Protein AF-0000000081876337 (afdb_homodimer)

Radius of gyration: 20.66 Å; Cα contacts (8 Å, |Δi|>4): 1151; chains: 2; bounding box: 54×59×52 Å

Nearest PDB structures (foldseek):
  3qk3-assembly1_C  TM=9.871E-01  e=5.613E-29  Homo sapiens
  3qk3-assembly1_A  TM=9.827E-01  e=3.664E-29  Homo sapiens
  1oki-assembly1_B  TM=9.719E-01  e=1.350E-25  Homo sapiens
  1ytq-assembly1_A  TM=4.911E-01  e=6.010E-25  Homo sapiens
  1blb-assembly1_B-2  TM=4.864E-01  e=3.848E-23  Bos taurus

Secondary structure (DSSP, 8-state):
---------------EEEEESSGGG-S-EEEESS-BS-TTTTT-S---EEEEEE--EEEEEETTTEEEEEEE-SEEE-SGGGT-SS-S-----EEEE-----S--EEEEEEETTTEEEEEEEES--BS-TGGGT--S---EEEEEESEEEEEEETTTEEEEEEE-SEEESSGGGGT-SS----EEEEE--GGG---S-----/------S--------EEEEEEEGGGEEEEEEESS-BS-TTTTT-S---EEEEEE--EEEEEETTTEEEEEEE-SEEE-SGGGT-SS-S-----EEEE-----S--EEEEEEETTTEEEEEEEES--BS-TGGGT--S---EEEEEESEEEEEEETTTEEEEEEE-SEEESSGGGGT-SS----EEEEE--GGG--SS-----

Sequence (404 aa):
TCGLLGPPPPLLDGPSVTLYEMENFQGRKCELTDESPNVTEKELQKVGSLKVEAGPWLGFERQAFSGEQFVLEKGDYPRWDSWSSSHRSDSLLSVRPLLIDSPDHRIHLFENASYAGRKMEIVEDDVPSLWAHGFQDRVASVKSLNGIWVGYEYPGYRGRQYVFEKGEYRHWNEWDASQPLIQSVRRVRDQQWHKRGCFEQSTCGLLGPPPPLLDGPSVTLYEMENFQGRKCELTDESPNVTEKELQKVGSLKVEAGPWLGFERQAFSGEQFVLEKGDYPRWDSWSSSHRSDSLLSVRPLLIDSPDHRIHLFENASYAGRKMEIVEDDVPSLWAHGFQDRVASVKSLNGIWVGYEYPGYRGRQYVFEKGEYRHWNEWDASQPLIQSVRRVRDQQWHKRGCFEQS

Solvent-accessible surface area (backbone atoms only — not comparable to full-atom values): 20317 Å² total; per-residue (Å²): 127,82,67,74,69,63,79,68,73,74,77,73,70,62,46,27,37,38,39,11,38,30,52,68,68,30,77,60,69,49,79,38,65,62,63,32,50,48,48,47,82,41,99,30,89,46,48,20,14,38,36,29,78,29,52,31,30,36,35,10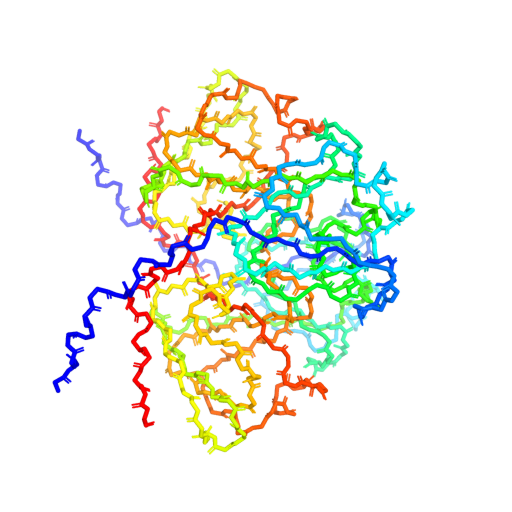,35,29,52,68,69,30,76,58,46,25,74,39,40,23,38,66,23,48,33,42,61,35,54,32,54,54,64,81,56,62,54,53,24,10,38,33,69,54,82,75,84,47,93,53,40,31,37,38,41,11,38,29,51,68,69,32,75,57,43,40,37,47,57,79,62,66,35,45,23,33,41,35,64,71,46,76,57,47,38,17,13,38,38,25,74,32,27,38,35,36,35,10,40,15,28,56,55,19,25,54,45,36,76,38,54,68,44,77,31,49,34,35,61,74,66,72,36,94,59,41,57,49,26,11,40,36,69,58,68,63,40,76,62,58,63,74,46,51,60,53,81,117,125,82,69,75,70,63,79,69,73,76,79,74,72,63,46,28,36,39,39,12,36,29,52,66,68,30,78,59,67,47,78,37,64,63,63,34,49,47,48,48,83,47,96,28,88,47,49,20,13,36,34,31,78,29,52,32,31,36,36,9,36,29,54,67,70,30,77,58,44,25,75,40,41,23,38,66,23,47,33,43,61,35,54,32,54,56,65,82,55,62,54,52,24,10,37,33,69,54,81,75,84,48,93,55,40,30,36,38,41,12,38,28,52,69,70,31,75,57,43,42,38,45,57,79,63,69,37,44,23,34,39,36,64,69,46,77,56,48,37,17,12,38,37,25,73,32,26,37,35,37,35,10,40,15,28,56,56,20,26,54,46,36,77,36,56,68,45,77,32,50,34,34,62,74,65,72,38,95,59,39,58,49,26,10,38,34,67,59,67,66,41,74,62,57,68,73,45,50,59,52,78,116

Organism: Varanus komodoensis (NCBI:txid61221)

Foldseek 3Di:
DLPPPDPPPPPPQAWKKKFAQAFQRDHDIDMDRFWFQFPCVPPHVFGFWMATQAAFKKWAQHGPRDHFIWTRDGGTGRGQPSTDQAPPGSGTTIMGGDDWDDPWWKKKFAQAFQRDHDIDIDTPDWWLFVVVVVPPGFGFWMAGQHAKKWFAQHGPRGHTIFIDDHDIGRGPVSRPDPGRGTTTMGGDDSPVPPPPPSPPPD/DLPPPPDPPPPPDAWKKKFAQAFQRDHDIDMDRFWFLFPCVPPHVFGFWMATQAAFKKWAQHGRRDHFIWTRDGDTGRGQPSTDQAPPGSGTTIMGGDDWDDPWWKKKFAQAFQRDHDIDIDTPDWWLFVVVVVPPGFGFWMAGQHAKKWFAQHGPRGHTIFIDDHGIGRGPVSRPDPGRGTTTMGGDDSPPCPPPPSPPPD

pLDDT: mean 86.76, std 18.56, range [19.42, 98.19]

Structure (mmCIF, N/CA/C/O backbone):
data_AF-0000000081876337-model_v1
#
loop_
_entity.id
_entity.type
_entity.pdbx_description
1 polymer 'Beta-crystallin B3'
#
loop_
_atom_site.group_PDB
_atom_site.id
_atom_site.type_symbol
_atom_site.label_atom_id
_atom_site.label_alt_id
_atom_site.label_comp_id
_atom_site.label_asym_id
_atom_site.label_entity_id
_atom_site.label_seq_id
_atom_site.pdbx_PDB_ins_code
_atom_site.Cartn_x
_atom_site.Cartn_y
_atom_site.Cartn_z
_atom_site.occupancy
_atom_site.B_iso_or_equiv
_atom_site.auth_seq_id
_atom_site.auth_comp_id
_atom_site.auth_asym_id
_atom_site.auth_atom_id
_atom_site.pdbx_PDB_model_num
ATOM 1 N N . THR A 1 1 ? 24.781 7.789 -23.844 1 19.45 1 THR A N 1
ATOM 2 C CA . THR A 1 1 ? 23.984 6.98 -24.75 1 19.45 1 THR A CA 1
ATOM 3 C C . THR A 1 1 ? 23.297 5.836 -24 1 19.45 1 THR A C 1
ATOM 5 O O . THR A 1 1 ? 23.984 5.031 -23.359 1 19.45 1 THR A O 1
ATOM 8 N N . CYS A 1 2 ? 22.156 6.184 -23.422 1 25.98 2 CYS A N 1
ATOM 9 C CA . CYS A 1 2 ? 21.328 5.211 -22.703 1 25.98 2 CYS A CA 1
ATOM 10 C C . CYS A 1 2 ? 21.188 3.922 -23.5 1 25.98 2 CYS A C 1
ATOM 12 O O . CYS A 1 2 ? 20.672 3.932 -24.609 1 25.98 2 CYS A O 1
ATOM 14 N N . GLY A 1 3 ? 22.25 3.195 -23.578 1 25.44 3 GLY A N 1
ATOM 15 C CA . GLY A 1 3 ? 22.156 2.002 -24.406 1 25.44 3 GLY A CA 1
ATOM 16 C C . GLY A 1 3 ? 20.781 1.366 -24.375 1 25.44 3 GLY A C 1
ATOM 17 O O . GLY A 1 3 ? 20.125 1.36 -23.328 1 25.44 3 GLY A O 1
ATOM 18 N N . LEU A 1 4 ? 20.125 1.321 -25.516 1 29.11 4 LEU A N 1
ATOM 19 C CA . LEU A 1 4 ? 18.922 0.585 -25.891 1 29.11 4 LEU A CA 1
ATOM 20 C C . LEU A 1 4 ? 18.922 -0.808 -25.266 1 29.11 4 LEU A C 1
ATOM 22 O O . LEU A 1 4 ? 19.688 -1.682 -25.688 1 29.11 4 LEU A O 1
ATOM 26 N N . LEU A 1 5 ? 19.188 -0.798 -23.953 1 32.97 5 LEU A N 1
ATOM 27 C CA . LEU A 1 5 ? 19.125 -2.199 -23.547 1 32.97 5 LEU A CA 1
ATOM 28 C C . LEU A 1 5 ? 18.047 -2.943 -24.312 1 32.97 5 LEU A C 1
ATOM 30 O O . LEU A 1 5 ? 17.016 -2.361 -24.672 1 32.97 5 LEU A O 1
ATOM 34 N N . GLY A 1 6 ? 18.422 -3.873 -25.219 1 33.59 6 GLY A N 1
ATOM 35 C CA . GLY A 1 6 ? 17.531 -4.77 -25.938 1 33.59 6 GLY A CA 1
ATOM 36 C C . GLY A 1 6 ? 16.297 -5.133 -25.156 1 33.59 6 GLY A C 1
ATOM 37 O O . GLY A 1 6 ? 16.188 -4.816 -23.969 1 33.59 6 GLY A O 1
ATOM 38 N N . PRO A 1 7 ? 15.188 -5.543 -25.891 1 37.38 7 PRO A N 1
ATOM 39 C CA . PRO A 1 7 ? 13.984 -6.016 -25.203 1 37.38 7 PRO A CA 1
ATOM 40 C C . PRO A 1 7 ? 14.305 -6.965 -24.047 1 37.38 7 PRO A C 1
ATOM 42 O O . PRO A 1 7 ? 15.281 -7.711 -24.109 1 37.38 7 PRO A O 1
ATOM 45 N N . PRO A 1 8 ? 14.344 -6.461 -22.859 1 40.44 8 PRO A N 1
ATOM 46 C CA . PRO A 1 8 ? 14.656 -7.496 -21.859 1 40.44 8 PRO A CA 1
ATOM 47 C C . PRO A 1 8 ? 14.133 -8.875 -22.266 1 40.44 8 PRO A C 1
ATOM 49 O O . PRO A 1 8 ? 13.164 -8.977 -23.031 1 40.44 8 PRO A O 1
ATOM 52 N N . PRO A 1 9 ? 14.914 -9.898 -22.281 1 40.09 9 PRO A N 1
ATOM 53 C CA . PRO A 1 9 ? 14.422 -11.234 -22.625 1 40.09 9 PRO A CA 1
ATOM 54 C C . PRO A 1 9 ? 13 -11.484 -22.141 1 40.09 9 PRO A C 1
ATOM 56 O O . PRO A 1 9 ? 12.578 -10.914 -21.125 1 40.09 9 PRO A O 1
ATOM 59 N N . PRO A 1 10 ? 11.992 -11.656 -22.984 1 41.44 10 PRO A N 1
ATOM 60 C CA . PRO A 1 10 ? 10.672 -12.148 -22.562 1 41.44 10 PRO A CA 1
ATOM 61 C C . PRO A 1 10 ? 10.727 -12.992 -21.297 1 41.44 10 PRO A C 1
ATOM 63 O O . PRO A 1 10 ? 11.508 -13.945 -21.219 1 41.44 10 PRO A O 1
ATOM 66 N N . LEU A 1 11 ? 10.922 -12.508 -20.234 1 44.53 11 LEU A N 1
ATOM 67 C CA . LEU A 1 11 ? 10.844 -13.438 -19.109 1 44.53 11 LEU A CA 1
ATOM 68 C C . LEU A 1 11 ? 9.812 -14.531 -19.375 1 44.53 11 LEU A C 1
ATOM 70 O O . LEU A 1 11 ? 8.609 -14.258 -19.406 1 44.53 11 LEU A O 1
ATOM 74 N N . LEU A 1 12 ? 9.945 -15.406 -20.234 1 48.19 12 LEU A N 1
ATOM 75 C CA . LEU A 1 12 ? 9.305 -16.672 -20.562 1 48.19 12 LEU A CA 1
ATOM 76 C C . LEU A 1 12 ? 8.68 -17.297 -19.312 1 48.19 12 LEU A C 1
ATOM 78 O O . LEU A 1 12 ? 8.008 -18.328 -19.406 1 48.19 12 LEU A O 1
ATOM 82 N N . ASP A 1 13 ? 9.18 -17.125 -18.109 1 63.38 13 ASP A N 1
ATOM 83 C CA . ASP A 1 13 ? 8.781 -18.141 -17.141 1 63.38 13 ASP A CA 1
ATOM 84 C C . ASP A 1 13 ? 7.387 -17.859 -16.594 1 63.38 13 ASP A C 1
ATOM 86 O O . ASP A 1 13 ? 7.039 -16.703 -16.344 1 63.38 13 ASP A O 1
ATOM 90 N N . GLY A 1 14 ? 6.406 -18.688 -16.875 1 83.69 14 GLY A N 1
ATOM 91 C CA . GLY A 1 14 ? 5.066 -18.797 -16.312 1 83.69 14 GLY A CA 1
ATOM 92 C C . GLY A 1 14 ? 5.008 -18.438 -14.836 1 83.69 14 GLY A C 1
ATOM 93 O O . GLY A 1 14 ? 6.043 -18.25 -14.195 1 83.69 14 GLY A O 1
ATOM 94 N N . PRO A 1 15 ? 3.92 -18.125 -14.391 1 92.69 15 PRO A N 1
ATOM 95 C CA . PRO A 1 15 ? 3.773 -17.844 -12.961 1 92.69 15 PRO A CA 1
ATOM 96 C C . PRO A 1 15 ? 4.395 -18.922 -12.078 1 92.69 15 PRO A C 1
ATOM 98 O O . PRO A 1 15 ? 4.34 -20.109 -12.414 1 92.69 15 PRO A O 1
ATOM 101 N N . SER A 1 16 ? 5.078 -18.469 -11.023 1 95.5 16 SER A N 1
ATOM 102 C CA . SER A 1 16 ? 5.723 -19.406 -10.109 1 95.5 16 SER A CA 1
ATOM 103 C C . SER A 1 16 ? 5.766 -18.859 -8.695 1 95.5 16 SER A C 1
ATOM 105 O O . SER A 1 16 ? 6.129 -17.703 -8.484 1 95.5 16 SER A O 1
ATOM 107 N N . VAL A 1 17 ? 5.34 -19.656 -7.734 1 96.25 17 VAL A N 1
ATOM 108 C CA . VAL A 1 17 ? 5.375 -19.281 -6.324 1 96.25 17 VAL A CA 1
ATOM 109 C C . VAL A 1 17 ? 5.789 -20.484 -5.48 1 96.25 17 VAL A C 1
ATOM 111 O O . VAL A 1 17 ? 5.402 -21.625 -5.773 1 96.25 17 VAL A O 1
ATOM 114 N N . THR A 1 18 ? 6.617 -20.281 -4.543 1 97.62 18 THR A N 1
ATOM 115 C CA . THR A 1 18 ? 7.02 -21.312 -3.596 1 97.62 18 THR A CA 1
ATOM 116 C C . THR A 1 18 ? 6.441 -21.047 -2.213 1 97.62 18 THR A C 1
ATOM 118 O O . THR A 1 18 ? 6.648 -19.969 -1.65 1 97.62 18 THR A O 1
ATOM 121 N N . LEU A 1 19 ? 5.703 -22 -1.675 1 97.31 19 LEU A N 1
ATOM 122 C CA . LEU A 1 19 ? 5.105 -21.906 -0.348 1 97.31 19 LEU A CA 1
ATOM 123 C C . LEU A 1 19 ? 5.891 -22.734 0.663 1 97.31 19 LEU A C 1
ATOM 125 O O . LEU A 1 19 ? 6.336 -23.844 0.352 1 97.31 19 LEU A O 1
ATOM 129 N N . TYR A 1 20 ? 6.062 -22.203 1.831 1 97 20 TYR A N 1
ATOM 130 C CA . TYR A 1 20 ? 6.766 -22.891 2.906 1 97 20 TYR A CA 1
ATOM 131 C C . TYR A 1 20 ? 5.859 -23.094 4.113 1 97 20 TYR A C 1
ATOM 133 O O . TYR A 1 20 ? 5.035 -22.219 4.43 1 97 20 TYR A O 1
ATOM 141 N N . GLU A 1 21 ? 6.051 -24.141 4.785 1 95.12 21 GLU A N 1
ATOM 142 C CA . GLU A 1 21 ? 5.223 -24.5 5.934 1 95.12 21 GLU A CA 1
ATOM 143 C C . GLU A 1 21 ? 5.508 -23.578 7.121 1 95.12 21 GLU A C 1
ATOM 145 O O . GLU A 1 21 ? 4.602 -23.266 7.891 1 95.12 21 GLU A O 1
ATOM 150 N N . MET A 1 22 ? 6.73 -23.188 7.328 1 95.94 22 MET A N 1
ATOM 151 C CA . MET A 1 22 ? 7.125 -22.391 8.477 1 95.94 22 MET A CA 1
ATOM 152 C C . MET A 1 22 ? 7.539 -20.984 8.047 1 95.94 22 MET A C 1
ATOM 154 O O . MET A 1 22 ? 7.703 -20.719 6.852 1 95.94 22 MET A O 1
ATOM 158 N N . GLU A 1 23 ? 7.633 -20.094 8.969 1 96.56 23 GLU A N 1
ATOM 159 C CA . GLU A 1 23 ? 8.102 -18.734 8.703 1 96.56 23 GLU A CA 1
ATOM 160 C C . GLU A 1 23 ? 9.555 -18.734 8.25 1 96.56 23 GLU A C 1
ATOM 162 O O . GLU A 1 23 ? 10.281 -19.703 8.461 1 96.56 23 GLU A O 1
ATOM 167 N N . ASN A 1 24 ? 9.961 -17.734 7.566 1 97.62 24 ASN A N 1
ATOM 168 C CA . ASN A 1 24 ? 11.336 -17.484 7.145 1 97.62 24 ASN A CA 1
ATOM 169 C C . ASN A 1 24 ? 11.844 -18.594 6.219 1 97.62 24 ASN A C 1
ATOM 171 O O . ASN A 1 24 ? 12.992 -19.031 6.324 1 97.62 24 ASN A O 1
ATOM 175 N N . PHE A 1 25 ? 10.922 -19.078 5.496 1 97.56 25 PHE A N 1
ATOM 176 C CA . PHE A 1 25 ? 11.211 -20 4.395 1 97.56 25 PHE A CA 1
ATOM 177 C C . PHE A 1 25 ? 11.82 -21.297 4.906 1 97.56 25 PHE A C 1
ATOM 179 O O . PHE A 1 25 ? 12.789 -21.797 4.336 1 97.56 25 PHE A O 1
ATOM 186 N N . GLN A 1 26 ? 11.375 -21.703 5.992 1 96.94 26 GLN A N 1
ATOM 187 C CA . GLN A 1 26 ? 11.82 -22.953 6.602 1 96.94 26 GLN A CA 1
ATOM 188 C C . GLN A 1 26 ? 10.758 -24.031 6.473 1 96.94 26 GLN A C 1
ATOM 190 O O . GLN A 1 26 ? 9.617 -23.75 6.121 1 96.94 26 GLN A O 1
ATOM 195 N N . GLY A 1 27 ? 11.188 -25.328 6.617 1 94.5 27 GLY A N 1
ATOM 196 C CA . GLY A 1 27 ? 10.273 -26.469 6.586 1 94.5 27 GLY A CA 1
ATOM 197 C C . GLY A 1 27 ? 9.992 -26.969 5.184 1 94.5 27 GLY A C 1
ATOM 198 O O . GLY A 1 27 ? 10.742 -26.672 4.25 1 94.5 27 GLY A O 1
ATOM 199 N N . ARG A 1 28 ? 8.906 -27.797 5.078 1 94.19 28 ARG A N 1
ATOM 200 C CA . ARG A 1 28 ? 8.523 -28.328 3.779 1 94.19 28 ARG A CA 1
ATOM 201 C C . ARG A 1 28 ? 8.117 -27.219 2.822 1 94.19 28 ARG A C 1
ATOM 203 O O . ARG A 1 28 ? 7.605 -26.172 3.25 1 94.19 28 ARG A O 1
ATOM 210 N N . LYS A 1 29 ? 8.383 -27.422 1.64 1 94.88 29 LYS A N 1
ATOM 211 C CA . LYS A 1 29 ? 8.016 -26.406 0.658 1 94.88 29 LYS A CA 1
ATOM 212 C C . LYS A 1 29 ? 7.219 -27.016 -0.494 1 94.88 29 LYS A C 1
ATOM 214 O O . LYS A 1 29 ? 7.25 -28.219 -0.703 1 94.88 29 LYS A O 1
ATOM 219 N N . CYS A 1 30 ? 6.496 -26.25 -1.2 1 94.69 30 CYS A N 1
ATOM 220 C CA . CYS A 1 30 ? 5.695 -26.609 -2.365 1 94.69 30 CYS A CA 1
ATOM 221 C C . CYS A 1 30 ? 5.801 -25.547 -3.451 1 94.69 30 CYS A C 1
ATOM 223 O O . CYS A 1 30 ? 5.539 -24.359 -3.199 1 94.69 30 CYS A O 1
ATOM 225 N N . GLU A 1 31 ? 6.199 -25.906 -4.598 1 94.69 31 GLU A N 1
ATOM 226 C CA . GLU A 1 31 ? 6.309 -25 -5.73 1 94.69 31 GLU A CA 1
ATOM 227 C C . GLU A 1 31 ? 5.078 -25.078 -6.629 1 94.69 31 GLU A C 1
ATOM 229 O O . GLU A 1 31 ? 4.676 -26.172 -7.043 1 94.69 31 GLU A O 1
ATOM 234 N N . LEU A 1 32 ? 4.512 -23.969 -6.863 1 94.94 32 LEU A N 1
ATOM 235 C CA . LEU A 1 32 ? 3.299 -23.922 -7.676 1 94.94 32 LEU A CA 1
ATOM 236 C C . LEU A 1 32 ? 3.508 -23.078 -8.93 1 94.94 32 LEU A C 1
ATOM 238 O O . LEU A 1 32 ? 4.16 -22.031 -8.875 1 94.94 32 LEU A O 1
ATOM 242 N N . THR A 1 33 ? 3.014 -23.547 -10.047 1 94.94 33 THR A N 1
ATOM 243 C CA . THR A 1 33 ? 3.025 -22.812 -11.297 1 94.94 33 THR A CA 1
ATOM 244 C C . THR A 1 33 ? 1.606 -22.609 -11.828 1 94.94 33 THR A C 1
ATOM 246 O O . THR A 1 33 ? 1.396 -21.906 -12.812 1 94.94 33 THR A O 1
ATOM 249 N N . ASP A 1 34 ? 0.697 -23.281 -11.102 1 94.62 34 ASP A N 1
ATOM 250 C CA . ASP A 1 34 ? -0.725 -23.172 -11.414 1 94.62 34 ASP A CA 1
ATOM 251 C C . ASP A 1 34 ? -1.545 -22.922 -10.148 1 94.62 34 ASP A C 1
ATOM 253 O O . ASP A 1 34 ? -1.025 -23.016 -9.031 1 94.62 34 ASP A O 1
ATOM 257 N N . GLU A 1 35 ? -2.805 -22.641 -10.367 1 95.81 35 GLU A N 1
ATOM 258 C CA . GLU A 1 35 ? -3.66 -22.328 -9.234 1 95.81 35 GLU A CA 1
ATOM 259 C C . GLU A 1 35 ? -3.797 -23.516 -8.289 1 95.81 35 GLU A C 1
ATOM 261 O O . GLU A 1 35 ? -3.693 -24.656 -8.719 1 95.81 35 GLU A O 1
ATOM 266 N N . SER A 1 36 ? -4.031 -23.297 -7.098 1 96.38 36 SER A N 1
ATOM 267 C CA . SER A 1 36 ? -4.289 -24.312 -6.078 1 96.38 36 SER A CA 1
ATOM 268 C C . SER A 1 36 ? -5.453 -23.906 -5.18 1 96.38 36 SER A C 1
ATOM 270 O O . SER A 1 36 ? -5.32 -23 -4.348 1 96.38 36 SER A O 1
ATOM 272 N N . PRO A 1 37 ? -6.629 -24.547 -5.281 1 96.5 37 PRO A N 1
ATOM 273 C CA . PRO A 1 37 ? -7.793 -24.219 -4.449 1 96.5 37 PRO A CA 1
ATOM 274 C C . PRO A 1 37 ? -7.629 -24.688 -3.002 1 96.5 37 PRO A C 1
ATOM 276 O O . PRO A 1 37 ? -8.414 -24.297 -2.135 1 96.5 37 PRO A O 1
ATOM 279 N N . ASN A 1 38 ? -6.648 -25.547 -2.799 1 95.56 38 ASN A N 1
ATOM 280 C CA . ASN A 1 38 ? -6.332 -26.047 -1.462 1 95.56 38 ASN A CA 1
ATOM 281 C C . ASN A 1 38 ? -4.844 -26.359 -1.321 1 95.56 38 ASN A C 1
ATOM 283 O O . ASN A 1 38 ? -4.398 -27.438 -1.712 1 95.56 38 ASN A O 1
ATOM 287 N N . VAL A 1 39 ? -4.137 -25.5 -0.652 1 92.75 39 VAL A N 1
ATOM 288 C CA . VAL A 1 39 ? -2.686 -25.641 -0.581 1 92.75 39 VAL A CA 1
ATOM 289 C C . VAL A 1 39 ? -2.32 -26.75 0.413 1 92.75 39 VAL A C 1
ATOM 291 O O . VAL A 1 39 ? -1.207 -27.281 0.379 1 92.75 39 VAL A O 1
ATOM 294 N N . THR A 1 40 ? -3.254 -27.094 1.328 1 86.62 40 THR A N 1
ATOM 295 C CA . THR A 1 40 ? -2.979 -28.094 2.355 1 86.62 40 THR A CA 1
ATOM 296 C C . THR A 1 40 ? -3.072 -29.5 1.779 1 86.62 40 THR A C 1
ATOM 298 O O . THR A 1 40 ? -2.57 -30.453 2.375 1 86.62 40 THR A O 1
ATOM 301 N N . GLU A 1 41 ? -3.844 -29.609 0.775 1 79 41 GLU A N 1
ATOM 302 C CA . GLU A 1 41 ? -3.926 -30.922 0.131 1 79 41 GLU A CA 1
ATOM 303 C C . GLU A 1 41 ? -2.576 -31.328 -0.444 1 79 41 GLU A C 1
ATOM 305 O O . GLU A 1 41 ? -2.338 -32.531 -0.687 1 79 41 GLU A O 1
ATOM 310 N N . LYS A 1 42 ? -1.954 -30.297 -0.493 1 71.19 42 LYS A N 1
ATOM 311 C CA . LYS A 1 42 ? -0.596 -30.641 -0.9 1 71.19 42 LYS A CA 1
ATOM 312 C C . LYS A 1 42 ? 0.299 -30.875 0.314 1 71.19 42 LYS A C 1
ATOM 314 O O . LYS A 1 42 ? -0.192 -31.016 1.436 1 71.19 42 LYS A O 1
ATOM 319 N N . GLU A 1 43 ? 1.525 -31.156 0.278 1 69 43 GLU A N 1
ATOM 320 C CA . GLU A 1 43 ? 2.49 -31.562 1.291 1 69 43 GLU A CA 1
ATOM 321 C C . GLU A 1 43 ? 2.553 -30.562 2.441 1 69 43 GLU A C 1
ATOM 323 O O . GLU A 1 43 ? 3.248 -30.797 3.434 1 69 43 GLU A O 1
ATOM 328 N N . LEU A 1 44 ? 1.617 -29.406 2.359 1 86.88 44 LEU A N 1
ATOM 329 C CA . LEU A 1 44 ? 1.767 -28.406 3.414 1 86.88 44 LEU A CA 1
ATOM 330 C C . LEU A 1 44 ? 0.549 -28.406 4.332 1 86.88 44 LEU A C 1
ATOM 332 O O . LEU A 1 44 ? -0.588 -28.469 3.861 1 86.88 44 LEU A O 1
ATOM 336 N N . GLN A 1 45 ? 0.665 -28.422 5.59 1 86.94 45 GLN A N 1
ATOM 337 C CA . GLN A 1 45 ? -0.429 -28.266 6.547 1 86.94 45 GLN A CA 1
ATOM 338 C C . GLN A 1 45 ? -0.827 -26.812 6.707 1 86.94 45 GLN A C 1
ATOM 340 O O . GLN A 1 45 ? -1.993 -26.5 6.965 1 86.94 45 GLN A O 1
ATOM 345 N N . LYS A 1 46 ? 0.132 -25.953 6.555 1 92.38 46 LYS A N 1
ATOM 346 C CA . LYS A 1 46 ? -0.079 -24.516 6.656 1 92.38 46 LYS A CA 1
ATOM 347 C C . LYS A 1 46 ? 0.972 -23.734 5.863 1 92.38 46 LYS A C 1
ATOM 349 O O . LYS A 1 46 ? 2.018 -24.297 5.512 1 92.38 46 LYS A O 1
ATOM 354 N N . VAL A 1 47 ? 0.61 -22.547 5.559 1 95.56 47 VAL A N 1
ATOM 355 C CA . VAL A 1 47 ? 1.593 -21.688 4.902 1 95.56 47 VAL A CA 1
ATOM 356 C C . VAL A 1 47 ? 2.139 -20.672 5.898 1 95.56 47 VAL A C 1
ATOM 358 O O . VAL A 1 47 ? 1.377 -19.891 6.477 1 95.56 47 VAL A O 1
ATOM 361 N N . GLY A 1 48 ? 3.424 -20.719 6.078 1 96.19 48 GLY A N 1
ATOM 362 C CA . GLY A 1 48 ? 4.047 -19.797 7.012 1 96.19 48 GLY A CA 1
ATOM 363 C C . GLY A 1 48 ? 4.797 -18.672 6.324 1 96.19 48 GLY A C 1
ATOM 364 O O . GLY A 1 48 ? 5 -17.609 6.906 1 96.19 48 GLY A O 1
ATOM 365 N N . SER A 1 49 ? 5.316 -18.969 5.195 1 97.69 49 SER A N 1
ATOM 366 C CA . SER A 1 49 ? 6.02 -17.984 4.367 1 97.69 49 SER A CA 1
ATOM 367 C C . SER A 1 49 ? 5.93 -18.344 2.889 1 97.69 49 SER A C 1
ATOM 369 O O . SER A 1 49 ? 5.484 -19.438 2.539 1 97.69 49 SER A O 1
ATOM 371 N N . LEU A 1 50 ? 6.254 -17.438 2.02 1 97.75 50 LEU A N 1
ATOM 372 C CA . LEU A 1 50 ? 6.191 -17.766 0.599 1 97.75 50 LEU A CA 1
ATOM 373 C C . LEU A 1 50 ? 7.09 -16.828 -0.209 1 97.75 50 LEU A C 1
ATOM 375 O O . LEU A 1 50 ? 7.461 -15.758 0.266 1 97.75 50 LEU A O 1
ATOM 379 N N . LYS A 1 51 ? 7.492 -17.266 -1.331 1 97.62 51 LYS A N 1
ATOM 380 C CA . LYS A 1 51 ? 8.273 -16.5 -2.307 1 97.62 51 LYS A CA 1
ATOM 381 C C . LYS A 1 51 ? 7.582 -16.484 -3.668 1 97.62 51 LYS A C 1
ATOM 383 O O . LYS A 1 51 ? 7.23 -17.547 -4.203 1 97.62 51 LYS A O 1
ATOM 388 N N . VAL A 1 52 ? 7.355 -15.336 -4.117 1 96.69 52 VAL A N 1
ATOM 389 C CA . VAL A 1 52 ? 6.84 -15.234 -5.477 1 96.69 52 VAL A CA 1
ATOM 390 C C . VAL A 1 52 ? 7.992 -14.984 -6.449 1 96.69 52 VAL A C 1
ATOM 392 O O . VAL A 1 52 ? 8.617 -13.93 -6.426 1 96.69 52 VAL A O 1
ATOM 395 N N . GLU A 1 53 ? 8.25 -15.914 -7.273 1 93.94 53 GLU A N 1
ATOM 396 C CA . GLU A 1 53 ? 9.336 -15.805 -8.25 1 93.94 53 GLU A CA 1
ATOM 397 C C . GLU A 1 53 ? 8.852 -15.133 -9.531 1 93.94 53 GLU A C 1
ATOM 399 O O . GLU A 1 53 ? 9.602 -14.391 -10.172 1 93.94 53 GLU A O 1
ATOM 404 N N . ALA A 1 54 ? 7.754 -15.469 -9.922 1 91.88 54 ALA A N 1
ATOM 405 C CA . ALA A 1 54 ? 7.09 -14.867 -11.078 1 91.88 54 ALA A CA 1
ATOM 406 C C . ALA A 1 54 ? 5.602 -14.664 -10.812 1 91.88 54 ALA A C 1
ATOM 408 O O . ALA A 1 54 ? 4.895 -15.609 -10.461 1 91.88 54 ALA A O 1
ATOM 409 N N . GLY A 1 55 ? 5.156 -13.461 -10.961 1 91.25 55 GLY A N 1
ATOM 410 C CA . GLY A 1 55 ? 3.764 -13.141 -10.68 1 91.25 55 GLY A CA 1
ATOM 411 C C . GLY A 1 55 ? 3.258 -11.938 -11.453 1 91.25 55 GLY A C 1
ATOM 412 O O . GLY A 1 55 ? 3.811 -11.594 -12.5 1 91.25 55 GLY A O 1
ATOM 413 N N . PRO A 1 56 ? 2.197 -11.336 -10.797 1 94.31 56 PRO A N 1
ATOM 414 C CA . PRO A 1 56 ? 1.644 -11.422 -9.445 1 94.31 56 PRO A CA 1
ATOM 415 C C . PRO A 1 56 ? 0.697 -12.609 -9.273 1 94.31 56 PRO A C 1
ATOM 417 O O . PRO A 1 56 ? 0.191 -13.148 -10.258 1 94.31 56 PRO A O 1
ATOM 420 N N . TRP A 1 57 ? 0.499 -13.055 -8 1 97 57 TRP A N 1
ATOM 421 C CA . TRP A 1 57 ? -0.456 -14.078 -7.582 1 97 57 TRP A CA 1
ATOM 422 C C . TRP A 1 57 ? -1.531 -13.484 -6.684 1 97 57 TRP A C 1
ATOM 424 O O . TRP A 1 57 ? -1.379 -12.367 -6.18 1 97 57 TRP A O 1
ATOM 434 N N . LEU A 1 58 ? -2.609 -14.141 -6.57 1 97.69 58 LEU A N 1
ATOM 435 C CA . LEU A 1 58 ? -3.652 -13.797 -5.613 1 97.69 58 LEU A CA 1
ATOM 436 C C . LEU A 1 58 ? -3.844 -14.914 -4.59 1 97.69 58 LEU A C 1
ATOM 438 O O . LEU A 1 58 ? -4.16 -16.047 -4.957 1 97.69 58 LEU A O 1
ATOM 442 N N . GLY A 1 59 ? -3.547 -14.633 -3.35 1 97.12 59 GLY A N 1
ATOM 443 C CA . GLY A 1 59 ? -3.809 -15.562 -2.26 1 97.12 59 GLY A CA 1
ATOM 444 C C . GLY A 1 59 ? -5.148 -15.328 -1.587 1 97.12 59 GLY A C 1
ATOM 445 O O . GLY A 1 59 ? -5.688 -14.219 -1.631 1 97.12 59 GLY A O 1
ATOM 446 N N . PHE A 1 60 ? -5.621 -16.422 -0.925 1 96.69 60 PHE A N 1
ATOM 447 C CA . PHE A 1 60 ? -6.898 -16.344 -0.228 1 96.69 60 PHE A CA 1
ATOM 448 C C . PHE A 1 60 ? -6.797 -16.969 1.162 1 96.69 60 PHE A C 1
ATOM 450 O O . PHE A 1 60 ? -6.109 -17.969 1.351 1 96.69 60 PHE A O 1
ATOM 457 N N . GLU A 1 61 ? -7.52 -16.344 1.991 1 95.44 61 GLU A N 1
ATOM 458 C CA . GLU A 1 61 ? -7.559 -16.781 3.381 1 95.44 61 GLU A CA 1
ATOM 459 C C . GLU A 1 61 ? -8.102 -18.203 3.492 1 95.44 61 GLU A C 1
ATOM 461 O O . GLU A 1 61 ? -7.594 -19 4.277 1 95.44 61 GLU A O 1
ATOM 466 N N . ARG A 1 62 ? -9.094 -18.5 2.717 1 95.31 62 ARG A N 1
ATOM 467 C CA . ARG A 1 62 ? -9.781 -19.781 2.82 1 95.31 62 ARG A CA 1
ATOM 468 C C . ARG A 1 62 ? -9.625 -20.578 1.538 1 95.31 62 ARG A C 1
ATOM 470 O O . ARG A 1 62 ? -9.078 -20.094 0.549 1 95.31 62 ARG A O 1
ATOM 477 N N . GLN A 1 63 ? -10.078 -21.797 1.586 1 95.44 63 GLN A N 1
ATOM 478 C CA . GLN A 1 63 ? -10.031 -22.688 0.43 1 95.44 63 GLN A CA 1
ATOM 479 C C . GLN A 1 63 ? -10.992 -22.234 -0.661 1 95.44 63 GLN A C 1
ATOM 481 O O . GLN A 1 63 ? -11.828 -21.359 -0.429 1 95.44 63 GLN A O 1
ATOM 486 N N . ALA A 1 64 ? -10.703 -22.734 -1.831 1 97 64 ALA A N 1
ATOM 487 C CA . ALA A 1 64 ? -11.586 -22.531 -2.98 1 97 64 ALA A CA 1
ATOM 488 C C . ALA A 1 64 ? -11.68 -21.047 -3.322 1 97 64 ALA A C 1
ATOM 490 O O . ALA A 1 64 ? -12.766 -20.547 -3.639 1 97 64 ALA A O 1
ATOM 491 N N . PHE A 1 65 ? -10.602 -20.359 -3.109 1 96.44 65 PHE A N 1
ATOM 492 C CA . PHE A 1 65 ? -10.438 -18.969 -3.525 1 96.44 65 PHE A CA 1
ATOM 493 C C . PHE A 1 65 ? -11.477 -18.078 -2.855 1 96.44 65 PHE A C 1
ATOM 495 O O . PHE A 1 65 ? -12.117 -17.25 -3.516 1 96.44 65 PHE A O 1
ATOM 502 N N . SER A 1 66 ? -11.617 -18.312 -1.524 1 95.25 66 SER A N 1
ATOM 503 C CA . SER A 1 66 ? -12.609 -17.547 -0.772 1 95.25 66 SER A CA 1
ATOM 504 C C . SER A 1 66 ? -11.977 -16.859 0.43 1 95.25 66 SER A C 1
ATOM 506 O O . SER A 1 66 ? -10.828 -17.125 0.781 1 95.25 66 SER A O 1
ATOM 508 N N . GLY A 1 67 ? -12.734 -15.812 0.949 1 93.81 67 GLY A N 1
ATOM 509 C CA . GLY A 1 67 ? -12.234 -15.062 2.094 1 93.81 67 GLY A CA 1
ATOM 510 C C . GLY A 1 67 ? -11.406 -13.859 1.705 1 93.81 67 GLY A C 1
ATOM 511 O O . GLY A 1 67 ? -11.539 -13.336 0.594 1 93.81 67 GLY A O 1
ATOM 512 N N . GLU A 1 68 ? -10.57 -13.438 2.668 1 94.44 68 GLU A N 1
ATOM 513 C CA . GLU A 1 68 ? -9.75 -12.266 2.408 1 94.44 68 GLU A CA 1
ATOM 514 C C . GLU A 1 68 ? -8.75 -12.523 1.285 1 94.44 68 GLU A C 1
ATOM 516 O O . GLU A 1 68 ? -8.172 -13.609 1.195 1 94.44 68 GLU A O 1
ATOM 521 N N . GLN A 1 69 ? -8.516 -11.539 0.498 1 96.06 69 GLN A N 1
ATOM 522 C CA . GLN A 1 69 ? -7.645 -11.648 -0.668 1 96.06 69 GLN A CA 1
ATOM 523 C C . GLN A 1 69 ? -6.316 -10.93 -0.429 1 96.06 69 GLN A C 1
ATOM 525 O O . GLN A 1 69 ? -6.273 -9.898 0.247 1 96.06 69 GLN A O 1
ATOM 530 N N . PHE A 1 70 ? -5.258 -11.469 -1.008 1 96.25 70 PHE A N 1
ATOM 531 C CA . PHE A 1 70 ? -3.918 -10.906 -0.875 1 96.25 70 PHE A CA 1
ATOM 532 C C . PHE A 1 70 ? -3.217 -10.859 -2.227 1 96.25 70 PHE A C 1
ATOM 534 O O . PHE A 1 70 ? -2.936 -11.898 -2.826 1 96.25 70 PHE A O 1
ATOM 541 N N . VAL A 1 71 ? -2.967 -9.656 -2.697 1 97.31 71 VAL A N 1
ATOM 542 C CA . VAL A 1 71 ? -2.174 -9.547 -3.918 1 97.31 71 VAL A CA 1
ATOM 543 C C . VAL A 1 71 ? -0.702 -9.797 -3.602 1 97.31 71 VAL A C 1
ATOM 545 O O . VAL A 1 71 ? -0.122 -9.125 -2.744 1 97.31 71 VAL A O 1
ATOM 548 N N . LEU A 1 72 ? -0.166 -10.766 -4.27 1 97.25 72 LEU A N 1
ATOM 549 C CA . LEU A 1 72 ? 1.215 -11.172 -4.027 1 97.25 72 LEU A CA 1
ATOM 550 C C . LEU A 1 72 ? 2.096 -10.852 -5.227 1 97.25 72 LEU A C 1
ATOM 552 O O . LEU A 1 72 ? 2.109 -11.594 -6.211 1 97.25 72 LEU A O 1
ATOM 556 N N . GLU A 1 73 ? 2.82 -9.758 -5.098 1 95.31 73 GLU A N 1
ATOM 557 C CA . GLU A 1 73 ? 3.793 -9.391 -6.121 1 95.31 73 GLU A CA 1
ATOM 558 C C . GLU A 1 73 ? 5.094 -10.172 -5.953 1 95.31 73 GLU A C 1
ATOM 560 O O . GLU A 1 73 ? 5.305 -10.82 -4.93 1 95.31 73 GLU A O 1
ATOM 565 N N . LYS A 1 74 ? 5.906 -10.109 -6.988 1 94.81 74 LYS A N 1
ATOM 566 C CA . LYS A 1 74 ? 7.207 -10.766 -6.902 1 94.81 74 LYS A CA 1
ATOM 567 C C . LYS A 1 74 ? 7.973 -10.305 -5.66 1 94.81 74 LYS A C 1
ATOM 569 O O . LYS A 1 74 ? 8.047 -9.102 -5.383 1 94.81 74 LYS A O 1
ATOM 574 N N . GLY A 1 75 ? 8.484 -11.258 -4.898 1 95.88 75 GLY A N 1
ATOM 575 C CA . GLY A 1 75 ? 9.25 -10.914 -3.709 1 95.88 75 GLY A CA 1
ATOM 576 C C . GLY A 1 75 ? 9.125 -11.938 -2.6 1 95.88 75 GLY A C 1
ATOM 577 O O . GLY A 1 75 ? 8.594 -13.031 -2.816 1 95.88 75 GLY A O 1
ATOM 578 N N . ASP A 1 76 ? 9.703 -11.594 -1.441 1 97.06 76 ASP A N 1
ATOM 579 C CA . ASP A 1 76 ? 9.758 -12.469 -0.276 1 97.06 76 ASP A CA 1
ATOM 580 C C . ASP A 1 76 ? 8.703 -12.086 0.757 1 97.06 76 ASP A C 1
ATOM 582 O O . ASP A 1 76 ? 8.547 -10.898 1.075 1 97.06 76 ASP A O 1
ATOM 586 N N . TYR A 1 77 ? 8.023 -13.055 1.188 1 97.44 77 TYR A N 1
ATOM 587 C CA . TYR A 1 77 ? 7.062 -12.93 2.277 1 97.44 77 TYR A CA 1
ATOM 588 C C . TYR A 1 77 ? 7.41 -13.875 3.424 1 97.44 77 TYR A C 1
ATOM 590 O O . TYR A 1 77 ? 6.914 -15 3.48 1 97.44 77 TYR A O 1
ATOM 598 N N . PRO A 1 78 ? 8.203 -13.414 4.359 1 97.12 78 PRO A N 1
ATOM 599 C CA . PRO A 1 78 ? 8.805 -14.312 5.352 1 97.12 78 PRO A CA 1
ATOM 600 C C . PRO A 1 78 ? 7.812 -14.742 6.43 1 97.12 78 PRO A C 1
ATOM 602 O O . PRO A 1 78 ? 8.086 -15.68 7.184 1 97.12 78 PRO A O 1
ATOM 605 N N . ARG A 1 79 ? 6.668 -13.977 6.57 1 96.19 79 ARG A N 1
ATOM 606 C CA . ARG A 1 79 ? 5.66 -14.258 7.59 1 96.19 79 ARG A CA 1
ATOM 607 C C . ARG A 1 79 ? 4.277 -13.82 7.125 1 96.19 79 ARG A C 1
ATOM 609 O O . ARG A 1 79 ? 4.152 -13.07 6.156 1 96.19 79 ARG A O 1
ATOM 616 N N . TRP A 1 80 ? 3.299 -14.297 7.867 1 93.69 80 TRP A N 1
ATOM 617 C CA . TRP A 1 80 ? 1.916 -14.016 7.496 1 93.69 80 TRP A CA 1
ATOM 618 C C . TRP A 1 80 ? 1.647 -12.516 7.496 1 93.69 80 TRP A C 1
ATOM 620 O O . TRP A 1 80 ? 0.838 -12.023 6.707 1 93.69 80 TRP A O 1
ATOM 630 N N . ASP A 1 81 ? 2.303 -11.75 8.297 1 92.44 81 ASP A N 1
ATOM 631 C CA . ASP A 1 81 ? 2.066 -10.312 8.383 1 92.44 81 ASP A CA 1
ATOM 632 C C . ASP A 1 81 ? 2.697 -9.586 7.199 1 92.44 81 ASP A C 1
ATOM 634 O O . ASP A 1 81 ? 2.484 -8.383 7.016 1 92.44 81 ASP A O 1
ATOM 638 N N . SER A 1 82 ? 3.434 -10.312 6.363 1 94.75 82 SER A N 1
ATOM 639 C CA . SER A 1 82 ? 4.051 -9.719 5.18 1 94.75 82 SER A CA 1
ATOM 640 C C . SER A 1 82 ? 3.109 -9.766 3.982 1 94.75 82 SER A C 1
ATOM 642 O O . SER A 1 82 ? 3.311 -9.047 3 1 94.75 82 SER A O 1
ATOM 644 N N . TRP A 1 83 ? 2.072 -10.648 4.094 1 94.69 83 TRP A N 1
ATOM 645 C CA . TRP A 1 83 ? 1.188 -10.688 2.936 1 94.69 83 TRP A CA 1
ATOM 646 C C . TRP A 1 83 ? -0.222 -10.242 3.312 1 94.69 83 TRP A C 1
ATOM 648 O O . TRP A 1 83 ? -1.032 -9.914 2.439 1 94.69 83 TRP A O 1
ATOM 658 N N . SER A 1 84 ? -0.494 -10.203 4.582 1 89.31 84 SER A N 1
ATOM 659 C CA . SER A 1 84 ? -1.818 -9.781 5.02 1 89.31 84 SER A CA 1
ATOM 660 C C . SER A 1 84 ? -1.858 -8.273 5.277 1 89.31 84 SER A C 1
ATOM 662 O O . SER A 1 84 ? -1.103 -7.762 6.105 1 89.31 84 SER A O 1
ATOM 664 N N . SER A 1 85 ? -2.734 -7.562 4.68 1 84.12 85 SER A N 1
ATOM 665 C CA . SER A 1 85 ? -2.873 -6.121 4.863 1 84.12 85 SER A CA 1
ATOM 666 C C . SER A 1 85 ? -3.771 -5.797 6.051 1 84.12 85 SER A C 1
ATOM 668 O O . SER A 1 85 ? -3.566 -4.793 6.734 1 84.12 85 SER A O 1
ATOM 670 N N . SER A 1 86 ? -4.715 -6.637 6.312 1 85.06 86 SER A N 1
ATOM 671 C CA . SER A 1 86 ? -5.648 -6.406 7.406 1 85.06 86 SER A CA 1
ATOM 672 C C . SER A 1 86 ? -5.141 -7.016 8.711 1 85.06 86 SER A C 1
ATOM 674 O O . SER A 1 86 ? -5.586 -6.637 9.797 1 85.06 86 SER A O 1
ATOM 676 N N . HIS A 1 87 ? -4.324 -8.016 8.648 1 83.12 87 HIS A N 1
ATOM 677 C CA . HIS A 1 87 ? -3.736 -8.766 9.758 1 83.12 87 HIS A CA 1
ATOM 678 C C . HIS A 1 87 ? -4.816 -9.43 10.609 1 83.12 87 HIS A C 1
ATOM 680 O O . HIS A 1 87 ? -4.68 -9.516 11.836 1 83.12 87 HIS A O 1
ATOM 686 N N . ARG A 1 88 ? -5.84 -9.781 9.914 1 82.12 88 ARG A N 1
ATOM 687 C CA . ARG A 1 88 ? -6.949 -10.414 10.617 1 82.12 88 ARG A CA 1
ATOM 688 C C . ARG A 1 88 ? -6.797 -11.93 10.625 1 82.12 88 ARG A C 1
ATOM 690 O O . ARG A 1 88 ? -7.43 -12.617 11.422 1 82.12 88 ARG A O 1
ATOM 697 N N . SER A 1 89 ? -6.039 -12.359 9.695 1 84.38 89 SER A N 1
ATOM 698 C CA . SER A 1 89 ? -5.832 -13.797 9.578 1 84.38 89 SER A CA 1
ATOM 699 C C . SER A 1 89 ? -4.402 -14.117 9.156 1 84.38 89 SER A C 1
ATOM 701 O O . SER A 1 89 ? -3.797 -13.375 8.383 1 84.38 89 SER A O 1
ATOM 703 N N . ASP A 1 90 ? -3.945 -15.172 9.641 1 90.94 90 ASP A N 1
ATOM 704 C CA . ASP A 1 90 ? -2.623 -15.648 9.242 1 90.94 90 ASP A CA 1
ATOM 705 C C . ASP A 1 90 ? -2.732 -16.812 8.258 1 90.94 90 ASP A C 1
ATOM 707 O O . ASP A 1 90 ? -1.732 -17.453 7.941 1 90.94 90 ASP A O 1
ATOM 711 N N . SER A 1 91 ? -3.924 -16.984 7.773 1 93.81 91 SER A N 1
ATOM 712 C CA . SER A 1 91 ? -4.164 -18.172 6.941 1 93.81 91 SER A CA 1
ATOM 713 C C . SER A 1 91 ? -4.09 -17.828 5.461 1 93.81 91 SER A C 1
ATOM 715 O O . SER A 1 91 ? -4.555 -16.766 5.039 1 93.81 91 SER A O 1
ATOM 717 N N . LEU A 1 92 ? -3.482 -18.625 4.719 1 95.62 92 LEU A N 1
ATOM 718 C CA . LEU A 1 92 ? -3.471 -18.656 3.26 1 95.62 92 LEU A CA 1
ATOM 719 C C . LEU A 1 92 ? -3.688 -20.078 2.744 1 95.62 92 LEU A C 1
ATOM 721 O O . LEU A 1 92 ? -2.791 -20.922 2.834 1 95.62 92 LEU A O 1
ATOM 725 N N . LEU A 1 93 ? -4.898 -20.297 2.197 1 95.94 93 LEU A N 1
ATOM 726 C CA . LEU A 1 93 ? -5.246 -21.703 1.962 1 95.94 93 LEU A CA 1
ATOM 727 C C . LEU A 1 93 ? -5.5 -21.953 0.48 1 95.94 93 LEU A C 1
ATOM 729 O O . LEU A 1 93 ? -5.609 -23.109 0.054 1 95.94 93 LEU A O 1
ATOM 733 N N . SER A 1 94 ? -5.582 -21 -0.333 1 96.94 94 SER A N 1
ATOM 734 C CA . SER A 1 94 ? -5.672 -21.156 -1.781 1 96.94 94 SER A CA 1
ATOM 735 C C . SER A 1 94 ? -4.984 -20 -2.502 1 96.94 94 SER A C 1
ATOM 737 O O . SER A 1 94 ? -4.824 -18.922 -1.938 1 96.94 94 SER A O 1
ATOM 739 N N . VAL A 1 95 ? -4.523 -20.219 -3.67 1 97.31 95 VAL A N 1
ATOM 740 C CA . VAL A 1 95 ? -3.771 -19.219 -4.422 1 97.31 95 VAL A CA 1
ATOM 741 C C . VAL A 1 95 ? -3.959 -19.453 -5.922 1 97.31 95 VAL A C 1
ATOM 743 O O . VAL A 1 95 ? -4.152 -20.594 -6.359 1 97.31 95 VAL A O 1
ATOM 746 N N . ARG A 1 96 ? -3.902 -18.406 -6.672 1 97.81 96 ARG A N 1
ATOM 747 C CA . ARG A 1 96 ? -3.973 -18.5 -8.125 1 97.81 96 ARG A CA 1
ATOM 748 C C . ARG A 1 96 ? -3.195 -17.375 -8.789 1 97.81 96 ARG A C 1
ATOM 750 O O . ARG A 1 96 ? -3.068 -16.281 -8.219 1 97.81 96 ARG A O 1
ATOM 757 N N . PRO A 1 97 ? -2.662 -17.641 -9.969 1 95.94 97 PRO A N 1
ATOM 758 C CA . PRO A 1 97 ? -2.004 -16.547 -10.672 1 95.94 97 PRO A CA 1
ATOM 759 C C . PRO A 1 97 ? -2.982 -15.453 -11.117 1 95.94 97 PRO A C 1
ATOM 761 O O . PRO A 1 97 ? -4.148 -15.75 -11.398 1 95.94 97 PRO A O 1
ATOM 764 N N . LEU A 1 98 ? -2.592 -14.195 -11.016 1 94.38 98 LEU A N 1
ATOM 765 C CA . LEU A 1 98 ? -3.328 -13.102 -11.648 1 94.38 98 LEU A CA 1
ATOM 766 C C . LEU A 1 98 ? -2.85 -12.875 -13.078 1 94.38 98 LEU A C 1
ATOM 768 O O . LEU A 1 98 ? -1.716 -12.445 -13.289 1 94.38 98 LEU A O 1
ATOM 772 N N . LEU A 1 99 ? -3.629 -13.172 -14.008 1 87.56 99 LEU A N 1
ATOM 773 C CA . LEU A 1 99 ? -3.244 -13.07 -15.414 1 87.56 99 LEU A CA 1
ATOM 774 C C . LEU A 1 99 ? -3.553 -11.68 -15.961 1 87.56 99 LEU A C 1
ATOM 776 O O . LEU A 1 99 ? -4.707 -11.367 -16.25 1 87.56 99 LEU A O 1
ATOM 780 N N . ILE A 1 100 ? -2.561 -10.906 -16.016 1 84.06 100 ILE A N 1
ATOM 781 C CA . ILE A 1 100 ? -2.717 -9.539 -16.5 1 84.06 100 ILE A CA 1
ATOM 782 C C . ILE A 1 100 ? -2.891 -9.547 -18.016 1 84.06 100 ILE A C 1
ATOM 784 O O . ILE A 1 100 ? -2.004 -10.008 -18.75 1 84.06 100 ILE A O 1
ATOM 788 N N . ASP A 1 101 ? -3.975 -9.148 -18.484 1 77.44 101 ASP A N 1
ATOM 789 C CA . ASP A 1 101 ? -4.312 -9.281 -19.891 1 77.44 101 ASP A CA 1
ATOM 790 C C . ASP A 1 101 ? -4.098 -7.961 -20.641 1 77.44 101 ASP A C 1
ATOM 792 O O . ASP A 1 101 ? -4.051 -7.938 -21.875 1 77.44 101 ASP A O 1
ATOM 796 N N . SER A 1 102 ? -4.055 -6.887 -19.953 1 81.25 102 SER A N 1
ATOM 797 C CA . SER A 1 102 ? -3.943 -5.578 -20.594 1 81.25 102 SER A CA 1
ATOM 798 C C . SER A 1 102 ? -2.992 -4.668 -19.828 1 81.25 102 SER A C 1
ATOM 800 O O . SER A 1 102 ? -3.027 -4.621 -18.594 1 81.25 102 SER A O 1
ATOM 802 N N . PRO A 1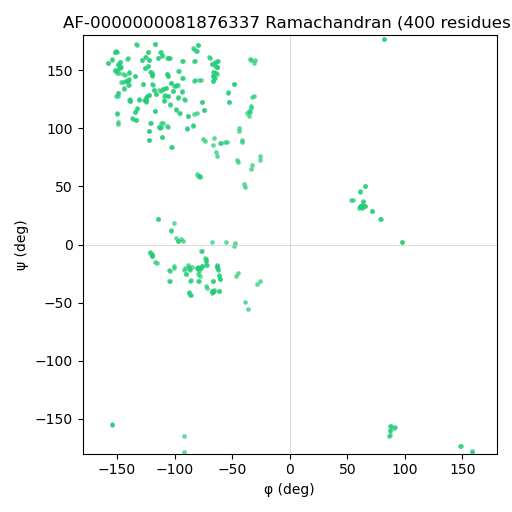 103 ? -2.258 -3.916 -20.578 1 81 103 PRO A N 1
ATOM 803 C CA . PRO A 1 103 ? -1.409 -2.922 -19.906 1 81 103 PRO A CA 1
ATOM 804 C C . PRO A 1 103 ? -2.176 -1.661 -19.516 1 81 103 PRO A C 1
ATOM 806 O O . PRO A 1 103 ? -1.703 -0.884 -18.688 1 81 103 PRO A O 1
ATOM 809 N N . ASP A 1 104 ? -3.309 -1.469 -20.188 1 89.38 104 ASP A N 1
ATOM 810 C CA . ASP A 1 104 ? -4.121 -0.293 -19.891 1 89.38 104 ASP A CA 1
ATOM 811 C C . ASP A 1 104 ? -5 -0.533 -18.672 1 89.38 104 ASP A C 1
ATOM 813 O O . ASP A 1 104 ? -5.504 -1.641 -18.469 1 89.38 104 ASP A O 1
ATOM 817 N N . HIS A 1 105 ? -5.094 0.496 -17.922 1 92.31 105 HIS A N 1
ATOM 818 C CA . HIS A 1 105 ? -5.918 0.41 -16.719 1 92.31 105 HIS A CA 1
ATOM 819 C C . HIS A 1 105 ? -6.984 1.502 -16.703 1 92.31 105 HIS A C 1
ATOM 821 O O . HIS A 1 105 ? -6.676 2.68 -16.891 1 92.31 105 HIS A O 1
ATOM 827 N N . ARG A 1 106 ? -8.211 1.066 -16.5 1 94.75 106 ARG A N 1
ATOM 828 C CA . ARG A 1 106 ? -9.336 1.986 -16.391 1 94.75 106 ARG A CA 1
ATOM 829 C C . ARG A 1 106 ? -10.43 1.41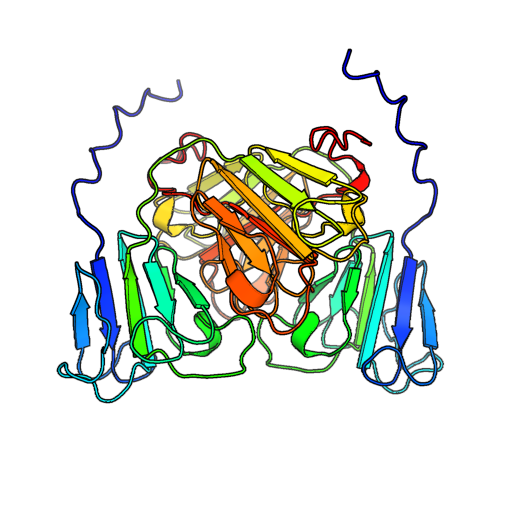1 -15.5 1 94.75 106 ARG A C 1
ATOM 831 O O . ARG A 1 106 ? -10.852 0.268 -15.688 1 94.75 106 ARG A O 1
ATOM 838 N N . ILE A 1 107 ? -10.867 2.152 -14.508 1 95.75 107 ILE A N 1
ATOM 839 C CA . ILE A 1 107 ? -11.883 1.674 -13.578 1 95.75 107 ILE A CA 1
ATOM 840 C C . ILE A 1 107 ? -12.852 2.805 -13.25 1 95.75 107 ILE A C 1
ATOM 842 O O . ILE A 1 107 ? -12.445 3.967 -13.148 1 95.75 107 ILE A O 1
ATOM 846 N N . HIS A 1 108 ? -14.109 2.486 -13.148 1 96.69 108 HIS A N 1
ATOM 847 C CA . HIS A 1 108 ? -15.148 3.393 -12.68 1 96.69 108 HIS A CA 1
ATOM 848 C C . HIS A 1 108 ? -15.648 2.988 -11.297 1 96.69 108 HIS A C 1
ATOM 850 O O . HIS A 1 108 ? -16.016 1.833 -11.078 1 96.69 108 HIS A O 1
ATOM 856 N N . LEU A 1 109 ? -15.656 3.93 -10.375 1 96.25 109 LEU A N 1
ATOM 857 C CA . LEU A 1 109 ? -16.219 3.746 -9.047 1 96.25 109 LEU A CA 1
ATOM 858 C C . LEU A 1 109 ? -17.5 4.559 -8.883 1 96.25 109 LEU A C 1
ATOM 860 O O . LEU A 1 109 ? -17.562 5.723 -9.289 1 96.25 109 LEU A O 1
ATOM 864 N N . PHE A 1 110 ? -18.5 3.928 -8.344 1 96.12 110 PHE A N 1
ATOM 865 C CA . PHE A 1 110 ? -19.797 4.605 -8.195 1 96.12 110 PHE A CA 1
ATOM 866 C C . PHE A 1 110 ? -20.203 4.676 -6.734 1 96.12 110 PHE A C 1
ATOM 868 O O . PHE A 1 110 ? -20 3.721 -5.98 1 96.12 110 PHE A O 1
ATOM 875 N N . GLU A 1 111 ? -20.844 5.742 -6.418 1 94.56 111 GLU A N 1
ATOM 876 C CA . GLU A 1 111 ? -21.297 6.016 -5.059 1 94.56 111 GLU A CA 1
ATOM 877 C C . GLU A 1 111 ? -22.391 5.039 -4.641 1 94.56 111 GLU A C 1
ATOM 879 O O . GLU A 1 111 ? -22.422 4.59 -3.492 1 94.56 111 GLU A O 1
ATOM 884 N N . ASN A 1 112 ? -23.297 4.781 -5.559 1 95.44 112 ASN A N 1
ATOM 885 C CA . ASN A 1 112 ? -24.438 3.938 -5.254 1 95.44 112 ASN A CA 1
ATOM 886 C C . ASN A 1 112 ? -24.359 2.6 -5.984 1 95.44 112 ASN A C 1
ATOM 888 O O . ASN A 1 112 ? -23.578 2.443 -6.922 1 95.44 112 ASN A O 1
ATOM 892 N N . ALA A 1 113 ? -25.125 1.626 -5.527 1 96.38 113 ALA A N 1
ATOM 893 C CA . ALA A 1 113 ? -25.219 0.332 -6.195 1 96.38 113 ALA A CA 1
ATOM 894 C C . ALA A 1 113 ? -25.797 0.481 -7.602 1 96.38 113 ALA A C 1
ATOM 896 O O . ALA A 1 113 ? -26.375 1.521 -7.938 1 96.38 113 ALA A O 1
ATOM 897 N N . SER A 1 114 ? -25.547 -0.425 -8.43 1 97.75 114 SER A N 1
ATOM 898 C CA . SER A 1 114 ? -26.078 -0.49 -9.789 1 97.75 114 SER A CA 1
ATOM 899 C C . SER A 1 114 ? -25.609 0.703 -10.625 1 97.75 114 SER A C 1
ATOM 901 O O . SER A 1 114 ? -26.391 1.263 -11.398 1 97.75 114 SER A O 1
ATOM 903 N N . TYR A 1 115 ? -24.469 1.129 -10.312 1 96.56 115 TYR A N 1
ATOM 904 C CA . TYR A 1 115 ? -23.75 2.113 -11.102 1 96.56 115 TYR A CA 1
ATOM 905 C C . TYR A 1 115 ? -24.469 3.457 -11.102 1 96.56 115 TYR A C 1
ATOM 907 O O . TYR A 1 115 ? -24.484 4.16 -12.117 1 96.56 115 TYR A O 1
ATOM 915 N N . ALA A 1 116 ? -25.094 3.752 -10.016 1 95.19 116 ALA A N 1
ATOM 916 C CA . ALA A 1 116 ? -25.844 4.996 -9.883 1 95.19 116 ALA A CA 1
ATOM 917 C C . ALA A 1 116 ? -25.094 6.004 -9.016 1 95.19 116 ALA A C 1
ATOM 919 O O . ALA A 1 116 ? -24.125 5.645 -8.336 1 95.19 116 ALA A O 1
ATOM 920 N N . GLY A 1 117 ? -25.438 7.332 -9.109 1 93.69 117 GLY A N 1
ATOM 921 C CA . GLY A 1 117 ? -24.844 8.375 -8.297 1 93.69 117 GLY A CA 1
ATOM 922 C C . GLY A 1 117 ? -23.562 8.953 -8.891 1 93.69 117 GLY A C 1
ATOM 923 O O . GLY A 1 117 ? -23.344 8.852 -10.102 1 93.69 117 GLY A O 1
ATOM 924 N N . ARG A 1 118 ? -22.703 9.547 -7.98 1 92.44 118 ARG A N 1
ATOM 925 C CA . ARG A 1 118 ? -21.453 10.141 -8.43 1 92.44 118 ARG A CA 1
ATOM 926 C C . ARG A 1 118 ? -20.5 9.07 -8.953 1 92.44 118 ARG A C 1
ATOM 928 O O . ARG A 1 118 ? -20.469 7.949 -8.438 1 92.44 118 ARG A O 1
ATOM 935 N N . LYS A 1 119 ? -19.734 9.445 -9.867 1 92.75 119 LYS A N 1
ATOM 936 C CA . LYS A 1 119 ? -18.828 8.523 -10.539 1 92.75 119 LYS A CA 1
ATOM 937 C C . LYS A 1 119 ? -17.391 9.062 -10.523 1 92.75 119 LYS A C 1
ATOM 939 O O . LYS A 1 119 ? -17.172 10.258 -10.727 1 92.75 119 LYS A O 1
ATOM 944 N N . MET A 1 120 ? -16.484 8.141 -10.266 1 92.12 120 MET A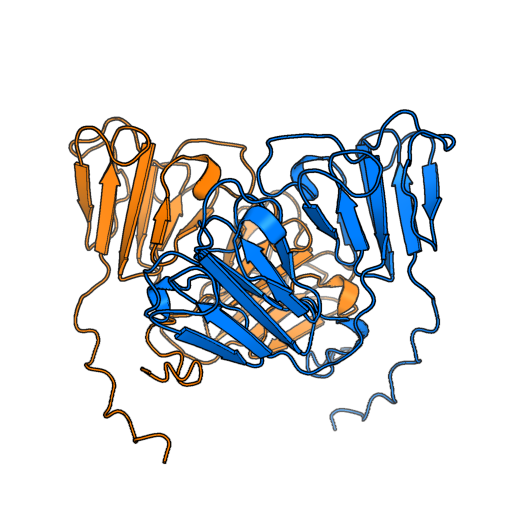 N 1
ATOM 945 C CA . MET A 1 120 ? -15.07 8.477 -10.398 1 92.12 120 MET A CA 1
ATOM 946 C C . MET A 1 120 ? -14.383 7.539 -11.391 1 92.12 120 MET A C 1
ATOM 948 O O . MET A 1 120 ? -14.539 6.32 -11.305 1 92.12 120 MET A O 1
ATOM 952 N N . GLU A 1 121 ? -13.711 8.148 -12.32 1 93.5 121 GLU A N 1
ATOM 953 C CA . GLU A 1 121 ? -12.914 7.375 -13.273 1 93.5 121 GLU A CA 1
ATOM 954 C C . GLU A 1 121 ? -11.422 7.492 -12.969 1 93.5 121 GLU A C 1
ATOM 956 O O . GLU A 1 121 ? -10.914 8.594 -12.742 1 93.5 121 GLU A O 1
ATOM 961 N N . ILE A 1 122 ? -10.812 6.387 -12.859 1 92.38 122 ILE A N 1
ATOM 962 C CA . ILE A 1 122 ? -9.367 6.359 -12.68 1 92.38 122 ILE A CA 1
ATOM 963 C C . ILE A 1 122 ? -8.703 5.676 -13.875 1 92.38 122 ILE A C 1
ATOM 965 O O . ILE A 1 122 ? -9.109 4.586 -14.273 1 92.38 122 ILE A O 1
ATOM 969 N N . VAL A 1 123 ? -7.672 6.41 -14.422 1 91.69 123 VAL A N 1
ATOM 970 C CA . VAL A 1 123 ? -6.98 5.879 -15.594 1 91.69 123 VAL A CA 1
ATOM 971 C C . VAL A 1 123 ? -5.473 5.934 -15.367 1 91.69 123 VAL A C 1
ATOM 973 O O . VAL A 1 123 ? -4.926 6.984 -15.039 1 91.69 123 VAL A O 1
ATOM 976 N N . GLU A 1 124 ? -4.848 4.836 -15.516 1 85.81 124 GLU A N 1
ATOM 977 C CA . GLU A 1 124 ? -3.395 4.711 -15.578 1 85.81 124 GLU A CA 1
ATOM 978 C C . GLU A 1 124 ? -2.727 5.363 -14.375 1 85.81 124 GLU A C 1
ATOM 980 O O . GLU A 1 124 ? -1.714 6.055 -14.516 1 85.81 124 GLU A O 1
ATOM 985 N N . ASP A 1 125 ? -3.348 5.227 -13.18 1 86.19 125 ASP A N 1
ATOM 986 C CA . ASP A 1 125 ? -2.787 5.801 -11.961 1 86.19 125 ASP A CA 1
ATOM 987 C C . ASP A 1 125 ? -3.158 4.965 -10.734 1 86.19 125 ASP A C 1
ATOM 989 O O . ASP A 1 125 ? -4.1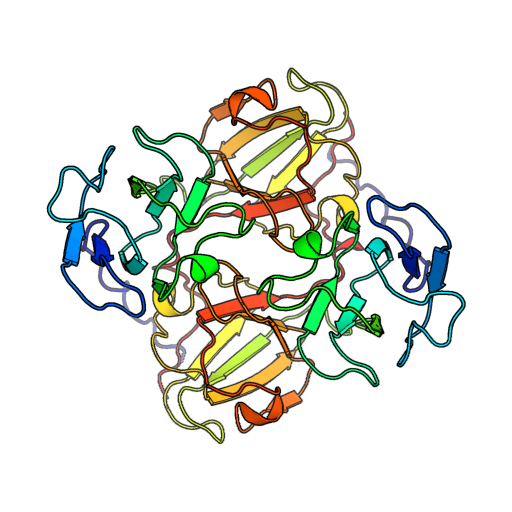02 4.172 -10.781 1 86.19 125 ASP A O 1
ATOM 993 N N . ASP A 1 126 ? -2.312 5.086 -9.711 1 92 126 ASP A N 1
ATOM 994 C CA . ASP A 1 126 ? -2.617 4.543 -8.391 1 92 126 ASP A CA 1
ATOM 995 C C . ASP A 1 126 ? -3.115 5.637 -7.449 1 92 126 ASP A C 1
ATOM 997 O O . ASP A 1 126 ? -2.564 6.738 -7.422 1 92 126 ASP A O 1
ATOM 1001 N N . VAL A 1 127 ? -4.148 5.355 -6.699 1 93 127 VAL A N 1
ATOM 1002 C CA . VAL A 1 127 ? -4.816 6.375 -5.898 1 93 127 VAL A CA 1
ATOM 1003 C C . VAL A 1 127 ? -4.809 5.965 -4.426 1 93 127 VAL A C 1
ATOM 1005 O O . VAL A 1 127 ? -5.68 5.215 -3.98 1 93 127 VAL A O 1
ATOM 1008 N N . PRO A 1 128 ? -3.871 6.484 -3.666 1 94.94 128 PRO A N 1
ATOM 1009 C CA . PRO A 1 128 ? -3.775 6.098 -2.256 1 94.94 128 PRO A CA 1
ATOM 1010 C C . PRO A 1 128 ? -4.887 6.699 -1.4 1 94.94 128 PRO A C 1
ATOM 1012 O O . PRO A 1 128 ? -5.07 6.301 -0.248 1 94.94 128 PRO A O 1
ATOM 1015 N N . SER A 1 129 ? -5.605 7.672 -1.974 1 94.31 129 SER A N 1
ATOM 1016 C CA . SER A 1 129 ? -6.754 8.266 -1.293 1 94.31 129 SER A CA 1
ATOM 1017 C C . SER A 1 129 ? -7.805 8.742 -2.291 1 94.31 129 SER A C 1
ATOM 1019 O O . SER A 1 129 ? -7.598 9.727 -3.002 1 94.31 129 SER A O 1
ATOM 1021 N N . LEU A 1 130 ? -8.922 8.102 -2.271 1 92.62 130 LEU A N 1
ATOM 1022 C CA . LEU A 1 130 ? -10.031 8.523 -3.129 1 92.62 130 LEU A CA 1
ATOM 1023 C C . LEU A 1 130 ? -10.555 9.883 -2.707 1 92.62 130 LEU A C 1
ATOM 1025 O O . LEU A 1 130 ? -10.953 10.688 -3.555 1 92.62 130 LEU A O 1
ATOM 1029 N N . TRP A 1 131 ? -10.445 10.102 -1.428 1 90.5 131 TRP A N 1
ATOM 1030 C CA . TRP A 1 131 ? -10.945 11.367 -0.902 1 90.5 131 TRP A CA 1
ATOM 1031 C C . TRP A 1 131 ? -10.102 12.539 -1.401 1 90.5 131 TRP A C 1
ATOM 1033 O O . TRP A 1 131 ? -10.633 13.617 -1.688 1 90.5 131 TRP A O 1
ATOM 1043 N N . ALA A 1 132 ? -8.828 12.281 -1.427 1 87.94 132 ALA A N 1
ATOM 1044 C CA . ALA A 1 132 ? -7.938 13.328 -1.926 1 87.94 132 ALA A CA 1
ATOM 1045 C C . ALA A 1 132 ? -8.227 13.648 -3.391 1 87.94 132 ALA A C 1
ATOM 1047 O O . ALA A 1 132 ? -7.879 14.719 -3.881 1 87.94 132 ALA A O 1
ATOM 1048 N N . HIS A 1 133 ? -8.898 12.703 -4.023 1 84.5 133 HIS A N 1
ATOM 1049 C CA . HIS A 1 133 ? -9.273 12.898 -5.422 1 84.5 133 HIS A CA 1
ATOM 1050 C C . HIS A 1 133 ? -10.703 13.414 -5.547 1 84.5 133 HIS A C 1
ATOM 1052 O O . HIS A 1 133 ? -11.25 13.477 -6.648 1 84.5 133 HIS A O 1
ATOM 1058 N N . GLY A 1 134 ? -11.352 13.664 -4.395 1 82.31 134 GLY A N 1
ATOM 1059 C CA . GLY A 1 134 ? -12.656 14.289 -4.398 1 82.31 134 GLY A CA 1
ATOM 1060 C C . GLY A 1 134 ? -13.797 13.297 -4.285 1 82.31 134 GLY A C 1
ATOM 1061 O O . GLY A 1 134 ? -14.969 13.664 -4.441 1 82.31 134 GLY A O 1
ATOM 1062 N N . PHE A 1 135 ? -13.469 12.078 -4.168 1 85.12 135 PHE A N 1
ATOM 1063 C CA . PHE A 1 135 ? -14.5 11.055 -4.023 1 85.12 135 PHE A CA 1
ATOM 1064 C C . PHE A 1 135 ? -14.617 10.602 -2.574 1 85.12 135 PHE A C 1
ATOM 1066 O O . PHE A 1 135 ? -14.062 9.57 -2.191 1 85.12 135 PHE A O 1
ATOM 1073 N N . GLN A 1 136 ? -15.305 11.266 -1.839 1 82.44 136 GLN A N 1
ATOM 1074 C CA . GLN A 1 136 ? -15.43 11.008 -0.408 1 82.44 136 GLN A CA 1
ATOM 1075 C C . GLN A 1 136 ? -16.625 10.109 -0.114 1 82.44 136 GLN A C 1
ATOM 1077 O O . GLN A 1 136 ? -16.891 9.766 1.041 1 82.44 136 GLN A O 1
ATOM 1082 N N . ASP A 1 137 ? -17.219 9.719 -1.171 1 79.06 137 ASP A N 1
ATOM 1083 C CA . ASP A 1 137 ? -18.406 8.875 -1.034 1 79.06 137 ASP A CA 1
ATOM 1084 C C . ASP A 1 137 ? -18.016 7.41 -0.842 1 79.06 137 ASP A C 1
ATOM 1086 O O . ASP A 1 137 ? -16.844 7.051 -0.972 1 79.06 137 ASP A O 1
ATOM 1090 N N . ARG A 1 138 ? -19.047 6.664 -0.478 1 90.75 138 ARG A N 1
ATOM 1091 C CA . ARG A 1 138 ? -18.891 5.215 -0.448 1 90.75 138 ARG A CA 1
ATOM 1092 C C . ARG A 1 138 ? -18.703 4.656 -1.855 1 90.75 138 ARG A C 1
ATOM 1094 O O . ARG A 1 138 ? -19.062 5.309 -2.838 1 90.75 138 ARG A O 1
ATOM 1101 N N . VAL A 1 139 ? -18.094 3.531 -1.992 1 96.06 139 VAL A N 1
ATOM 1102 C CA . VAL A 1 139 ? -17.969 2.824 -3.264 1 96.06 139 VAL A CA 1
ATOM 1103 C C . VAL A 1 139 ? -18.891 1.614 -3.277 1 96.06 139 VAL A C 1
ATOM 1105 O O . VAL A 1 139 ? -18.547 0.557 -2.74 1 96.06 139 VAL A O 1
ATOM 1108 N N . ALA A 1 140 ? -19.984 1.763 -3.943 1 97.31 140 ALA A N 1
ATOM 1109 C CA . ALA A 1 140 ? -21.031 0.752 -3.812 1 97.31 140 ALA A CA 1
ATOM 1110 C C . ALA A 1 140 ? -21.078 -0.149 -5.043 1 97.31 140 ALA A C 1
ATOM 1112 O O . ALA A 1 140 ? -21.672 -1.23 -5.008 1 97.31 140 ALA A O 1
ATOM 1113 N N . SER A 1 141 ? -20.594 0.302 -6.148 1 97.94 141 SER A N 1
ATOM 1114 C CA . SER A 1 141 ? -20.469 -0.5 -7.363 1 97.94 141 SER A CA 1
ATOM 1115 C C . SER A 1 141 ? -19.25 -0.092 -8.18 1 97.94 141 SER A C 1
ATOM 1117 O O . SER A 1 141 ? -18.688 0.987 -7.969 1 97.94 141 SER A O 1
ATOM 1119 N N . VAL A 1 142 ? -18.766 -1.004 -9.008 1 98 142 VAL A N 1
ATOM 1120 C CA . VAL A 1 142 ? -17.516 -0.796 -9.711 1 98 142 VAL A CA 1
ATOM 1121 C C . VAL A 1 142 ? -17.594 -1.401 -11.109 1 98 142 VAL A C 1
ATOM 1123 O O . VAL A 1 142 ? -18.156 -2.486 -11.297 1 98 142 VAL A O 1
ATOM 1126 N N . LYS A 1 143 ? -17.156 -0.664 -12.078 1 98.19 143 LYS A N 1
ATOM 1127 C CA . LYS A 1 143 ? -16.875 -1.212 -13.406 1 98.19 143 LYS A CA 1
ATOM 1128 C C . LYS A 1 143 ? -15.375 -1.227 -13.695 1 98.19 143 LYS A C 1
ATOM 1130 O O . LYS A 1 143 ? -14.758 -0.171 -13.844 1 98.19 143 LYS A O 1
ATOM 1135 N N . SER A 1 144 ? -14.859 -2.361 -13.609 1 97.06 144 SER A N 1
ATOM 1136 C CA . SER A 1 144 ? -13.469 -2.512 -14.039 1 97.06 144 SER A CA 1
ATOM 1137 C C . SER A 1 144 ? -13.383 -2.723 -15.547 1 97.06 144 SER A C 1
ATOM 1139 O O . SER A 1 144 ? -13.578 -3.836 -16.031 1 97.06 144 SER A O 1
ATOM 1141 N N . LEU A 1 145 ? -13.008 -1.692 -16.266 1 96.25 145 LEU A N 1
ATOM 1142 C CA . LEU A 1 145 ? -13.086 -1.688 -17.719 1 96.25 145 LEU A CA 1
ATOM 1143 C C . LEU A 1 145 ? -11.82 -2.287 -18.328 1 96.25 145 LEU A C 1
ATOM 1145 O O . LEU A 1 145 ? -11.891 -3.004 -19.328 1 96.25 145 LEU A O 1
ATOM 1149 N N . ASN A 1 146 ? -10.719 -1.934 -17.812 1 94.69 146 ASN A N 1
ATOM 1150 C CA . ASN A 1 146 ? -9.445 -2.471 -18.281 1 94.69 146 ASN A CA 1
ATOM 1151 C C . ASN A 1 146 ? -8.477 -2.697 -17.125 1 94.69 146 ASN A C 1
ATOM 1153 O O . ASN A 1 146 ? -8.398 -1.879 -16.203 1 94.69 146 ASN A O 1
ATOM 1157 N N . GLY A 1 147 ? -7.746 -3.883 -17.281 1 93.62 147 GLY A N 1
ATOM 1158 C CA . GLY A 1 147 ? -6.715 -4.168 -16.297 1 93.62 147 GLY A CA 1
ATOM 1159 C C . GLY A 1 147 ? -7.258 -4.785 -15.023 1 93.62 147 GLY A C 1
ATOM 1160 O O . GLY A 1 147 ? -8.461 -5.012 -14.906 1 93.62 147 GLY A O 1
ATOM 1161 N N . ILE A 1 148 ? -6.402 -5.102 -14.164 1 95.81 148 ILE A N 1
ATOM 1162 C CA . ILE A 1 148 ? -6.75 -5.613 -12.844 1 95.81 148 ILE A CA 1
ATOM 1163 C C . ILE A 1 148 ? -6.469 -4.547 -11.789 1 95.81 148 ILE A C 1
ATOM 1165 O O . ILE A 1 148 ? -5.441 -3.869 -11.836 1 95.81 148 ILE A O 1
ATOM 1169 N N . TRP A 1 149 ? -7.422 -4.383 -10.906 1 96.56 149 TRP A N 1
ATOM 1170 C CA . TRP A 1 149 ? -7.312 -3.369 -9.859 1 96.56 149 TRP A CA 1
ATOM 1171 C C . TRP A 1 149 ? -7.449 -4 -8.477 1 96.56 149 TRP A C 1
ATOM 1173 O O . TRP A 1 149 ? -8.031 -5.078 -8.336 1 96.56 149 TRP A O 1
ATOM 1183 N N . VAL A 1 150 ? -6.887 -3.391 -7.504 1 97.62 150 VAL A N 1
ATOM 1184 C CA . VAL A 1 150 ? -7.117 -3.789 -6.121 1 97.62 150 VAL A CA 1
ATOM 1185 C C . VAL A 1 150 ? -7.574 -2.58 -5.305 1 97.62 150 VAL A C 1
ATOM 1187 O O . VAL A 1 150 ? -6.949 -1.518 -5.355 1 97.62 150 VAL A O 1
ATOM 1190 N N . GLY A 1 151 ? -8.695 -2.684 -4.664 1 97.44 151 GLY A N 1
ATOM 1191 C CA . GLY A 1 151 ? -9.203 -1.698 -3.723 1 97.44 151 GLY A CA 1
ATOM 1192 C C . GLY A 1 151 ? -8.898 -2.043 -2.277 1 97.44 151 GLY A C 1
ATOM 1193 O O . GLY A 1 151 ? -8.82 -3.221 -1.917 1 97.44 151 GLY A O 1
ATOM 1194 N N . TYR A 1 152 ? -8.734 -0.953 -1.452 1 96.94 152 TYR A N 1
ATOM 1195 C CA . TYR A 1 152 ? -8.406 -1.131 -0.043 1 96.94 152 TYR A CA 1
ATOM 1196 C C . TYR A 1 152 ? -9.398 -0.392 0.848 1 96.94 152 TYR A C 1
ATOM 1198 O O . TYR A 1 152 ? -9.906 0.667 0.474 1 96.94 152 TYR A O 1
ATOM 1206 N N . GLU A 1 153 ? -9.555 -0.897 1.987 1 95.69 153 GLU A N 1
ATOM 1207 C CA . GLU A 1 153 ? -10.508 -0.345 2.945 1 95.69 153 GLU A CA 1
ATOM 1208 C C . GLU A 1 153 ? -10.094 1.052 3.396 1 95.69 153 GLU A C 1
ATOM 1210 O O . GLU A 1 153 ? -10.938 1.939 3.541 1 95.69 153 GLU A O 1
ATOM 1215 N N . TYR A 1 154 ? -8.82 1.258 3.607 1 96.12 154 TYR A N 1
ATOM 1216 C CA . TYR A 1 154 ? -8.344 2.508 4.188 1 96.12 154 TYR A CA 1
ATOM 1217 C C . TYR A 1 154 ? -7.332 3.186 3.27 1 96.12 154 TYR A C 1
ATOM 1219 O O . TYR A 1 154 ? -6.836 2.574 2.322 1 96.12 154 TYR A O 1
ATOM 1227 N N . PRO A 1 155 ? -7.035 4.5 3.537 1 95.75 155 PRO A N 1
ATOM 1228 C CA . PRO A 1 155 ? -6.059 5.188 2.689 1 95.75 155 PRO A CA 1
ATOM 1229 C C . PRO A 1 155 ? -4.668 4.566 2.771 1 95.75 155 PRO A C 1
ATOM 1231 O O . PRO A 1 155 ? -4.332 3.92 3.766 1 95.75 155 PRO A O 1
ATOM 1234 N N . GLY A 1 156 ? -3.887 4.715 1.709 1 95.62 156 GLY A N 1
ATOM 1235 C CA . GLY A 1 156 ? -2.51 4.246 1.711 1 95.62 156 GLY A CA 1
ATOM 1236 C C . GLY A 1 156 ? -2.389 2.748 1.504 1 95.62 156 GLY A C 1
ATOM 1237 O O . GLY A 1 156 ? -1.456 2.119 2.008 1 95.62 156 GLY A O 1
ATOM 1238 N N . TYR A 1 157 ? -3.438 2.211 0.924 1 96.38 157 TYR A N 1
ATOM 1239 C CA . TYR A 1 157 ? -3.439 0.801 0.551 1 96.38 157 TYR A CA 1
ATOM 1240 C C . TYR A 1 157 ? -3.377 -0.09 1.786 1 96.38 157 TYR A C 1
ATOM 1242 O O . TYR A 1 157 ? -2.547 -0.999 1.861 1 96.38 157 TYR A O 1
ATOM 1250 N N . ARG A 1 158 ? -4.258 0.186 2.721 1 95.38 158 ARG A N 1
ATOM 1251 C CA . ARG A 1 158 ? -4.289 -0.539 3.988 1 95.38 158 ARG A CA 1
ATOM 1252 C C . ARG A 1 158 ? -5.648 -1.186 4.219 1 95.38 158 ARG A C 1
ATOM 1254 O O . ARG A 1 158 ? -6.645 -0.78 3.613 1 95.38 158 ARG A O 1
ATOM 1261 N N . GLY A 1 159 ? -5.656 -2.184 5.066 1 94.38 159 GLY A N 1
ATOM 1262 C CA . GLY A 1 159 ? -6.887 -2.895 5.371 1 94.38 159 GLY A CA 1
ATOM 1263 C C . GLY A 1 159 ? -7.176 -4.027 4.402 1 94.38 159 GLY A C 1
ATOM 1264 O O . GLY A 1 159 ? -6.277 -4.5 3.705 1 94.38 159 GLY A O 1
ATOM 1265 N N . ARG A 1 160 ? -8.414 -4.418 4.355 1 94.69 160 ARG A N 1
ATOM 1266 C CA . ARG A 1 160 ? -8.805 -5.523 3.488 1 94.69 160 ARG A CA 1
ATOM 1267 C C . ARG A 1 160 ? -8.656 -5.145 2.018 1 94.69 160 ARG A C 1
ATOM 1269 O O . ARG A 1 160 ? -8.961 -4.012 1.632 1 94.69 160 ARG A O 1
ATOM 1276 N N . GLN A 1 161 ? -8.289 -6.137 1.268 1 95.94 161 GLN A N 1
ATOM 1277 C CA . GLN A 1 161 ? -8.086 -5.941 -0.164 1 95.94 161 GLN A CA 1
ATOM 1278 C C . GLN A 1 161 ? -9.234 -6.555 -0.968 1 95.94 161 GLN A C 1
ATOM 1280 O O . GLN A 1 161 ? -9.758 -7.609 -0.606 1 95.94 161 GLN A O 1
ATOM 1285 N N . TYR A 1 162 ? -9.578 -5.938 -2.035 1 96.94 162 TYR A N 1
ATOM 1286 C CA . TYR A 1 162 ? -10.578 -6.418 -2.982 1 96.94 162 TYR A CA 1
ATOM 1287 C C . TYR A 1 162 ? -10.07 -6.312 -4.414 1 96.94 162 TYR A C 1
ATOM 1289 O O . TYR A 1 162 ? -9.828 -5.211 -4.918 1 96.94 162 TYR A O 1
ATOM 1297 N N . VAL A 1 163 ? -9.953 -7.445 -5.031 1 97.44 163 VAL A N 1
ATOM 1298 C CA . VAL A 1 163 ? -9.383 -7.449 -6.371 1 97.44 163 VAL A CA 1
ATOM 1299 C C . VAL A 1 163 ? -10.5 -7.367 -7.41 1 97.44 163 VAL A C 1
ATOM 1301 O O . VAL A 1 163 ? -11.5 -8.078 -7.312 1 97.44 163 VAL A O 1
ATOM 1304 N N . PHE A 1 164 ? -10.344 -6.461 -8.375 1 97.25 164 PHE A N 1
ATOM 1305 C CA . PHE A 1 164 ? -11.281 -6.273 -9.469 1 97.25 164 PHE A CA 1
ATOM 1306 C C . PHE A 1 164 ? -10.648 -6.66 -10.805 1 97.25 164 PHE A C 1
ATOM 1308 O O . PHE A 1 164 ? -9.844 -5.906 -11.352 1 97.25 164 PHE A O 1
ATOM 1315 N N . GLU A 1 165 ? -10.977 -7.812 -11.258 1 95.25 165 GLU A N 1
ATOM 1316 C CA . GLU A 1 165 ? -10.648 -8.164 -12.633 1 95.25 165 GLU A CA 1
ATOM 1317 C C . GLU A 1 165 ? -11.648 -7.547 -13.617 1 95.25 165 GLU A C 1
ATOM 1319 O O . GLU A 1 165 ? -12.617 -6.906 -13.203 1 95.25 165 GLU A O 1
ATOM 1324 N N . LYS A 1 166 ? -11.336 -7.66 -14.883 1 95.06 166 LYS A N 1
ATOM 1325 C CA . LYS A 1 166 ? -12.234 -7.074 -15.883 1 95.06 166 LYS A CA 1
ATOM 1326 C C . LYS A 1 166 ? -13.664 -7.559 -15.688 1 95.06 166 LYS A C 1
ATOM 1328 O O . LYS A 1 166 ? -13.906 -8.758 -15.555 1 95.06 166 LYS A O 1
ATOM 1333 N N . GLY A 1 167 ? -14.625 -6.566 -15.492 1 95.88 167 GLY A N 1
ATOM 1334 C CA . GLY A 1 167 ? -16.016 -6.918 -15.242 1 95.88 167 GLY A CA 1
ATOM 1335 C C . GLY A 1 167 ? -16.797 -5.816 -14.555 1 95.88 167 GLY A C 1
ATOM 1336 O O . GLY A 1 167 ? -16.297 -4.695 -14.406 1 95.88 167 GLY A O 1
ATOM 1337 N N . GLU A 1 168 ? -18.047 -6.176 -14.312 1 97.81 168 GLU A N 1
ATOM 1338 C CA . GLU A 1 168 ? -18.938 -5.234 -13.656 1 97.81 168 GLU A CA 1
ATOM 1339 C C . GLU A 1 168 ? -19.422 -5.781 -12.312 1 97.81 168 GLU A C 1
ATOM 1341 O O . GLU A 1 168 ? -19.766 -6.961 -12.195 1 97.81 168 GLU A O 1
ATOM 1346 N N . TYR A 1 169 ? -19.344 -4.934 -11.352 1 98 169 TYR A N 1
ATOM 1347 C CA . TYR A 1 169 ? -19.766 -5.273 -9.992 1 98 169 TYR A CA 1
ATOM 1348 C C . TYR A 1 169 ? -20.875 -4.34 -9.516 1 98 169 TYR A C 1
ATOM 1350 O O . TYR A 1 169 ? -20.609 -3.203 -9.117 1 98 169 TYR A O 1
ATOM 1358 N N . ARG A 1 170 ? -22.047 -4.84 -9.5 1 98.06 170 ARG A N 1
ATOM 1359 C CA . ARG A 1 170 ? -23.219 -4.004 -9.328 1 98.06 170 ARG A CA 1
ATOM 1360 C C . ARG A 1 170 ? -23.438 -3.637 -7.863 1 98.06 170 ARG A C 1
ATOM 1362 O O . ARG A 1 170 ? -24.172 -2.703 -7.551 1 98.06 170 ARG A O 1
ATOM 1369 N N . HIS A 1 171 ? -22.875 -4.414 -7.016 1 97.88 171 HIS A N 1
ATOM 1370 C CA . HIS A 1 171 ? -23.047 -4.258 -5.574 1 97.88 171 HIS A CA 1
ATOM 1371 C C . HIS A 1 171 ? -21.797 -4.738 -4.828 1 97.88 171 HIS A C 1
ATOM 1373 O O . HIS A 1 171 ? -21.141 -5.688 -5.254 1 97.88 171 HIS A O 1
ATOM 1379 N N . TRP A 1 172 ? -21.438 -4.121 -3.66 1 95.94 172 TRP A N 1
ATOM 1380 C CA . TRP A 1 172 ? -20.203 -4.43 -2.949 1 95.94 172 TRP A CA 1
ATOM 1381 C C . TRP A 1 172 ? -20.188 -5.883 -2.482 1 95.94 172 TRP A C 1
ATOM 1383 O O . TRP A 1 172 ? -19.125 -6.457 -2.252 1 95.94 172 TRP A O 1
ATOM 1393 N N . ASN A 1 173 ? -21.328 -6.512 -2.355 1 95.25 173 ASN A N 1
ATOM 1394 C CA . ASN A 1 173 ? -21.391 -7.93 -2.029 1 95.25 173 ASN A CA 1
ATOM 1395 C C . ASN A 1 173 ? -20.719 -8.781 -3.107 1 95.25 173 ASN A C 1
ATOM 1397 O O . ASN A 1 173 ? -20.25 -9.891 -2.828 1 95.25 173 ASN A O 1
ATOM 1401 N N . GLU A 1 174 ? -20.703 -8.242 -4.312 1 94.94 174 GLU A N 1
ATOM 1402 C CA . GLU A 1 174 ? -20.188 -9.008 -5.445 1 94.94 174 GLU A CA 1
ATOM 1403 C C . GLU A 1 174 ? -18.672 -9.133 -5.379 1 94.94 174 GLU A C 1
ATOM 1405 O O . GLU A 1 174 ? -18.078 -9.977 -6.059 1 94.94 174 GLU A O 1
ATOM 1410 N N . TRP A 1 175 ? -18.047 -8.289 -4.582 1 93.06 175 TRP A N 1
ATOM 1411 C CA . TRP A 1 175 ? -16.609 -8.492 -4.355 1 93.06 175 TRP A CA 1
ATOM 1412 C C . TRP A 1 175 ? -16.344 -8.867 -2.9 1 93.06 175 TRP A C 1
ATOM 1414 O O . TRP A 1 175 ? -15.258 -8.594 -2.375 1 93.06 175 TRP A O 1
ATOM 1424 N N . ASP A 1 176 ? -17.328 -9.367 -2.211 1 91.31 176 ASP A N 1
ATOM 1425 C CA . ASP A 1 176 ? -17.25 -10.008 -0.902 1 91.31 176 ASP A CA 1
ATOM 1426 C C . ASP A 1 176 ? -16.969 -8.984 0.197 1 91.31 176 ASP A C 1
ATOM 1428 O O . ASP A 1 176 ? -16.25 -9.273 1.152 1 91.31 176 ASP A O 1
ATOM 1432 N N . ALA A 1 177 ? -17.359 -7.836 0.027 1 93.81 177 ALA A N 1
ATOM 1433 C CA . ALA A 1 177 ? -17.266 -6.828 1.079 1 93.81 177 ALA A CA 1
ATOM 1434 C C . ALA A 1 177 ? -18.562 -6.77 1.888 1 93.81 177 ALA A C 1
ATOM 1436 O O . ALA A 1 177 ? -19.656 -6.992 1.35 1 93.81 177 ALA A O 1
ATOM 1437 N N . SER A 1 178 ? -18.438 -6.559 3.125 1 92.19 178 SER A N 1
ATOM 1438 C CA . SER A 1 178 ? -19.609 -6.422 3.977 1 92.19 178 SER A CA 1
ATOM 1439 C C . SER A 1 178 ? -20.109 -4.98 4.012 1 92.19 178 SER A C 1
ATOM 1441 O O . SER A 1 178 ? -21.25 -4.723 4.402 1 92.19 178 SER A O 1
ATOM 1443 N N . GLN A 1 179 ? -19.297 -4.059 3.701 1 93.06 179 GLN A N 1
ATOM 1444 C CA . GLN A 1 179 ? -19.578 -2.629 3.635 1 93.06 179 GLN A CA 1
ATOM 1445 C C . GLN A 1 179 ? -18.906 -1.984 2.434 1 93.06 179 GLN A C 1
ATOM 1447 O O . GLN A 1 179 ? -17.844 -2.453 1.985 1 93.06 179 GLN A O 1
ATOM 1452 N N . PRO A 1 180 ? -19.531 -0.983 1.88 1 94 180 PRO A N 1
ATOM 1453 C CA . PRO A 1 180 ? -18.953 -0.309 0.714 1 94 180 PRO A CA 1
ATOM 1454 C C . PRO A 1 180 ? -17.828 0.657 1.087 1 94 180 PRO A C 1
ATOM 1456 O O . PRO A 1 180 ? -17.875 1.836 0.728 1 94 180 PRO A O 1
ATOM 1459 N N . LEU A 1 181 ? -16.844 0.102 1.712 1 91.69 181 LEU A N 1
ATOM 1460 C CA . LEU A 1 181 ? -15.789 0.952 2.242 1 91.69 181 LEU A CA 1
ATOM 1461 C C . LEU A 1 181 ? -14.492 0.744 1.469 1 91.69 181 LEU A C 1
ATOM 1463 O O . LEU A 1 181 ? -13.812 -0.266 1.653 1 91.69 181 LEU A O 1
ATOM 1467 N N . ILE A 1 182 ? -14.234 1.485 0.481 1 96.5 182 ILE A N 1
ATOM 1468 C CA . ILE A 1 182 ? -12.961 1.532 -0.234 1 96.5 182 ILE A CA 1
ATOM 1469 C C . ILE A 1 182 ? -12.438 2.965 -0.257 1 96.5 182 ILE A C 1
ATOM 1471 O O . ILE A 1 182 ? -13.141 3.885 -0.684 1 96.5 182 ILE A O 1
ATOM 1475 N N . GLN A 1 183 ? -11.234 3.105 0.227 1 96.5 183 GLN A N 1
ATOM 1476 C CA . GLN A 1 183 ? -10.734 4.473 0.297 1 96.5 183 GLN A CA 1
ATOM 1477 C C . GLN A 1 183 ? -9.469 4.641 -0.542 1 96.5 183 GLN A C 1
ATOM 1479 O O . GLN A 1 183 ? -8.969 5.754 -0.703 1 96.5 183 GLN A O 1
ATOM 1484 N N . SER A 1 184 ? -8.922 3.59 -1.038 1 96.56 184 SER A N 1
ATOM 1485 C CA . SER A 1 184 ? -7.777 3.65 -1.941 1 96.56 184 SER A CA 1
ATOM 1486 C C . SER A 1 184 ? -7.816 2.521 -2.963 1 96.56 184 SER A C 1
ATOM 1488 O O . SER A 1 184 ? -8.445 1.487 -2.73 1 96.56 184 SER A O 1
ATOM 1490 N N . VAL A 1 185 ? -7.23 2.766 -4.129 1 96.88 185 VAL A N 1
ATOM 1491 C CA . VAL A 1 185 ? -7.234 1.804 -5.227 1 96.88 185 VAL A CA 1
ATOM 1492 C C . VAL A 1 185 ? -5.922 1.893 -5.996 1 96.88 185 VAL A C 1
ATOM 1494 O O . VAL A 1 185 ? -5.387 2.986 -6.203 1 96.88 185 VAL A O 1
ATOM 1497 N N . ARG A 1 186 ? -5.402 0.755 -6.391 1 96.44 186 ARG A N 1
ATOM 1498 C CA . ARG A 1 186 ? -4.184 0.785 -7.195 1 96.44 186 ARG A CA 1
ATOM 1499 C C . ARG A 1 186 ? -4.227 -0.274 -8.289 1 96.44 186 ARG A C 1
ATOM 1501 O O . ARG A 1 186 ? -5.004 -1.229 -8.211 1 96.44 186 ARG A O 1
ATOM 1508 N N . ARG A 1 187 ? -3.43 -0.082 -9.297 1 95.12 187 ARG A N 1
ATOM 1509 C CA . ARG A 1 187 ? -3.311 -0.999 -10.422 1 95.12 187 ARG A CA 1
ATOM 1510 C C . ARG A 1 187 ? -2.473 -2.219 -10.055 1 95.12 187 ARG A C 1
ATOM 1512 O O . ARG A 1 187 ? -1.537 -2.115 -9.258 1 95.12 187 ARG A O 1
ATOM 1519 N N . VAL A 1 188 ? -2.852 -3.332 -10.531 1 94.19 188 VAL A N 1
ATOM 1520 C CA . VAL A 1 188 ? -1.999 -4.516 -10.492 1 94.19 188 VAL A CA 1
ATOM 1521 C C . VAL A 1 188 ? -1.3 -4.695 -11.836 1 94.19 188 VAL A C 1
ATOM 1523 O O . VAL A 1 188 ? -1.956 -4.879 -12.859 1 94.19 188 VAL A O 1
ATOM 1526 N N . ARG A 1 189 ? -0.013 -4.609 -11.852 1 87.38 189 ARG A N 1
ATOM 1527 C CA . ARG A 1 189 ? 0.739 -4.617 -13.102 1 87.38 189 ARG A CA 1
ATOM 1528 C C . ARG A 1 189 ? 1.735 -5.773 -13.133 1 87.38 189 ARG A C 1
ATOM 1530 O O . ARG A 1 189 ? 2.176 -6.246 -12.086 1 87.38 189 ARG A O 1
ATOM 1537 N N . ASP A 1 190 ? 1.95 -6.266 -14.414 1 72.62 190 ASP A N 1
ATOM 1538 C CA . ASP A 1 190 ? 3.002 -7.254 -14.617 1 72.62 190 ASP A CA 1
ATOM 1539 C C . ASP A 1 190 ? 4.375 -6.59 -14.703 1 72.62 190 ASP A C 1
ATOM 1541 O O . ASP A 1 190 ? 4.641 -5.816 -15.625 1 72.62 190 ASP A O 1
ATOM 1545 N N . GLN A 1 191 ? 4.777 -5.938 -13.719 1 60.28 191 GLN A N 1
ATOM 1546 C CA . GLN A 1 191 ? 5.891 -4.996 -13.742 1 60.28 191 GLN A CA 1
ATOM 1547 C C . GLN A 1 191 ? 7.113 -5.609 -14.422 1 60.28 191 GLN A C 1
ATOM 1549 O O . GLN A 1 191 ? 8.18 -4.992 -14.453 1 60.28 191 GLN A O 1
ATOM 1554 N N . GLN A 1 192 ? 7.164 -6.816 -14.898 1 51.09 192 GLN A N 1
ATOM 1555 C CA . GLN A 1 192 ? 8.391 -7.137 -15.633 1 51.09 192 GLN A CA 1
ATOM 1556 C C . GLN A 1 192 ? 8.766 -6.016 -16.594 1 51.09 192 GLN A C 1
ATOM 1558 O O . GLN A 1 192 ? 9.945 -5.801 -16.875 1 51.09 192 GLN A O 1
ATOM 1563 N N . TRP A 1 193 ? 7.812 -5.195 -17.031 1 43.97 193 TRP A N 1
ATOM 1564 C CA . TRP A 1 193 ? 8.094 -4.27 -18.125 1 43.97 193 TRP A CA 1
ATOM 1565 C C . TRP A 1 193 ? 8.414 -2.877 -17.594 1 43.97 193 TRP A C 1
ATOM 1567 O O . TRP A 1 193 ? 8.367 -1.895 -18.328 1 43.97 193 TRP A O 1
ATOM 1577 N N . HIS A 1 194 ? 8.516 -2.701 -16.359 1 46.38 194 HIS A N 1
ATOM 1578 C CA . HIS A 1 194 ? 8.586 -1.25 -16.234 1 46.38 194 HIS A CA 1
ATOM 1579 C C . HIS A 1 194 ? 9.875 -0.709 -16.844 1 46.38 194 HIS A C 1
ATOM 1581 O O . HIS A 1 194 ? 10.969 -0.999 -16.344 1 46.38 194 HIS A O 1
ATOM 1587 N N . LYS A 1 195 ? 9.852 -0.483 -18.031 1 39.03 195 LYS A N 1
ATOM 1588 C CA . LYS A 1 195 ? 10.859 0.147 -18.875 1 39.03 195 LYS A CA 1
ATOM 1589 C C . LYS A 1 195 ? 11.539 1.308 -18.156 1 39.03 195 LYS A C 1
ATOM 1591 O O . LYS A 1 195 ? 12.75 1.487 -18.266 1 39.03 195 LYS A O 1
ATOM 1596 N N . ARG A 1 196 ? 10.797 2.119 -17.625 1 43.12 196 ARG A N 1
ATOM 1597 C CA . ARG A 1 196 ? 11.453 3.41 -17.438 1 43.12 196 ARG A CA 1
ATOM 1598 C C . ARG A 1 196 ? 12.359 3.393 -16.219 1 43.12 196 ARG A C 1
ATOM 1600 O O . ARG A 1 196 ? 12.977 4.406 -15.875 1 43.12 196 ARG A O 1
ATOM 1607 N N . GLY A 1 197 ? 12.203 2.459 -15.273 1 42.53 197 GLY A N 1
ATOM 1608 C CA . GLY A 1 197 ? 13.32 2.48 -14.344 1 42.53 197 GLY A CA 1
ATOM 1609 C C . GLY A 1 197 ? 14.641 2.115 -14.992 1 42.53 197 GLY A C 1
ATOM 1610 O O . GLY A 1 197 ? 14.805 1.007 -15.508 1 42.53 197 GLY A O 1
ATOM 1611 N N . CYS A 1 198 ? 15.227 3.023 -15.664 1 40.84 198 CYS A N 1
ATOM 1612 C CA . CYS A 1 198 ? 16.5 2.836 -16.344 1 40.84 198 CYS A CA 1
ATOM 1613 C C . CYS A 1 198 ? 17.562 2.34 -15.383 1 40.84 198 CYS A C 1
ATOM 1615 O O . CYS A 1 198 ? 17.797 2.955 -14.336 1 40.84 198 CYS A O 1
ATOM 1617 N N . PHE A 1 199 ? 17.609 1.056 -15.266 1 43.22 199 PHE A N 1
ATOM 1618 C CA . PHE A 1 199 ? 18.766 0.522 -14.562 1 43.22 199 PHE A CA 1
ATOM 1619 C C . PHE A 1 199 ? 20.062 0.902 -15.273 1 43.22 199 PHE A C 1
ATOM 1621 O O . PHE A 1 199 ? 20.203 0.676 -16.484 1 43.22 199 PHE A O 1
ATOM 1628 N N . GLU A 1 200 ? 20.531 1.998 -14.93 1 39.16 200 GLU A N 1
ATOM 1629 C CA . GLU A 1 200 ? 21.875 2.141 -15.477 1 39.16 200 GLU A CA 1
ATOM 1630 C C . GLU A 1 200 ? 22.875 1.284 -14.703 1 39.16 200 GLU A C 1
ATOM 1632 O O . GLU A 1 200 ? 22.938 1.341 -13.469 1 39.16 200 GLU A O 1
ATOM 1637 N N . GLN A 1 201 ? 23.031 0.092 -15.164 1 35.03 201 GLN A N 1
ATOM 1638 C CA . GLN A 1 201 ? 24.203 -0.652 -14.703 1 35.03 201 GLN A CA 1
ATOM 1639 C C . GLN A 1 201 ? 25.438 0.239 -14.648 1 35.03 201 GLN A C 1
ATOM 1641 O O . GLN A 1 201 ? 25.781 0.89 -15.641 1 35.03 201 GLN A O 1
ATOM 1646 N N . SER A 1 202 ? 25.609 0.908 -13.469 1 32.12 202 SER A N 1
ATOM 1647 C CA . SER A 1 202 ? 26.984 1.422 -13.508 1 32.12 202 SER A CA 1
ATOM 1648 C C . SER A 1 202 ? 28 0.286 -13.516 1 32.12 202 SER A C 1
ATOM 1650 O O . SER A 1 202 ? 27.75 -0.781 -12.953 1 32.12 202 SER A O 1
ATOM 1652 N N . THR B 1 1 ? -17.453 17.344 -24.656 1 19.42 1 THR B N 1
ATOM 1653 C CA . THR B 1 1 ? -16.594 18.469 -24.328 1 19.42 1 THR B CA 1
ATOM 1654 C C . THR B 1 1 ? -16.234 18.484 -22.844 1 19.42 1 THR B C 1
ATOM 1656 O O . THR B 1 1 ? -17.125 18.516 -21.984 1 19.42 1 THR B O 1
ATOM 1659 N N . CYS B 1 2 ? -15.203 17.703 -22.531 1 26.92 2 CYS B N 1
ATOM 1660 C CA . CYS B 1 2 ? -14.68 17.656 -21.156 1 26.92 2 CYS B CA 1
ATOM 1661 C C . CYS B 1 2 ? -14.531 19.062 -20.594 1 26.92 2 CYS B C 1
ATOM 1663 O O . CYS B 1 2 ? -13.789 19.891 -21.125 1 26.92 2 CYS B O 1
ATOM 1665 N N . GLY B 1 3 ? -15.633 19.703 -20.266 1 25.27 3 GLY B N 1
ATOM 1666 C CA . GLY B 1 3 ? -15.508 21.062 -19.766 1 25.27 3 GLY B CA 1
ATOM 1667 C C . GLY B 1 3 ? -14.258 21.281 -18.953 1 25.27 3 GLY B C 1
ATOM 1668 O O . GLY B 1 3 ? -13.82 20.391 -18.219 1 25.27 3 GLY B O 1
ATOM 1669 N N . LEU B 1 4 ? -13.398 22.188 -19.406 1 29.58 4 LEU B N 1
ATOM 1670 C CA . LEU B 1 4 ? -12.258 22.812 -18.75 1 29.58 4 LEU B CA 1
ATOM 1671 C C . LEU B 1 4 ? -12.57 23.125 -17.297 1 29.58 4 LEU B C 1
ATOM 1673 O O . LEU B 1 4 ? -13.336 24.047 -17 1 29.58 4 LEU B O 1
ATOM 1677 N N . LEU B 1 5 ? -13.047 22.062 -16.609 1 33.19 5 LEU B N 1
ATOM 1678 C CA . LEU B 1 5 ? -13.266 22.531 -15.242 1 33.19 5 LEU B CA 1
ATOM 1679 C C . LEU B 1 5 ? -12.18 23.516 -14.828 1 33.19 5 LEU B C 1
ATOM 1681 O O . LEU B 1 5 ? -11.031 23.406 -15.281 1 33.19 5 LEU B O 1
ATOM 1685 N N . GLY B 1 6 ? -12.516 24.812 -14.617 1 33.62 6 GLY B N 1
ATOM 1686 C CA . GLY B 1 6 ? -11.656 25.859 -14.078 1 33.62 6 GLY B CA 1
ATOM 1687 C C . GLY B 1 6 ? -10.617 25.328 -13.109 1 33.62 6 GLY B C 1
ATOM 1688 O O . GLY B 1 6 ? -10.648 24.156 -12.734 1 33.62 6 GLY B O 1
ATOM 1689 N N . PRO B 1 7 ? -9.492 26.141 -12.906 1 37.28 7 PRO B N 1
ATOM 1690 C CA . PRO B 1 7 ? -8.484 25.75 -11.906 1 37.28 7 PRO B CA 1
ATOM 1691 C C . PRO B 1 7 ? -9.109 25.281 -10.602 1 37.28 7 PRO B C 1
ATOM 1693 O O . PRO B 1 7 ? -10.18 25.75 -10.211 1 37.28 7 PRO B O 1
ATOM 1696 N N . PRO B 1 8 ? -9.195 24 -10.414 1 40.28 8 PRO B N 1
ATOM 1697 C CA . PRO B 1 8 ? -9.82 23.688 -9.125 1 40.28 8 PRO B CA 1
ATOM 1698 C C . PRO B 1 8 ? -9.508 24.719 -8.047 1 40.28 8 PRO B C 1
ATOM 1700 O O . PRO B 1 8 ? -8.484 25.406 -8.125 1 40.28 8 PRO B O 1
ATOM 1703 N N . PRO B 1 9 ? -10.453 25.281 -7.383 1 40.09 9 PRO B N 1
ATOM 1704 C CA . PRO B 1 9 ? -10.164 26.25 -6.324 1 40.09 9 PRO B CA 1
ATOM 1705 C C . PRO B 1 9 ? -8.891 25.906 -5.547 1 40.09 9 PRO B C 1
ATOM 1707 O O . PRO B 1 9 ? -8.531 24.734 -5.426 1 40.09 9 PRO B O 1
ATOM 1710 N N . PRO B 1 10 ? -7.824 26.688 -5.57 1 41.16 10 PRO B N 1
ATOM 1711 C CA . PRO B 1 10 ? -6.684 26.547 -4.66 1 41.16 10 PRO B CA 1
ATOM 1712 C C . PRO B 1 10 ? -7.066 25.875 -3.338 1 41.16 10 PRO B C 1
ATOM 1714 O O . PRO B 1 10 ? -8.008 26.312 -2.672 1 41.16 10 PRO B O 1
ATOM 1717 N N . LEU B 1 11 ? -7.25 24.703 -3.262 1 44.72 11 LEU B N 1
ATOM 1718 C CA . LEU B 1 11 ? -7.496 24.172 -1.925 1 44.72 11 LEU B CA 1
ATOM 1719 C C . LEU B 1 11 ? -6.703 24.953 -0.879 1 44.72 11 LEU B C 1
ATOM 1721 O O . LEU B 1 11 ? -5.48 24.828 -0.793 1 44.72 11 LEU B O 1
ATOM 1725 N N . LEU B 1 12 ? -6.891 26.141 -0.617 1 48.5 12 LEU B N 1
ATOM 1726 C CA . LEU B 1 12 ? -6.469 27.078 0.429 1 48.5 12 LEU B CA 1
ATOM 1727 C C . LEU B 1 12 ? -6.195 26.328 1.733 1 48.5 12 LEU B C 1
ATOM 1729 O O . LEU B 1 12 ? -5.699 26.922 2.695 1 48.5 12 LEU B O 1
ATOM 1733 N N . ASP B 1 13 ? -6.875 25.266 2.094 1 63.41 13 ASP B N 1
ATOM 1734 C CA . ASP B 1 13 ? -6.828 24.984 3.525 1 63.41 13 ASP B CA 1
ATOM 1735 C C . ASP B 1 13 ? -5.562 24.219 3.895 1 63.41 13 ASP B C 1
ATOM 1737 O O . ASP B 1 13 ? -5.137 23.328 3.154 1 63.41 13 ASP B O 1
ATOM 1741 N N . GLY B 1 14 ? -4.637 24.797 4.637 1 83.62 14 GLY B N 1
ATOM 1742 C CA . GLY B 1 14 ? -3.467 24.25 5.305 1 83.62 14 GLY B CA 1
ATOM 1743 C C . GLY B 1 14 ? -3.682 22.844 5.832 1 83.62 14 GLY B C 1
ATOM 1744 O O . GLY B 1 14 ? -4.805 22.328 5.805 1 83.62 14 GLY B O 1
ATOM 1745 N N . PRO B 1 15 ? -2.686 22.172 6.051 1 92.69 15 PRO B N 1
ATOM 1746 C CA . PRO B 1 15 ? -2.814 20.828 6.621 1 92.69 15 PRO B CA 1
ATOM 1747 C C . PRO B 1 15 ? -3.732 20.781 7.84 1 92.69 15 PRO B C 1
ATOM 1749 O O . PRO B 1 15 ? -3.742 21.734 8.641 1 92.69 15 PRO B O 1
ATOM 1752 N N . SER B 1 16 ? -4.562 19.75 7.895 1 95.56 16 SER B N 1
ATOM 1753 C CA . SER B 1 16 ? -5.492 19.609 9.008 1 95.56 16 SER B CA 1
ATOM 1754 C C . SER B 1 16 ? -5.777 18.156 9.312 1 95.56 16 SER B C 1
ATOM 1756 O O . SER B 1 16 ? -6.047 17.359 8.406 1 95.56 16 SER B O 1
ATOM 1758 N N . VAL B 1 17 ? -5.66 17.766 10.578 1 96.31 17 VAL B N 1
ATOM 1759 C CA . VAL B 1 17 ? -5.953 16.422 11.023 1 96.31 17 VAL B CA 1
ATOM 1760 C C . VAL B 1 17 ? -6.672 16.453 12.367 1 96.31 17 VAL B C 1
ATOM 1762 O O . VAL B 1 17 ? -6.355 17.297 13.219 1 96.31 17 VAL B O 1
ATOM 1765 N N . THR B 1 18 ? -7.652 15.68 12.531 1 97.62 18 THR B N 1
ATOM 1766 C CA . THR B 1 18 ? -8.359 15.547 13.797 1 97.62 18 THR B CA 1
ATOM 1767 C C . THR B 1 18 ? -8.062 14.195 14.445 1 97.62 18 THR B C 1
ATOM 1769 O O . THR B 1 18 ? -8.266 13.148 13.82 1 97.62 18 THR B O 1
ATOM 1772 N N . LEU B 1 19 ? -7.578 14.211 15.672 1 97.25 19 LEU B N 1
ATOM 1773 C CA . LEU B 1 19 ? -7.27 13.008 16.438 1 97.25 19 LEU B CA 1
ATOM 1774 C C . LEU B 1 19 ? -8.344 12.734 17.484 1 97.25 19 LEU B C 1
ATOM 1776 O O . LEU B 1 19 ? -8.836 13.672 18.125 1 97.25 19 LEU B O 1
ATOM 1780 N N . TYR B 1 20 ? -8.688 11.508 17.625 1 96.94 20 TYR B N 1
ATOM 1781 C CA . TYR B 1 20 ? -9.68 11.102 18.625 1 96.94 20 TYR B CA 1
ATOM 1782 C C . TYR B 1 20 ? -9.078 10.125 19.625 1 96.94 20 TYR B C 1
ATOM 1784 O O . TYR B 1 20 ? -8.25 9.289 19.266 1 96.94 20 TYR B O 1
ATOM 1792 N N . GLU B 1 21 ? -9.539 10.195 20.812 1 95.12 21 GLU B N 1
ATOM 1793 C CA . GLU B 1 21 ? -9.016 9.367 21.891 1 95.12 21 GLU B CA 1
ATOM 1794 C C . GLU B 1 21 ? -9.445 7.906 21.734 1 95.12 21 GLU B C 1
ATOM 1796 O O . GLU B 1 21 ? -8.695 6.992 22.078 1 95.12 21 GLU B O 1
ATOM 1801 N N . MET B 1 22 ? -10.625 7.664 21.25 1 95.94 22 MET B N 1
ATOM 1802 C CA . MET B 1 22 ? -11.164 6.312 21.125 1 95.94 22 MET B CA 1
ATOM 1803 C C . MET B 1 22 ? -11.312 5.914 19.672 1 95.94 22 MET B C 1
ATOM 1805 O O . MET B 1 22 ? -11.195 6.758 18.781 1 95.94 22 MET B O 1
ATOM 1809 N N . GLU B 1 23 ? -11.5 4.664 19.422 1 96.56 23 GLU B N 1
ATOM 1810 C CA . GLU B 1 23 ? -11.742 4.16 18.062 1 96.56 23 GLU B CA 1
ATOM 1811 C C . GLU B 1 23 ? -13.062 4.691 17.516 1 96.56 23 GLU B C 1
ATOM 1813 O O . GLU B 1 23 ? -13.922 5.148 18.266 1 96.56 23 GLU B O 1
ATOM 1818 N N . ASN B 1 24 ? -13.195 4.734 16.234 1 97.62 24 ASN B N 1
ATOM 1819 C CA . ASN B 1 24 ? -14.414 5.102 15.523 1 97.62 24 ASN B CA 1
ATOM 1820 C C . ASN B 1 24 ? -14.828 6.539 15.812 1 97.62 24 ASN B C 1
ATOM 1822 O O . ASN B 1 24 ? -16.016 6.832 15.977 1 97.62 24 ASN B O 1
ATOM 1826 N N . PHE B 1 25 ? -13.844 7.293 16.016 1 97.56 25 PHE B N 1
ATOM 1827 C CA . PHE B 1 25 ? -13.992 8.742 16.109 1 97.56 25 PHE B CA 1
ATOM 1828 C C . PHE B 1 25 ? -14.844 9.133 17.297 1 97.56 25 PHE B C 1
ATOM 1830 O O . PHE B 1 25 ? -15.719 9.992 17.203 1 97.56 25 PHE B O 1
ATOM 1837 N N . GLN B 1 26 ? -14.68 8.43 18.328 1 97 26 GLN B N 1
ATOM 1838 C CA . GLN B 1 26 ? -15.383 8.695 19.578 1 97 26 GLN B CA 1
ATOM 1839 C C . GLN B 1 26 ? -14.445 9.297 20.625 1 97 26 GLN B C 1
ATOM 1841 O O . GLN B 1 26 ? -13.227 9.289 20.438 1 97 26 GLN B O 1
ATOM 1846 N N . GLY B 1 27 ? -15.039 9.961 21.656 1 94.5 27 GLY B N 1
ATOM 1847 C CA . GLY B 1 27 ? -14.273 10.523 22.766 1 94.5 27 GLY B CA 1
ATOM 1848 C C . GLY B 1 27 ? -13.766 11.93 22.484 1 94.5 27 GLY B C 1
ATOM 1849 O O . GLY B 1 27 ? -14.258 12.602 21.578 1 94.5 27 GLY B O 1
ATOM 1850 N N . ARG B 1 28 ? -12.773 12.344 23.328 1 94.31 28 ARG B N 1
ATOM 1851 C CA . ARG B 1 28 ? -12.188 13.672 23.156 1 94.31 28 ARG B CA 1
ATOM 1852 C C . ARG B 1 28 ? -11.461 13.773 21.812 1 94.31 28 ARG B C 1
ATOM 1854 O O . ARG B 1 28 ? -10.93 12.781 21.312 1 94.31 28 ARG B O 1
ATOM 1861 N N . LYS B 1 29 ? -11.492 14.883 21.297 1 94.81 29 LYS B N 1
ATOM 1862 C CA . LYS B 1 29 ? -10.812 15.062 20.016 1 94.81 29 LYS B CA 1
ATOM 1863 C C . LYS B 1 29 ? -9.859 16.266 20.062 1 94.81 29 LYS B C 1
ATOM 1865 O O . LYS B 1 29 ? -9.977 17.109 20.938 1 94.81 29 LYS B O 1
ATOM 1870 N N . CYS B 1 30 ? -8.922 16.312 19.219 1 94.69 30 CYS B N 1
ATOM 1871 C CA . CYS B 1 30 ? -7.941 17.391 19.047 1 94.69 30 CYS B CA 1
ATOM 1872 C C . CYS B 1 30 ? -7.688 17.672 17.578 1 94.69 30 CYS B C 1
ATOM 1874 O O . CYS B 1 30 ? -7.355 16.781 16.812 1 94.69 30 CYS B O 1
ATOM 1876 N N . GLU B 1 31 ? -7.875 18.859 17.172 1 94.62 31 GLU B N 1
ATOM 1877 C CA . GLU B 1 31 ? -7.637 19.281 15.789 1 94.62 31 GLU B CA 1
ATOM 1878 C C . GLU B 1 31 ? -6.258 19.922 15.641 1 94.62 31 GLU B C 1
ATOM 1880 O O . GLU B 1 31 ? -5.902 20.828 16.391 1 94.62 31 GLU B O 1
ATOM 1885 N N . LEU B 1 32 ? -5.523 19.422 14.727 1 94.88 32 L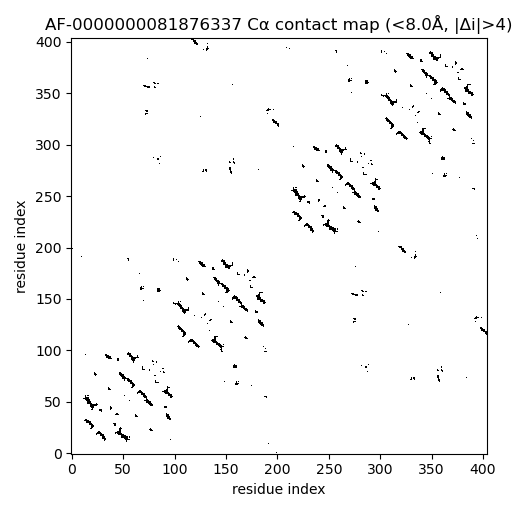EU B N 1
ATOM 1886 C CA . LEU B 1 32 ? -4.168 19.922 14.516 1 94.88 32 LEU B CA 1
ATOM 1887 C C . LEU B 1 32 ? -4.008 20.484 13.109 1 94.88 32 LEU B C 1
ATOM 1889 O O . LEU B 1 32 ? -4.535 19.922 12.148 1 94.88 32 LEU B O 1
ATOM 1893 N N . THR B 1 33 ? -3.344 21.594 12.992 1 94.88 33 THR B N 1
ATOM 1894 C CA . THR B 1 33 ? -3.002 22.203 11.711 1 94.88 33 THR B CA 1
ATOM 1895 C C . THR B 1 33 ? -1.49 22.359 11.57 1 94.88 33 THR B C 1
ATOM 1897 O O . THR B 1 33 ? -0.995 22.734 10.508 1 94.88 33 THR B O 1
ATOM 1900 N N . ASP B 1 34 ? -0.837 22.031 12.695 1 94.69 34 ASP B N 1
ATOM 1901 C CA . ASP B 1 34 ? 0.622 22.062 12.75 1 94.69 34 ASP B CA 1
ATOM 1902 C C . ASP B 1 34 ? 1.175 20.797 13.398 1 94.69 34 ASP B C 1
ATOM 1904 O O . ASP B 1 34 ? 0.419 20 13.953 1 94.69 34 ASP B O 1
ATOM 1908 N N . GLU B 1 35 ? 2.48 20.688 13.344 1 95.69 35 GLU B N 1
ATOM 1909 C CA . GLU B 1 35 ? 3.102 19.484 13.875 1 95.69 35 GLU B CA 1
ATOM 1910 C C . GLU B 1 35 ? 2.896 19.375 15.383 1 95.69 35 GLU B C 1
ATOM 1912 O O . GLU B 1 35 ? 2.752 20.375 16.062 1 95.69 35 GLU B O 1
ATOM 1917 N N . SER B 1 36 ? 2.904 18.25 15.898 1 96.25 36 SER B N 1
ATOM 1918 C CA . SER B 1 36 ? 2.818 17.969 17.328 1 96.25 36 SER B CA 1
ATOM 1919 C C . SER B 1 36 ? 3.801 16.875 17.734 1 96.25 36 SER B C 1
ATOM 1921 O O . SER B 1 36 ? 3.596 15.695 17.406 1 96.25 36 SER B O 1
ATOM 1923 N N . PRO B 1 37 ? 4.879 17.188 18.453 1 96.44 37 PRO B N 1
ATOM 1924 C CA . PRO B 1 37 ? 5.867 16.188 18.875 1 96.44 37 PRO B CA 1
ATOM 1925 C C . PRO B 1 37 ? 5.348 15.281 20 1 96.44 37 PRO B C 1
ATOM 1927 O O . PRO B 1 37 ? 5.965 14.266 20.312 1 96.44 37 PRO B O 1
ATOM 1930 N N . ASN B 1 38 ? 4.25 15.727 20.594 1 95.44 38 ASN B N 1
ATOM 1931 C CA . ASN B 1 38 ? 3.598 14.953 21.641 1 95.44 38 ASN B CA 1
ATOM 1932 C C . ASN B 1 38 ? 2.09 15.188 21.656 1 95.44 38 ASN B C 1
ATOM 1934 O O . ASN B 1 38 ? 1.617 16.172 22.234 1 95.44 38 ASN B O 1
ATOM 1938 N N . VAL B 1 39 ? 1.363 14.234 21.188 1 92.62 39 VAL B N 1
ATOM 1939 C CA . VAL B 1 39 ? -0.075 14.414 21.031 1 92.62 39 VAL B CA 1
ATOM 1940 C C . VAL B 1 39 ? -0.769 14.273 22.391 1 92.62 39 VAL B C 1
ATOM 1942 O O . VAL B 1 39 ? -1.901 14.727 22.562 1 92.62 39 VAL B O 1
ATOM 1945 N N . THR B 1 40 ? -0.1 13.625 23.359 1 86.5 40 THR B N 1
ATOM 1946 C CA . THR B 1 40 ? -0.703 13.383 24.656 1 86.5 40 THR B CA 1
ATOM 1947 C C . THR B 1 40 ? -0.638 14.641 25.531 1 86.5 40 THR B C 1
ATOM 1949 O O . THR B 1 40 ? -1.354 14.75 26.531 1 86.5 40 THR B O 1
ATOM 1952 N N . GLU B 1 41 ? 0.301 15.453 25.25 1 78.38 41 GLU B N 1
ATOM 1953 C CA . GLU B 1 41 ? 0.38 16.703 26 1 78.38 41 GLU B CA 1
ATOM 1954 C C . GLU B 1 41 ? -0.858 17.562 25.766 1 78.38 41 GLU B C 1
ATOM 1956 O O . GLU B 1 41 ? -1.164 18.453 26.578 1 78.38 41 GLU B O 1
ATOM 1961 N N . LYS B 1 42 ? -1.344 17.125 24.781 1 71.56 42 LYS B N 1
ATOM 1962 C CA . LYS B 1 42 ? -2.607 17.828 24.578 1 71.56 42 LYS B CA 1
ATOM 1963 C C . LYS B 1 42 ? -3.764 17.078 25.234 1 71.56 42 LYS B C 1
ATOM 1965 O O . LYS B 1 42 ? -3.557 16.312 26.188 1 71.56 42 LYS B O 1
ATOM 1970 N N . GLU B 1 43 ? -4.992 17.297 24.984 1 68.56 43 GLU B N 1
ATOM 1971 C CA . GLU B 1 43 ? -6.203 16.828 25.641 1 68.56 43 GLU B CA 1
ATOM 1972 C C . GLU B 1 43 ? -6.387 15.328 25.453 1 68.56 43 GLU B C 1
ATOM 1974 O O . GLU B 1 43 ? -7.316 14.734 26 1 68.56 43 GLU B O 1
ATOM 1979 N N . LEU B 1 44 ? -5.312 14.648 24.719 1 86.69 44 LEU B N 1
ATOM 1980 C CA . LEU B 1 44 ? -5.57 13.234 24.453 1 86.69 44 LEU B CA 1
ATOM 1981 C C . LEU B 1 44 ? -4.586 12.352 25.219 1 86.69 44 LEU B C 1
ATOM 1983 O O . LEU B 1 44 ? -3.393 12.664 25.297 1 86.69 44 LEU B O 1
ATOM 1987 N N . GLN B 1 45 ? -4.977 11.344 25.875 1 86.94 45 GLN B N 1
ATOM 1988 C CA . GLN B 1 45 ? -4.102 10.359 26.516 1 86.94 45 GLN B CA 1
ATOM 1989 C C . GLN B 1 45 ? -3.578 9.352 25.484 1 86.94 45 GLN B C 1
ATOM 1991 O O . GLN B 1 45 ? -2.471 8.836 25.625 1 86.94 45 GLN B O 1
ATOM 1996 N N . LYS B 1 46 ? -4.383 9.094 24.5 1 92.31 46 LYS B N 1
ATOM 1997 C CA . LYS B 1 46 ? -4.031 8.172 23.422 1 92.31 46 LYS B CA 1
ATOM 1998 C C . LYS B 1 46 ? -4.793 8.508 22.141 1 92.31 46 LYS B C 1
ATOM 2000 O O . LYS B 1 46 ? -5.789 9.234 22.172 1 92.31 46 LYS B O 1
ATOM 2005 N N . VAL B 1 47 ? -4.246 8.039 21.078 1 95.56 47 VAL B N 1
ATOM 2006 C CA . VAL B 1 47 ? -4.961 8.195 19.812 1 95.56 47 VAL B CA 1
ATOM 2007 C C . VAL B 1 47 ? -5.586 6.867 19.406 1 95.56 47 VAL B C 1
ATOM 2009 O O . VAL B 1 47 ? -4.883 5.867 19.25 1 95.56 47 VAL B O 1
ATOM 2012 N N . GLY B 1 48 ? -6.879 6.906 19.281 1 96.19 48 GLY B N 1
ATOM 2013 C CA . GLY B 1 48 ? -7.574 5.688 18.891 1 96.19 48 GLY B CA 1
ATOM 2014 C C . GLY B 1 48 ? -8.023 5.695 17.438 1 96.19 48 GLY B C 1
ATOM 2015 O O . GLY B 1 48 ? -8.227 4.637 16.844 1 96.19 48 GLY B O 1
ATOM 2016 N N . SER B 1 49 ? -8.328 6.84 16.953 1 97.69 49 SER B N 1
ATOM 2017 C CA . SER B 1 49 ? -8.719 7.043 15.57 1 97.69 49 SER B CA 1
ATOM 2018 C C . SER B 1 49 ? -8.359 8.445 15.094 1 97.69 49 SER B C 1
ATOM 2020 O O . SER B 1 49 ? -7.973 9.297 15.891 1 97.69 49 SER B O 1
ATOM 2022 N N . LEU B 1 50 ? -8.383 8.68 13.812 1 97.75 50 LEU B N 1
ATOM 2023 C CA . LEU B 1 50 ? -8.055 10.016 13.328 1 97.75 50 LEU B CA 1
ATOM 2024 C C . LEU B 1 50 ? -8.648 10.25 11.945 1 97.75 50 LEU B C 1
ATOM 2026 O O . LEU B 1 50 ? -8.984 9.297 11.242 1 97.75 50 LEU B O 1
ATOM 2030 N N . LYS B 1 51 ? -8.852 11.445 11.609 1 97.56 51 LYS B N 1
ATOM 2031 C CA . LYS B 1 51 ? -9.312 11.906 10.297 1 97.56 51 LYS B CA 1
ATOM 2032 C C . LYS B 1 51 ? -8.352 12.93 9.703 1 97.56 51 LYS B C 1
ATOM 2034 O O . LYS B 1 51 ? -8.016 13.922 10.344 1 97.56 51 LYS B O 1
ATOM 2039 N N . VAL B 1 52 ? -7.898 12.602 8.562 1 96.69 52 VAL B N 1
ATOM 2040 C CA . VAL B 1 52 ? -7.094 13.594 7.855 1 96.69 52 VAL B CA 1
ATOM 2041 C C . VAL B 1 52 ? -7.977 14.375 6.887 1 96.69 52 VAL B C 1
ATOM 2043 O O . VAL B 1 52 ? -8.469 13.828 5.898 1 96.69 52 VAL B O 1
ATOM 2046 N N . GLU B 1 53 ? -8.156 15.609 7.148 1 93.94 53 GLU B N 1
ATOM 2047 C CA . GLU B 1 53 ? -8.984 16.469 6.305 1 93.94 53 GLU B CA 1
ATOM 2048 C C . GLU B 1 53 ? -8.164 17.078 5.172 1 93.94 53 GLU B C 1
ATOM 2050 O O . GLU B 1 53 ? -8.672 17.266 4.062 1 93.94 53 GLU B O 1
ATOM 2055 N N . ALA B 1 54 ? -7.062 17.469 5.461 1 91.81 54 ALA B N 1
ATOM 2056 C CA . ALA B 1 54 ? -6.102 17.984 4.492 1 91.81 54 ALA B CA 1
ATOM 2057 C C . ALA B 1 54 ? -4.691 17.484 4.785 1 91.81 54 ALA B C 1
ATOM 2059 O O . ALA B 1 54 ? -4.191 17.641 5.902 1 91.81 54 ALA B O 1
ATOM 2060 N N . GLY B 1 55 ? -4.078 16.875 3.824 1 91.25 55 GLY B N 1
ATOM 2061 C CA . GLY B 1 55 ? -2.752 16.312 4.016 1 91.25 55 GLY B CA 1
ATOM 2062 C C . GLY B 1 55 ? -1.957 16.203 2.729 1 91.25 55 GLY B C 1
ATOM 2063 O O . GLY B 1 55 ? -2.23 16.922 1.763 1 91.25 55 GLY B O 1
ATOM 2064 N N . PRO B 1 56 ? -0.995 15.195 2.814 1 94.38 56 PRO B N 1
ATOM 2065 C CA . PRO B 1 56 ? -0.756 14.078 3.734 1 94.38 56 PRO B CA 1
ATOM 2066 C C . PRO B 1 56 ? -0.01 14.5 4.996 1 94.38 56 PRO B C 1
ATOM 2068 O O . PRO B 1 56 ? 0.631 15.555 5.012 1 94.38 56 PRO B O 1
ATOM 2071 N N . TRP B 1 57 ? -0.146 13.703 6.078 1 97.06 57 TRP B N 1
ATOM 2072 C CA . TRP B 1 57 ? 0.574 13.828 7.34 1 97.06 57 TRP B CA 1
ATOM 2073 C C . TRP B 1 57 ? 1.491 12.633 7.57 1 97.06 57 TRP B C 1
ATOM 2075 O O . TRP B 1 57 ? 1.365 11.609 6.895 1 97.06 57 TRP B O 1
ATOM 2085 N N . LEU B 1 58 ? 2.438 12.789 8.406 1 97.75 58 LEU B N 1
ATOM 2086 C CA . LEU B 1 58 ? 3.283 11.695 8.867 1 97.75 58 LEU B CA 1
ATOM 2087 C C . LEU B 1 58 ? 3.119 11.469 10.367 1 97.75 58 LEU B C 1
ATOM 2089 O O . LEU B 1 58 ? 3.369 12.375 11.164 1 97.75 58 LEU B O 1
ATOM 2093 N N . GLY B 1 59 ? 2.6 10.344 10.742 1 97.12 59 GLY B N 1
ATOM 2094 C CA . GLY B 1 59 ? 2.512 9.953 12.133 1 97.12 59 GLY B CA 1
ATOM 2095 C C . GLY B 1 59 ? 3.695 9.117 12.594 1 97.12 59 GLY B C 1
ATOM 2096 O O . GLY B 1 59 ? 4.348 8.453 11.781 1 97.12 59 GLY B O 1
ATOM 2097 N N . PHE B 1 60 ? 3.885 9.148 13.945 1 96.69 60 PHE B N 1
ATOM 2098 C CA . PHE B 1 60 ? 4.984 8.391 14.531 1 96.69 60 PHE B CA 1
ATOM 2099 C C . PHE B 1 60 ? 4.512 7.617 15.758 1 96.69 60 PHE B C 1
ATOM 2101 O O . PHE B 1 60 ? 3.689 8.109 16.531 1 96.69 60 PHE B O 1
ATOM 2108 N N . GLU B 1 61 ? 5.105 6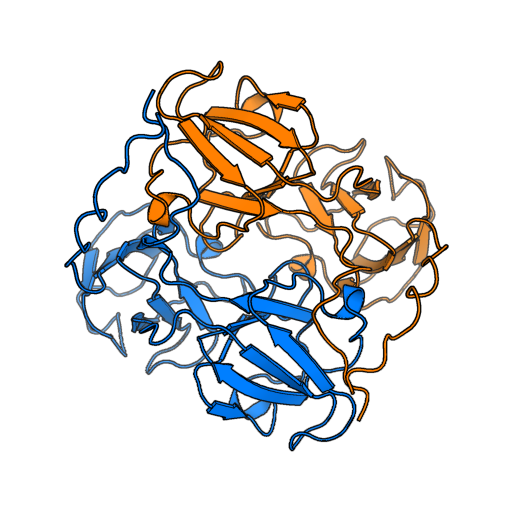.512 15.852 1 95.44 61 GLU B N 1
ATOM 2109 C CA . GLU B 1 61 ? 4.793 5.625 16.969 1 95.44 61 GLU B CA 1
ATOM 2110 C C . GLU B 1 61 ? 5.133 6.281 18.312 1 95.44 61 GLU B C 1
ATOM 2112 O O . GLU B 1 61 ? 4.383 6.152 19.281 1 95.44 61 GLU B O 1
ATOM 2117 N N . ARG B 1 62 ? 6.234 6.965 18.328 1 95.25 62 ARG B N 1
ATOM 2118 C CA . ARG B 1 62 ? 6.738 7.527 19.578 1 95.25 62 ARG B CA 1
ATOM 2119 C C . ARG B 1 62 ? 6.766 9.047 19.516 1 95.25 62 ARG B C 1
ATOM 2121 O O . ARG B 1 62 ? 6.504 9.641 18.469 1 95.25 62 ARG B O 1
ATOM 2128 N N . GLN B 1 63 ? 7.066 9.648 20.641 1 95.38 63 GLN B N 1
ATOM 2129 C CA . GLN B 1 63 ? 7.164 11.102 20.734 1 95.38 63 GLN B CA 1
ATOM 2130 C C . GLN B 1 63 ? 8.383 11.617 19.984 1 95.38 63 GLN B C 1
ATOM 2132 O O . GLN B 1 63 ? 9.242 10.836 19.562 1 95.38 63 GLN B O 1
ATOM 2137 N N . ALA B 1 64 ? 8.305 12.891 19.703 1 96.94 64 ALA B N 1
ATOM 2138 C CA . ALA B 1 64 ? 9.422 13.602 19.094 1 96.94 64 ALA B CA 1
ATOM 2139 C C . ALA B 1 64 ? 9.758 13.031 17.719 1 96.94 64 ALA B C 1
ATOM 2141 O O . ALA B 1 64 ? 10.93 12.875 17.359 1 96.94 64 ALA B O 1
ATOM 2142 N N . PHE B 1 65 ? 8.734 12.586 17.047 1 96.5 65 PHE B N 1
ATOM 2143 C CA . PHE B 1 65 ? 8.828 12.156 15.656 1 96.5 65 PHE B CA 1
ATOM 2144 C C . PHE B 1 65 ? 9.789 10.984 15.508 1 96.5 65 PHE B C 1
ATOM 2146 O O . PHE B 1 65 ? 10.641 10.984 14.617 1 96.5 65 PHE B O 1
ATOM 2153 N N . SER B 1 66 ? 9.617 10.023 16.453 1 95.31 66 SER B N 1
ATOM 2154 C CA . SER B 1 66 ? 10.508 8.859 16.453 1 95.31 66 SER B CA 1
ATOM 2155 C C . SER B 1 66 ? 9.711 7.559 16.391 1 95.31 66 SER B C 1
ATOM 2157 O O . SER B 1 66 ? 8.492 7.562 16.562 1 95.31 66 SER B O 1
ATOM 2159 N N . GLY B 1 67 ? 10.453 6.457 15.977 1 93.88 67 GLY B N 1
ATOM 2160 C CA . GLY B 1 67 ? 9.812 5.156 15.883 1 93.88 67 GLY B CA 1
ATOM 2161 C C . GLY B 1 67 ? 9.227 4.879 14.508 1 93.88 67 GLY B C 1
ATOM 2162 O O . GLY B 1 67 ? 9.664 5.469 13.516 1 93.88 67 GLY B O 1
ATOM 2163 N N . GLU B 1 68 ? 8.242 3.959 14.508 1 94.44 68 GLU B N 1
ATOM 2164 C CA . GLU B 1 68 ? 7.641 3.596 13.227 1 94.44 68 GLU B CA 1
ATOM 2165 C C . GLU B 1 68 ? 6.883 4.773 12.625 1 94.44 68 GLU B C 1
ATOM 2167 O O . GLU B 1 68 ? 6.219 5.527 13.336 1 94.44 68 GLU B O 1
ATOM 2172 N N . GLN B 1 69 ? 6.941 4.883 11.352 1 96.12 69 GLN B N 1
ATOM 2173 C CA . GLN B 1 69 ? 6.332 5.992 10.625 1 96.12 69 GLN B CA 1
ATOM 2174 C C . GLN B 1 69 ? 5.074 5.543 9.891 1 96.12 69 GLN B C 1
ATOM 2176 O O . GLN B 1 69 ? 5.004 4.414 9.406 1 96.12 69 GLN B O 1
ATOM 2181 N N . PHE B 1 70 ? 4.113 6.449 9.789 1 96.25 70 PHE B N 1
ATOM 2182 C CA . PHE B 1 70 ? 2.852 6.176 9.109 1 96.25 70 PHE B CA 1
ATOM 2183 C C . PHE B 1 70 ? 2.471 7.328 8.188 1 96.25 70 PHE B C 1
ATOM 2185 O O . PHE B 1 70 ? 2.217 8.445 8.648 1 96.25 70 PHE B O 1
ATOM 2192 N N . VAL B 1 71 ? 2.459 7.051 6.898 1 97.31 71 VAL B N 1
ATOM 2193 C CA . VAL B 1 71 ? 1.963 8.078 5.984 1 97.31 71 VAL B CA 1
ATOM 2194 C C . VAL B 1 71 ? 0.438 8.125 6.043 1 97.31 71 VAL B C 1
ATOM 2196 O O . VAL B 1 71 ? -0.232 7.109 5.828 1 97.31 71 VAL B O 1
ATOM 2199 N N . LEU B 1 72 ? -0.05 9.281 6.367 1 97.31 72 LEU B N 1
ATOM 2200 C CA . LEU B 1 72 ? -1.488 9.461 6.535 1 97.31 72 LEU B CA 1
ATOM 2201 C C . LEU B 1 72 ? -2.049 10.359 5.438 1 97.31 72 LEU B C 1
ATOM 2203 O O . LEU B 1 72 ? -1.941 11.586 5.516 1 97.31 72 LEU B O 1
ATOM 2207 N N . GLU B 1 73 ? -2.66 9.711 4.465 1 95.31 73 GLU B N 1
ATOM 2208 C CA . GLU B 1 73 ? -3.34 10.453 3.402 1 95.31 73 GLU B CA 1
ATOM 2209 C C . GLU B 1 73 ? -4.727 10.898 3.846 1 95.31 73 GLU B C 1
ATOM 2211 O O . GLU B 1 73 ? -5.227 10.461 4.887 1 95.31 73 GLU B O 1
ATOM 2216 N N . LYS B 1 74 ? -5.293 11.805 3.059 1 94.81 74 LYS B N 1
ATOM 2217 C CA . LYS B 1 74 ? -6.645 12.258 3.365 1 94.81 74 LYS B CA 1
ATOM 2218 C C . LYS B 1 74 ? -7.602 11.078 3.496 1 94.81 74 LYS B C 1
ATOM 2220 O O . LYS B 1 74 ? -7.609 10.18 2.652 1 94.81 74 LYS B O 1
ATOM 2225 N N . GLY B 1 75 ? -8.383 11.062 4.582 1 95.88 75 GLY B N 1
ATOM 2226 C CA . GLY B 1 75 ? -9.344 9.992 4.777 1 95.88 75 GLY B CA 1
ATOM 2227 C C . GLY B 1 75 ? -9.57 9.648 6.238 1 95.88 75 GLY B C 1
ATOM 2228 O O . GLY B 1 75 ? -9.133 10.383 7.129 1 95.88 75 GLY B O 1
ATOM 2229 N N . ASP B 1 76 ? -10.336 8.57 6.449 1 97.06 76 ASP B N 1
ATOM 2230 C CA . ASP B 1 76 ? -10.734 8.125 7.781 1 97.06 76 ASP B CA 1
ATOM 2231 C C . ASP B 1 76 ? -9.891 6.945 8.242 1 97.06 76 ASP B C 1
ATOM 2233 O O . ASP B 1 76 ? -9.664 6 7.48 1 97.06 76 ASP B O 1
ATOM 2237 N N . TYR B 1 77 ? -9.438 7.059 9.414 1 97.44 77 TYR B N 1
ATOM 2238 C CA . TYR B 1 77 ? -8.719 5.988 10.102 1 97.44 77 TYR B CA 1
ATOM 2239 C C . TYR B 1 77 ? -9.406 5.629 11.414 1 97.44 77 TYR B C 1
ATOM 2241 O O . TYR B 1 77 ? -9.062 6.168 12.469 1 97.44 77 TYR B O 1
ATOM 2249 N N . PRO B 1 78 ? -10.32 4.703 11.375 1 97.12 78 PRO B N 1
ATOM 2250 C CA . PRO B 1 78 ? -11.219 4.469 12.516 1 97.12 78 PRO B CA 1
ATOM 2251 C C . PRO B 1 78 ? -10.531 3.725 13.656 1 97.12 78 PRO B C 1
ATOM 2253 O O . PRO B 1 78 ? -11.062 3.674 14.773 1 97.12 78 PRO B O 1
ATOM 2256 N N . ARG B 1 79 ? -9.367 3.047 13.352 1 96.19 79 ARG B N 1
ATOM 2257 C CA . ARG B 1 79 ? -8.641 2.262 14.344 1 96.19 79 ARG B CA 1
ATOM 2258 C C . ARG B 1 79 ? -7.145 2.238 14.031 1 96.19 79 ARG B C 1
ATOM 2260 O O . ARG B 1 79 ? -6.73 2.59 12.922 1 96.19 79 ARG B O 1
ATOM 2267 N N . TRP B 1 80 ? -6.406 1.802 15.031 1 93.75 80 TRP B N 1
ATOM 2268 C CA . TRP B 1 80 ? -4.953 1.788 14.891 1 93.75 80 TRP B CA 1
ATOM 2269 C C . TRP B 1 80 ? -4.527 0.9 13.727 1 93.75 80 TRP B C 1
ATOM 2271 O O . TRP B 1 80 ? -3.518 1.17 13.07 1 93.75 80 TRP B O 1
ATOM 2281 N N . ASP B 1 81 ? -5.254 -0.118 13.406 1 92.44 81 ASP B N 1
ATOM 2282 C CA . ASP B 1 81 ? -4.887 -1.035 12.328 1 92.44 81 ASP B CA 1
ATOM 2283 C C . ASP B 1 81 ? -5.16 -0.416 10.961 1 92.44 81 ASP B C 1
ATOM 2285 O O . ASP B 1 81 ? -4.777 -0.977 9.93 1 92.44 81 ASP B O 1
ATOM 2289 N N . SER B 1 82 ? -5.773 0.748 10.945 1 94.69 82 SER B N 1
ATOM 2290 C CA . SER B 1 82 ? -6.055 1.446 9.695 1 94.69 82 SER B CA 1
ATOM 2291 C C . SER B 1 82 ? -4.883 2.336 9.281 1 94.69 82 SER B C 1
ATOM 2293 O O . SER B 1 82 ? -4.781 2.742 8.125 1 94.69 82 SER B O 1
ATOM 2295 N N . TRP B 1 83 ? -4.012 2.645 10.289 1 94.69 83 TRP B N 1
ATOM 2296 C CA . TRP B 1 83 ? -2.91 3.51 9.883 1 94.69 83 TRP B CA 1
ATOM 2297 C C . TRP B 1 83 ? -1.572 2.789 10.016 1 94.69 83 TRP B C 1
ATOM 2299 O O . TRP B 1 83 ? -0.567 3.223 9.445 1 94.69 83 TRP B O 1
ATOM 2309 N N . SER B 1 84 ? -1.559 1.716 10.734 1 89.44 84 SER B N 1
ATOM 2310 C CA . SER B 1 84 ? -0.316 0.969 10.906 1 89.44 84 SER B CA 1
ATOM 2311 C C . SER B 1 84 ? -0.171 -0.108 9.836 1 89.44 84 SER B C 1
ATOM 2313 O O . SER B 1 84 ? -1.017 -0.999 9.727 1 89.44 84 SER B O 1
ATOM 2315 N N . SER B 1 85 ? 0.869 -0.129 9.094 1 84.31 85 SER B N 1
ATOM 2316 C CA . SER B 1 85 ? 1.119 -1.119 8.055 1 84.31 85 SER B CA 1
ATOM 2317 C C . SER B 1 85 ? 1.778 -2.369 8.625 1 84.31 85 SER B C 1
ATOM 2319 O O . SER B 1 85 ? 1.566 -3.475 8.125 1 84.31 85 SER B O 1
ATOM 2321 N N . SER B 1 86 ? 2.541 -2.207 9.656 1 85.25 86 SER B N 1
ATOM 2322 C CA . SER B 1 86 ? 3.246 -3.336 10.258 1 85.25 86 SER B CA 1
ATOM 2323 C C . SER B 1 86 ? 2.408 -3.992 11.352 1 85.25 86 SER B C 1
ATOM 2325 O O . SER B 1 86 ? 2.656 -5.141 11.727 1 85.25 86 SER B O 1
ATOM 2327 N N . HIS B 1 87 ? 1.514 -3.285 11.961 1 82.94 87 HIS B N 1
ATOM 2328 C CA . HIS B 1 87 ? 0.631 -3.699 13.047 1 82.94 87 HIS B CA 1
ATOM 2329 C C . HIS B 1 87 ? 1.43 -4.137 14.273 1 82.94 87 HIS B C 1
ATOM 2331 O O . HIS B 1 87 ? 1.033 -5.07 14.977 1 82.94 87 HIS B O 1
ATOM 2337 N N . ARG B 1 88 ? 2.545 -3.484 14.383 1 82.12 88 ARG B N 1
ATOM 2338 C CA . ARG B 1 88 ? 3.402 -3.82 15.516 1 82.12 88 ARG B CA 1
ATOM 2339 C C . ARG B 1 88 ? 3.084 -2.945 16.719 1 82.12 88 ARG B C 1
ATOM 2341 O O . ARG B 1 88 ? 3.459 -3.273 17.859 1 82.12 88 ARG B O 1
ATOM 2348 N N . SER B 1 89 ? 2.475 -1.863 16.406 1 84.38 89 SER B N 1
ATOM 2349 C CA . SER B 1 89 ? 2.137 -0.928 17.484 1 84.38 89 SER B CA 1
ATOM 2350 C C . SER B 1 89 ? 0.801 -0.241 17.203 1 84.38 89 SER B C 1
ATOM 2352 O O . SER B 1 89 ? 0.462 0.04 16.062 1 84.38 89 SER B O 1
ATOM 2354 N N . ASP B 1 90 ? 0.142 0.017 18.234 1 90.94 90 ASP B N 1
ATOM 2355 C CA . ASP B 1 90 ? -1.108 0.762 18.125 1 90.94 90 ASP B CA 1
ATOM 2356 C C . ASP B 1 90 ? -0.924 2.213 18.562 1 90.94 90 ASP B C 1
ATOM 2358 O O . ASP B 1 90 ? -1.898 2.953 18.703 1 90.94 90 ASP B O 1
ATOM 2362 N N . SER B 1 91 ? 0.316 2.572 18.719 1 93.81 91 SER B N 1
ATOM 2363 C CA . SER B 1 91 ? 0.593 3.891 19.281 1 93.81 91 SER B CA 1
ATOM 2364 C C . SER B 1 91 ? 0.882 4.91 18.188 1 93.81 91 SER B C 1
ATOM 2366 O O . SER B 1 91 ? 1.545 4.598 17.203 1 93.81 91 SER B O 1
ATOM 2368 N N . LEU B 1 92 ? 0.35 6.039 18.312 1 95.56 92 LEU B N 1
ATOM 2369 C CA . LEU B 1 92 ? 0.647 7.246 17.547 1 95.56 92 LEU B CA 1
ATOM 2370 C C . LEU B 1 92 ? 0.805 8.445 18.469 1 95.56 92 LEU B C 1
ATOM 2372 O O . LEU B 1 92 ? -0.181 8.953 19.016 1 95.56 92 LEU B O 1
ATOM 2376 N N . LEU B 1 93 ? 2.072 8.891 18.625 1 95.88 93 LEU B N 1
ATOM 2377 C CA . LEU B 1 93 ? 2.301 9.836 19.719 1 95.88 93 LEU B CA 1
ATOM 2378 C C . LEU B 1 93 ? 2.836 11.164 19.188 1 95.88 93 LEU B C 1
ATOM 2380 O O . LEU B 1 93 ? 2.9 12.148 19.922 1 95.88 93 LEU B O 1
ATOM 2384 N N . SER B 1 94 ? 3.207 11.273 17.984 1 96.94 94 SER B N 1
ATOM 2385 C CA . SER B 1 94 ? 3.586 12.531 17.359 1 96.94 94 SER B CA 1
ATOM 2386 C C . SER B 1 94 ? 3.203 12.539 15.883 1 96.94 94 SER B C 1
ATOM 2388 O O . SER B 1 94 ? 3.049 11.484 15.266 1 96.94 94 SER B O 1
ATOM 2390 N N . VAL B 1 95 ? 2.975 13.664 15.336 1 97.31 95 VAL B N 1
ATOM 2391 C CA . VAL B 1 95 ? 2.518 13.797 13.953 1 97.31 95 VAL B CA 1
ATOM 2392 C C . VAL B 1 95 ? 2.992 15.133 13.383 1 97.31 95 VAL B C 1
ATOM 2394 O O . VAL B 1 95 ? 3.146 16.109 14.117 1 97.31 95 VAL B O 1
ATOM 2397 N N . ARG B 1 96 ? 3.217 15.148 12.117 1 97.81 96 ARG B N 1
ATOM 2398 C CA . ARG B 1 96 ? 3.586 16.391 11.43 1 97.81 96 ARG B CA 1
ATOM 2399 C C . ARG B 1 96 ? 3.105 16.375 9.984 1 97.81 96 ARG B C 1
ATOM 2401 O O . ARG B 1 96 ? 2.98 15.305 9.375 1 97.81 96 ARG B O 1
ATOM 2408 N N . PRO B 1 97 ? 2.814 17.547 9.445 1 96 97 PRO B N 1
ATOM 2409 C CA . PRO B 1 97 ? 2.453 17.578 8.023 1 96 97 PRO B CA 1
ATOM 2410 C C . PRO B 1 97 ? 3.619 17.203 7.113 1 96 97 PRO B C 1
ATOM 2412 O O . PRO B 1 97 ? 4.777 17.469 7.449 1 96 97 PRO B O 1
ATOM 2415 N N . LEU B 1 98 ? 3.354 16.453 6.062 1 94.5 98 LEU B N 1
ATOM 2416 C CA . LEU B 1 98 ? 4.328 16.25 4.992 1 94.5 98 LEU B CA 1
ATOM 2417 C C . LEU B 1 98 ? 4.195 17.344 3.934 1 94.5 98 LEU B C 1
ATOM 2419 O O . LEU B 1 98 ? 3.191 17.406 3.221 1 94.5 98 LEU B O 1
ATOM 2423 N N . LEU B 1 99 ? 5.137 18.188 3.834 1 87.56 99 LEU B N 1
ATOM 2424 C CA . LEU B 1 99 ? 5.078 19.312 2.91 1 87.56 99 LEU B CA 1
ATOM 2425 C C . LEU B 1 99 ? 5.648 18.922 1.549 1 87.56 99 LEU B C 1
ATOM 2427 O O . LEU B 1 99 ? 6.867 18.844 1.382 1 87.56 99 LEU B O 1
ATOM 2431 N N . ILE B 1 100 ? 4.777 18.641 0.678 1 84.19 100 ILE B N 1
ATOM 2432 C CA . ILE B 1 100 ? 5.188 18.234 -0.664 1 84.19 100 ILE B CA 1
ATOM 2433 C C . ILE B 1 100 ? 5.688 19.469 -1.434 1 84.19 100 ILE B C 1
ATOM 2435 O O . ILE B 1 100 ? 4.934 20.422 -1.65 1 84.19 100 ILE B O 1
ATOM 2439 N N . ASP B 1 101 ? 6.883 19.484 -1.773 1 77.31 101 ASP B N 1
ATOM 2440 C CA . ASP B 1 101 ? 7.504 20.672 -2.355 1 77.31 101 ASP B CA 1
ATOM 2441 C C . ASP B 1 101 ? 7.602 20.547 -3.875 1 77.31 101 ASP B C 1
ATOM 2443 O O . ASP B 1 101 ? 7.836 21.547 -4.566 1 77.31 101 ASP B O 1
ATOM 2447 N N . SER B 1 102 ? 7.512 19.391 -4.402 1 81.38 102 SER B N 1
ATOM 2448 C CA . SER B 1 102 ? 7.684 19.172 -5.836 1 81.38 102 SER B CA 1
ATOM 2449 C C . SER B 1 102 ? 6.695 18.141 -6.367 1 81.38 102 SER B C 1
ATOM 2451 O O . SER B 1 102 ? 6.465 17.109 -5.73 1 81.38 102 SER B O 1
ATOM 2453 N N . PRO B 1 103 ? 6.234 18.422 -7.547 1 81.25 103 PRO B N 1
ATOM 2454 C CA . PRO B 1 103 ? 5.383 17.406 -8.18 1 81.25 103 PRO B CA 1
ATOM 2455 C C . PRO B 1 103 ? 6.188 16.281 -8.836 1 81.25 103 PRO B C 1
ATOM 2457 O O . PRO B 1 103 ? 5.645 15.219 -9.125 1 81.25 103 PRO B O 1
ATOM 2460 N N . ASP B 1 104 ? 7.453 16.594 -9.102 1 89.56 104 ASP B N 1
ATOM 2461 C CA . ASP B 1 104 ? 8.312 15.594 -9.727 1 89.56 104 ASP B CA 1
ATOM 2462 C C . ASP B 1 104 ? 8.883 14.633 -8.68 1 89.56 104 ASP B C 1
ATOM 2464 O O . ASP B 1 104 ? 9.211 15.047 -7.566 1 89.56 104 ASP B O 1
ATOM 2468 N N . HIS B 1 105 ? 8.93 13.422 -9.094 1 92.38 105 HIS B N 1
ATOM 2469 C CA . HIS B 1 105 ? 9.461 12.406 -8.195 1 92.38 105 HIS B CA 1
ATOM 2470 C C . HIS B 1 105 ? 10.617 11.648 -8.852 1 92.38 105 HIS B C 1
ATOM 2472 O O . HIS B 1 105 ? 10.484 11.164 -9.977 1 92.38 105 HIS B O 1
ATOM 2478 N N . ARG B 1 106 ? 11.719 11.617 -8.141 1 94.81 106 ARG B N 1
ATOM 2479 C CA . ARG B 1 106 ? 12.891 10.875 -8.586 1 94.81 106 ARG B CA 1
ATOM 2480 C C . ARG B 1 106 ? 13.695 10.344 -7.402 1 94.81 106 ARG B C 1
ATOM 2482 O O . ARG B 1 106 ? 14.016 11.102 -6.48 1 94.81 106 ARG B O 1
ATOM 2489 N N . ILE B 1 107 ? 13.992 9.055 -7.383 1 95.75 107 ILE B N 1
ATOM 2490 C CA . ILE B 1 107 ? 14.719 8.461 -6.27 1 95.75 107 ILE B CA 1
ATOM 2491 C C . ILE B 1 107 ? 15.719 7.434 -6.805 1 95.75 107 ILE B C 1
ATOM 2493 O O . ILE B 1 107 ? 15.445 6.738 -7.785 1 95.75 107 ILE B O 1
ATOM 2497 N N . HIS B 1 108 ? 16.891 7.398 -6.223 1 96.69 108 HIS B N 1
ATOM 2498 C CA . HIS B 1 108 ? 17.891 6.379 -6.484 1 96.69 108 HIS B CA 1
ATOM 2499 C C . HIS B 1 108 ? 18.031 5.426 -5.301 1 96.69 108 HIS B C 1
ATOM 2501 O O . HIS B 1 108 ? 18.219 5.863 -4.164 1 96.69 108 HIS B O 1
ATOM 2507 N N . LEU B 1 109 ? 17.953 4.141 -5.574 1 96.31 109 LEU B N 1
ATOM 2508 C CA . LEU B 1 109 ? 18.203 3.098 -4.582 1 96.31 109 LEU B CA 1
ATOM 2509 C C . LEU B 1 109 ? 19.5 2.355 -4.883 1 96.31 109 LEU B C 1
ATOM 2511 O O . LEU B 1 109 ? 19.766 2.016 -6.035 1 96.31 109 LEU B O 1
ATOM 2515 N N . PHE B 1 110 ? 20.281 2.172 -3.859 1 96.25 110 PHE B N 1
ATOM 2516 C CA . PHE B 1 110 ? 21.578 1.523 -4.059 1 96.25 110 PHE B CA 1
ATOM 2517 C C . PHE B 1 110 ? 21.672 0.244 -3.238 1 96.25 110 PHE B C 1
ATOM 2519 O O . PHE B 1 110 ? 21.203 0.195 -2.098 1 96.25 110 PHE B O 1
ATOM 2526 N N . GLU B 1 111 ? 22.344 -0.707 -3.809 1 94.69 111 GLU B N 1
ATOM 2527 C CA . GLU B 1 111 ? 22.516 -2.021 -3.199 1 94.69 111 GLU B CA 1
ATOM 2528 C C . GLU B 1 111 ? 23.375 -1.933 -1.941 1 94.69 111 GLU B C 1
ATOM 2530 O O . GLU B 1 111 ? 23.109 -2.617 -0.951 1 94.69 111 GLU B O 1
ATOM 2535 N N . ASN B 1 112 ? 24.422 -1.128 -2.031 1 95.56 112 ASN B N 1
ATOM 2536 C CA . ASN B 1 112 ? 25.375 -1.024 -0.934 1 95.56 112 ASN B CA 1
ATOM 2537 C C . ASN B 1 112 ? 25.297 0.341 -0.255 1 95.56 112 ASN B C 1
ATOM 2539 O O . ASN B 1 112 ? 24.719 1.278 -0.798 1 95.56 112 ASN B O 1
ATOM 2543 N N . ALA B 1 113 ? 25.844 0.437 0.946 1 96.38 113 ALA B N 1
ATOM 2544 C CA . ALA B 1 113 ? 25.938 1.71 1.656 1 96.38 113 ALA B CA 1
ATOM 2545 C C . ALA B 1 113 ? 26.812 2.701 0.898 1 96.38 113 ALA B C 1
ATOM 2547 O O . ALA B 1 113 ? 27.562 2.316 -0.008 1 96.38 113 ALA B O 1
ATOM 2548 N N . SER B 1 114 ? 26.656 3.918 1.138 1 97.69 114 SER B N 1
ATOM 2549 C CA . SER B 1 114 ? 27.438 5.004 0.571 1 97.69 114 SER B CA 1
ATOM 2550 C C . SER B 1 114 ? 27.312 5.055 -0.947 1 97.69 114 SER B C 1
ATOM 2552 O O . SER B 1 114 ? 28.297 5.277 -1.656 1 97.69 114 SER B O 1
ATOM 2554 N N . TYR B 1 115 ? 26.172 4.691 -1.368 1 96.62 115 TYR B N 1
ATOM 2555 C CA . TYR B 1 115 ? 25.75 4.859 -2.752 1 96.62 115 TYR B CA 1
ATOM 2556 C C . TYR B 1 115 ? 26.594 4.012 -3.691 1 96.62 115 TYR B C 1
ATOM 2558 O O . TYR B 1 115 ? 26.922 4.438 -4.805 1 96.62 115 TYR B O 1
ATOM 2566 N N . ALA B 1 116 ? 27.016 2.879 -3.217 1 95.31 116 ALA B N 1
ATOM 2567 C CA . ALA B 1 116 ? 27.859 1.979 -4 1 95.31 116 ALA B CA 1
ATOM 2568 C C . ALA B 1 116 ? 27.047 0.787 -4.516 1 95.31 116 ALA B C 1
ATOM 2570 O O . ALA B 1 116 ? 25.938 0.537 -4.059 1 95.31 116 ALA B O 1
ATOM 2571 N N . GLY B 1 117 ? 27.547 0.089 -5.574 1 94 117 GLY B N 1
ATOM 2572 C CA . GLY B 1 117 ? 26.922 -1.105 -6.113 1 94 117 GLY B CA 1
ATOM 2573 C C . GLY B 1 117 ? 25.875 -0.804 -7.176 1 94 117 GLY B C 1
ATOM 2574 O O . GLY B 1 117 ? 25.906 0.259 -7.797 1 94 117 GLY B O 1
ATOM 2575 N N . ARG B 1 118 ? 24.906 -1.794 -7.352 1 92.75 118 ARG B N 1
ATOM 2576 C CA . ARG B 1 118 ? 23.844 -1.622 -8.336 1 92.75 118 ARG B CA 1
ATOM 2577 C C . ARG B 1 118 ? 22.922 -0.475 -7.953 1 92.75 118 ARG B C 1
ATOM 2579 O O . ARG B 1 118 ? 22.656 -0.251 -6.77 1 92.75 118 ARG B O 1
ATOM 2586 N N . LYS B 1 119 ? 22.422 0.147 -8.914 1 92.81 119 LYS B N 1
ATOM 2587 C CA . LYS B 1 119 ? 21.578 1.319 -8.719 1 92.81 119 LYS B CA 1
ATOM 2588 C C . LYS B 1 119 ? 20.25 1.168 -9.461 1 92.81 119 LYS B C 1
ATOM 2590 O O . LYS B 1 119 ? 20.203 0.674 -10.586 1 92.81 119 LYS B O 1
ATOM 2595 N N . MET B 1 120 ? 19.203 1.585 -8.758 1 92.25 120 MET B N 1
ATOM 2596 C CA . MET B 1 120 ? 17.906 1.668 -9.406 1 92.25 120 MET B CA 1
ATOM 2597 C C . MET B 1 120 ? 17.344 3.084 -9.32 1 92.25 120 MET B C 1
ATOM 2599 O O . MET B 1 120 ? 17.344 3.689 -8.25 1 92.25 120 MET B O 1
ATOM 2603 N N . GLU B 1 121 ? 16.953 3.57 -10.469 1 93.62 121 GLU B N 1
ATOM 2604 C CA . GLU B 1 121 ? 16.297 4.871 -10.523 1 93.62 121 GLU B CA 1
ATOM 2605 C C . GLU B 1 121 ? 14.805 4.723 -10.773 1 93.62 121 GLU B C 1
ATOM 2607 O O . GLU B 1 121 ? 14.391 3.975 -11.664 1 93.62 121 GLU B O 1
ATOM 2612 N N . ILE B 1 122 ? 14.07 5.332 -9.945 1 92.5 122 ILE B N 1
ATOM 2613 C CA . ILE B 1 122 ? 12.625 5.359 -10.133 1 92.5 122 ILE B CA 1
ATOM 2614 C C . ILE B 1 122 ? 12.164 6.797 -10.367 1 92.5 122 ILE B C 1
ATOM 2616 O O . ILE B 1 122 ? 12.516 7.699 -9.609 1 92.5 122 ILE B O 1
ATOM 2620 N N . VAL B 1 123 ? 11.359 6.941 -11.484 1 91.62 123 VAL B N 1
ATOM 2621 C CA . VAL B 1 123 ? 10.875 8.273 -11.836 1 91.62 123 VAL B CA 1
ATOM 2622 C C . VAL B 1 123 ? 9.375 8.234 -12.086 1 91.62 123 VAL B C 1
ATOM 2624 O O . VAL B 1 123 ? 8.891 7.434 -12.891 1 91.62 123 VAL B O 1
ATOM 2627 N N . GLU B 1 124 ? 8.664 9.031 -11.398 1 85.62 124 GLU B N 1
ATOM 2628 C CA . GLU B 1 124 ? 7.254 9.328 -11.648 1 85.62 124 GLU B CA 1
ATOM 2629 C C . GLU B 1 124 ? 6.422 8.047 -11.68 1 85.62 124 GLU B C 1
ATOM 2631 O O . GLU B 1 124 ? 5.555 7.887 -12.539 1 85.62 124 GLU B O 1
ATOM 2636 N N . ASP B 1 125 ? 6.758 7.086 -10.789 1 86.12 125 ASP B N 1
ATOM 2637 C CA . ASP B 1 125 ? 6.016 5.832 -10.719 1 86.12 125 ASP B CA 1
ATOM 2638 C C . ASP B 1 125 ? 6.02 5.266 -9.297 1 86.12 125 ASP B C 1
ATOM 2640 O O . ASP B 1 125 ? 6.863 5.637 -8.477 1 86.12 125 ASP B O 1
ATOM 2644 N N . ASP B 1 126 ? 4.984 4.473 -9.016 1 92.06 126 ASP B N 1
ATOM 2645 C CA . ASP B 1 126 ? 4.938 3.67 -7.801 1 92.06 126 ASP B CA 1
ATOM 2646 C C . ASP B 1 126 ? 5.348 2.225 -8.078 1 92.06 126 ASP B C 1
ATOM 2648 O O . ASP B 1 126 ? 4.934 1.638 -9.078 1 92.06 126 ASP B O 1
ATOM 2652 N N . VAL B 1 127 ? 6.156 1.649 -7.219 1 93 127 VAL B N 1
ATOM 2653 C CA . VAL B 1 127 ? 6.75 0.342 -7.473 1 93 127 VAL B CA 1
ATOM 2654 C C . VAL B 1 127 ? 6.379 -0.623 -6.352 1 93 127 VAL B C 1
ATOM 2656 O O . VAL B 1 127 ? 7.039 -0.657 -5.309 1 93 127 VAL B O 1
ATOM 2659 N N . PRO B 1 128 ? 5.363 -1.446 -6.57 1 94.94 128 PRO B N 1
ATOM 2660 C CA . PRO B 1 128 ? 4.926 -2.367 -5.516 1 94.94 128 PRO B CA 1
ATOM 2661 C C . PRO B 1 128 ? 5.891 -3.531 -5.312 1 94.94 128 PRO B C 1
ATOM 2663 O O . PRO B 1 128 ? 5.777 -4.266 -4.324 1 94.94 128 PRO B O 1
ATOM 2666 N N . SER B 1 129 ? 6.84 -3.689 -6.258 1 94.31 129 SER B N 1
ATOM 2667 C CA . SER B 1 129 ? 7.871 -4.715 -6.133 1 94.31 129 SER B CA 1
ATOM 2668 C C . SER B 1 129 ? 9.156 -4.285 -6.828 1 94.31 129 SER B C 1
ATOM 2670 O O . SER B 1 129 ? 9.219 -4.238 -8.062 1 94.31 129 SER B O 1
ATOM 2672 N N . LEU B 1 130 ? 10.156 -4.062 -6.055 1 92.69 130 LEU B N 1
ATOM 2673 C CA . LEU B 1 130 ? 11.461 -3.727 -6.621 1 92.69 130 LEU B CA 1
ATOM 2674 C C . LEU B 1 130 ? 12.039 -4.906 -7.395 1 92.69 130 LEU B C 1
ATOM 2676 O O . LEU B 1 130 ? 12.695 -4.715 -8.422 1 92.69 130 LEU B O 1
ATOM 2680 N N . TRP B 1 131 ? 11.672 -6.059 -6.906 1 90.56 131 TRP B N 1
ATOM 2681 C CA . TRP B 1 131 ? 12.188 -7.262 -7.551 1 90.56 131 TRP B CA 1
ATOM 2682 C C . TRP B 1 131 ? 11.617 -7.422 -8.953 1 90.56 131 TRP B C 1
ATOM 2684 O O . TRP B 1 131 ? 12.312 -7.852 -9.875 1 90.56 131 TRP B O 1
ATOM 2694 N N . ALA B 1 132 ? 10.352 -7.105 -9.039 1 88.06 132 ALA B N 1
ATOM 2695 C CA . ALA B 1 132 ? 9.719 -7.191 -10.352 1 88.06 132 ALA B CA 1
ATOM 2696 C C . ALA B 1 132 ? 10.352 -6.211 -11.336 1 88.06 132 ALA B C 1
ATOM 2698 O O . ALA B 1 132 ? 10.242 -6.379 -12.547 1 88.06 132 ALA B O 1
ATOM 2699 N N . HIS B 1 133 ? 11.031 -5.23 -10.758 1 84.62 133 HIS B N 1
ATOM 2700 C CA . HIS B 1 133 ? 11.711 -4.246 -11.586 1 84.62 133 HIS B CA 1
ATOM 2701 C C . HIS B 1 133 ? 13.188 -4.594 -11.758 1 84.62 133 HIS B C 1
ATOM 2703 O O . HIS B 1 133 ? 13.961 -3.791 -12.281 1 84.62 133 HIS B O 1
ATOM 2709 N N . GLY B 1 134 ? 13.602 -5.7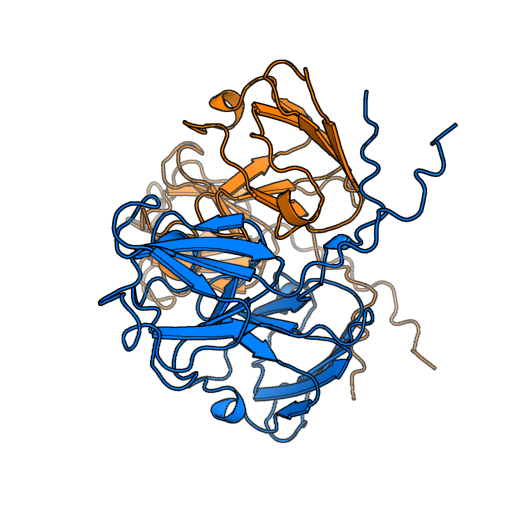46 -11.203 1 82.25 134 GLY B N 1
ATOM 2710 C CA . GLY B 1 134 ? 14.945 -6.254 -11.438 1 82.25 134 GLY B CA 1
ATOM 2711 C C . GLY B 1 134 ? 15.914 -5.914 -10.32 1 82.25 134 GLY B C 1
ATOM 2712 O O . GLY B 1 134 ? 17.125 -6.133 -10.453 1 82.25 134 GLY B O 1
ATOM 2713 N N . PHE B 1 135 ? 15.422 -5.285 -9.328 1 85.44 135 PHE B N 1
ATOM 2714 C CA . PHE B 1 135 ? 16.266 -4.941 -8.195 1 85.44 135 PHE B CA 1
ATOM 2715 C C . PHE B 1 135 ? 16.016 -5.883 -7.023 1 85.44 135 PHE B C 1
ATOM 2717 O O . PHE B 1 135 ? 15.281 -5.547 -6.098 1 85.44 135 PHE B O 1
ATOM 2724 N N . GLN B 1 136 ? 16.609 -6.941 -7.02 1 82.44 136 GLN B N 1
ATOM 2725 C CA . GLN B 1 136 ? 16.391 -7.977 -6.016 1 82.44 136 GLN B CA 1
ATOM 2726 C C . GLN B 1 136 ? 17.406 -7.848 -4.871 1 82.44 136 GLN B C 1
ATOM 2728 O O . GLN B 1 136 ? 17.375 -8.633 -3.926 1 82.44 136 GLN B O 1
ATOM 2733 N N . ASP B 1 137 ? 18.156 -6.82 -4.984 1 79.5 137 ASP B N 1
ATOM 2734 C CA . ASP B 1 137 ? 19.188 -6.59 -3.975 1 79.5 137 ASP B CA 1
ATOM 2735 C C . ASP B 1 137 ? 18.609 -5.867 -2.76 1 79.5 137 ASP B C 1
ATOM 2737 O O . ASP B 1 137 ? 17.453 -5.426 -2.783 1 79.5 137 ASP B O 1
ATOM 2741 N N . ARG B 1 138 ? 19.438 -5.852 -1.748 1 90.81 138 ARG B N 1
ATOM 2742 C CA . ARG B 1 138 ? 19.109 -5.031 -0.584 1 90.81 138 ARG B CA 1
ATOM 2743 C C . ARG B 1 138 ? 19.172 -3.549 -0.928 1 90.81 138 ARG B C 1
ATOM 2745 O O . ARG B 1 138 ? 19.812 -3.156 -1.906 1 90.81 138 ARG B O 1
ATOM 2752 N N . VAL B 1 139 ? 18.484 -2.734 -0.227 1 96.06 139 VAL B N 1
ATOM 2753 C CA . VAL B 1 139 ? 18.547 -1.283 -0.363 1 96.06 139 VAL B CA 1
ATOM 2754 C C . VAL B 1 139 ? 19.312 -0.688 0.817 1 96.06 139 VAL B C 1
ATOM 2756 O O . VAL B 1 139 ? 18.734 -0.479 1.892 1 96.06 139 VAL B O 1
ATOM 2759 N N . ALA B 1 140 ? 20.531 -0.354 0.584 1 97.31 140 ALA B N 1
ATOM 2760 C CA . ALA B 1 140 ? 21.391 0.001 1.705 1 97.31 140 ALA B CA 1
ATOM 2761 C C . ALA B 1 140 ? 21.609 1.511 1.784 1 97.31 140 ALA B C 1
ATOM 2763 O O . ALA B 1 140 ? 22.047 2.031 2.812 1 97.31 140 ALA B O 1
ATOM 2764 N N . SER B 1 141 ? 21.422 2.209 0.711 1 97.94 141 SER B N 1
ATOM 2765 C CA . SER B 1 141 ? 21.469 3.666 0.684 1 97.94 141 SER B CA 1
ATOM 2766 C C . SER B 1 141 ? 20.516 4.238 -0.348 1 97.94 141 SER B C 1
ATOM 2768 O O . SER B 1 141 ? 20.047 3.518 -1.236 1 97.94 141 SER B O 1
ATOM 2770 N N . VAL B 1 142 ? 20.125 5.488 -0.149 1 98.06 142 VAL B N 1
ATOM 2771 C CA . VAL B 1 142 ? 19.078 6.09 -0.966 1 98.06 142 VAL B CA 1
ATOM 2772 C C . VAL B 1 142 ? 19.391 7.562 -1.21 1 98.06 142 VAL B C 1
ATOM 2774 O O . VAL B 1 142 ? 19.844 8.266 -0.304 1 98.06 142 VAL B O 1
ATOM 2777 N N . LYS B 1 143 ? 19.234 7.969 -2.426 1 98.19 143 LYS B N 1
ATOM 2778 C CA . LYS B 1 143 ? 19.188 9.391 -2.75 1 98.19 143 LYS B CA 1
ATOM 2779 C C . LYS B 1 143 ? 17.797 9.805 -3.213 1 98.19 143 LYS B C 1
ATOM 2781 O O . LYS B 1 143 ? 17.344 9.398 -4.285 1 98.19 143 LYS B O 1
ATOM 2786 N N . SER B 1 144 ? 17.156 10.438 -2.354 1 97.12 144 SER B N 1
ATOM 2787 C CA . SER B 1 144 ? 15.883 11.031 -2.76 1 97.12 144 SER B CA 1
ATOM 2788 C C . SER B 1 144 ? 16.094 12.391 -3.424 1 97.12 144 SER B C 1
ATOM 2790 O O . SER B 1 144 ? 16.266 13.398 -2.738 1 97.12 144 SER B O 1
ATOM 2792 N N . LEU B 1 145 ? 16.016 12.43 -4.734 1 96.25 145 LEU B N 1
ATOM 2793 C CA . LEU B 1 145 ? 16.391 13.609 -5.512 1 96.25 145 LEU B CA 1
ATOM 2794 C C . LEU B 1 145 ? 15.234 14.594 -5.621 1 96.25 145 LEU B C 1
ATOM 2796 O O . LEU B 1 145 ? 15.438 15.805 -5.566 1 96.25 145 LEU B O 1
ATOM 2800 N N . ASN B 1 146 ? 14.094 14.094 -5.863 1 94.81 146 ASN B N 1
ATOM 2801 C CA . ASN B 1 146 ? 12.891 14.922 -5.945 1 94.81 146 ASN B CA 1
ATOM 2802 C C . ASN B 1 146 ? 11.68 14.219 -5.344 1 94.81 146 ASN B C 1
ATOM 2804 O O . ASN B 1 146 ? 11.5 13.016 -5.531 1 94.81 146 ASN B O 1
ATOM 2808 N N . GLY B 1 147 ? 10.875 15.117 -4.621 1 93.69 147 GLY B N 1
ATOM 2809 C CA . GLY B 1 147 ? 9.633 14.594 -4.078 1 93.69 147 GLY B CA 1
ATOM 2810 C C . GLY B 1 147 ? 9.812 13.844 -2.773 1 93.69 147 GLY B C 1
ATOM 2811 O O . GLY B 1 147 ? 10.93 13.734 -2.264 1 93.69 147 GLY B O 1
ATOM 2812 N N . ILE B 1 148 ? 8.773 13.422 -2.24 1 95.81 148 ILE B N 1
ATOM 2813 C CA . ILE B 1 148 ? 8.773 12.594 -1.037 1 95.81 148 ILE B CA 1
ATOM 2814 C C . ILE B 1 148 ? 8.391 11.156 -1.398 1 95.81 148 ILE B C 1
ATOM 2816 O O . ILE B 1 148 ? 7.477 10.93 -2.197 1 95.81 148 ILE B O 1
ATOM 2820 N N . TRP B 1 149 ? 9.141 10.234 -0.849 1 96.62 149 TRP B N 1
ATOM 2821 C CA . TRP B 1 149 ? 8.93 8.82 -1.134 1 96.62 149 TRP B CA 1
ATOM 2822 C C . TRP B 1 149 ? 8.688 8.039 0.153 1 96.62 149 TRP B C 1
ATOM 2824 O O . TRP B 1 149 ? 9.102 8.469 1.233 1 96.62 149 TRP B O 1
ATOM 2834 N N . VAL B 1 150 ? 7.992 6.961 0.059 1 97.62 150 VAL B N 1
ATOM 2835 C CA . VAL B 1 150 ? 7.875 6.031 1.177 1 97.62 150 VAL B CA 1
ATOM 2836 C C . VAL B 1 150 ? 8.273 4.629 0.727 1 97.62 150 VAL B C 1
ATOM 2838 O O . VAL B 1 150 ? 7.801 4.141 -0.303 1 97.62 150 VAL B O 1
ATOM 2841 N N . GLY B 1 151 ? 9.227 4.039 1.396 1 97.5 151 GLY B N 1
ATOM 2842 C CA . GLY B 1 151 ? 9.625 2.656 1.207 1 97.5 151 GLY B CA 1
ATOM 2843 C C . GLY B 1 151 ? 8.977 1.707 2.201 1 97.5 151 GLY B C 1
ATOM 2844 O O . GLY B 1 151 ? 8.695 2.09 3.338 1 97.5 151 GLY B O 1
ATOM 2845 N N . TYR B 1 152 ? 8.766 0.431 1.724 1 96.88 152 TYR B N 1
ATOM 2846 C CA . TYR B 1 152 ? 8.125 -0.58 2.557 1 96.88 152 TYR B CA 1
ATOM 2847 C C . TYR B 1 152 ? 8.984 -1.836 2.648 1 96.88 152 TYR B C 1
ATOM 2849 O O . TYR B 1 152 ? 9.68 -2.191 1.694 1 96.88 152 TYR B O 1
ATOM 2857 N N . GLU B 1 153 ? 8.836 -2.492 3.703 1 95.69 153 GLU B N 1
ATOM 2858 C CA . GLU B 1 153 ? 9.625 -3.693 3.979 1 95.69 153 GLU B CA 1
ATOM 2859 C C . GLU B 1 153 ? 9.281 -4.809 2.994 1 95.69 153 GLU B C 1
ATOM 2861 O O . GLU B 1 153 ? 10.172 -5.531 2.535 1 95.69 153 GLU B O 1
ATOM 2866 N N . TYR B 1 154 ? 8.016 -4.949 2.658 1 96.19 154 TYR B N 1
ATOM 2867 C CA . TYR B 1 154 ? 7.574 -6.078 1.85 1 96.19 154 TYR B CA 1
ATOM 2868 C C . TYR B 1 154 ? 6.867 -5.602 0.587 1 96.19 154 TYR B C 1
ATOM 2870 O O . TYR B 1 154 ? 6.508 -4.43 0.474 1 96.19 154 TYR B O 1
ATOM 2878 N N . PRO B 1 155 ? 6.668 -6.531 -0.405 1 95.75 155 PRO B N 1
ATOM 2879 C CA . PRO B 1 155 ? 5.98 -6.121 -1.631 1 95.75 155 PRO B CA 1
ATOM 2880 C C . PRO B 1 155 ? 4.539 -5.684 -1.38 1 95.75 155 PRO B C 1
ATOM 2882 O O . PRO B 1 155 ? 3.926 -6.098 -0.392 1 95.75 155 PRO B O 1
ATOM 2885 N N . GLY B 1 156 ? 4.035 -4.809 -2.23 1 95.62 156 GLY B N 1
ATOM 2886 C CA . GLY B 1 156 ? 2.645 -4.395 -2.143 1 95.62 156 GLY B CA 1
ATOM 2887 C C . GLY B 1 156 ? 2.398 -3.359 -1.061 1 95.62 156 GLY B C 1
ATOM 2888 O O . GLY B 1 156 ? 1.315 -3.311 -0.474 1 95.62 156 GLY B O 1
ATOM 2889 N N . TYR B 1 157 ? 3.48 -2.705 -0.722 1 96.44 157 TYR B N 1
ATOM 2890 C CA . TYR B 1 157 ? 3.402 -1.601 0.227 1 96.44 157 TYR B CA 1
ATOM 2891 C C . TYR B 1 157 ? 2.979 -2.094 1.604 1 96.44 157 TYR B C 1
ATOM 2893 O O . TYR B 1 157 ? 2.057 -1.544 2.211 1 96.44 157 TYR B O 1
ATOM 2901 N N . ARG B 1 158 ? 3.666 -3.119 2.068 1 95.44 158 ARG B N 1
ATOM 2902 C CA . ARG B 1 158 ? 3.342 -3.744 3.348 1 95.44 158 ARG B CA 1
ATOM 2903 C C . ARG B 1 158 ? 4.539 -3.715 4.289 1 95.44 158 ARG B C 1
ATOM 2905 O O . ARG B 1 158 ? 5.68 -3.561 3.85 1 95.44 158 ARG B O 1
ATOM 2912 N N . GLY B 1 159 ? 4.25 -3.836 5.566 1 94.38 159 GLY B N 1
ATOM 2913 C CA . GLY B 1 159 ? 5.297 -3.818 6.574 1 94.38 159 GLY B CA 1
ATOM 2914 C C . GLY B 1 159 ? 5.656 -2.42 7.035 1 94.38 159 GLY B C 1
ATOM 2915 O O . GLY B 1 159 ? 4.875 -1.481 6.859 1 94.38 159 GLY B O 1
ATOM 2916 N N . ARG B 1 160 ? 6.809 -2.297 7.602 1 94.69 160 ARG B N 1
ATOM 2917 C CA . ARG B 1 160 ? 7.254 -1.008 8.125 1 94.69 160 ARG B CA 1
ATOM 2918 C C . ARG B 1 160 ? 7.473 -0.007 6.992 1 94.69 160 ARG B C 1
ATOM 2920 O O . ARG B 1 160 ? 7.977 -0.365 5.926 1 94.69 160 ARG B O 1
ATOM 2927 N N . GLN B 1 161 ? 7.16 1.215 7.316 1 95.94 161 GLN B N 1
ATOM 2928 C CA . GLN B 1 161 ? 7.297 2.295 6.344 1 95.94 161 GLN B CA 1
ATOM 2929 C C . GLN B 1 161 ? 8.508 3.166 6.66 1 95.94 161 GLN B C 1
ATOM 2931 O O . GLN B 1 161 ? 8.82 3.406 7.828 1 95.94 161 GLN B O 1
ATOM 2936 N N . TYR B 1 162 ? 9.148 3.643 5.66 1 96.94 162 TYR B N 1
ATOM 2937 C CA . TYR B 1 162 ? 10.266 4.574 5.754 1 96.94 162 TYR B CA 1
ATOM 2938 C C . TYR B 1 162 ? 10.086 5.738 4.789 1 96.94 162 TYR B C 1
ATOM 2940 O O . TYR B 1 162 ? 10.086 5.551 3.57 1 96.94 162 TYR B O 1
ATOM 2948 N N . VAL B 1 163 ? 9.984 6.902 5.348 1 97.5 163 VAL B N 1
ATOM 2949 C CA . VAL B 1 163 ? 9.719 8.062 4.5 1 97.5 163 VAL B CA 1
ATOM 2950 C C . VAL B 1 163 ? 11.031 8.734 4.117 1 97.5 163 VAL B C 1
ATOM 2952 O O . VAL B 1 163 ? 11.898 8.953 4.969 1 97.5 163 VAL B O 1
ATOM 2955 N N . PHE B 1 164 ? 11.195 9.023 2.83 1 97.31 164 PHE B N 1
ATOM 2956 C CA . PHE B 1 164 ? 12.367 9.703 2.289 1 97.31 164 PHE B CA 1
ATOM 2957 C C . PHE B 1 164 ? 11.992 11.078 1.749 1 97.31 164 PHE B C 1
ATOM 2959 O O . PHE B 1 164 ? 11.414 11.188 0.665 1 97.31 164 PHE B O 1
ATOM 2966 N N . GLU B 1 165 ? 12.273 12.062 2.516 1 95.31 165 GLU B N 1
ATOM 2967 C CA . GLU B 1 165 ? 12.203 13.422 1.987 1 95.31 165 GLU B CA 1
ATOM 2968 C C . GLU B 1 165 ? 13.453 13.758 1.175 1 95.31 165 GLU B C 1
ATOM 2970 O O . GLU B 1 165 ? 14.383 12.953 1.092 1 95.31 165 GLU B O 1
ATOM 2975 N N . LYS B 1 166 ? 13.422 14.898 0.499 1 95.12 166 LYS B N 1
ATOM 2976 C CA . LYS B 1 166 ? 14.562 15.273 -0.323 1 95.12 166 LYS B CA 1
ATOM 2977 C C . LYS B 1 166 ? 15.859 15.234 0.485 1 95.12 166 LYS B C 1
ATOM 2979 O O . LYS B 1 166 ? 15.93 15.789 1.584 1 95.12 166 LYS B O 1
ATOM 2984 N N . GLY B 1 167 ? 16.859 14.398 -0.001 1 95.88 167 GLY B N 1
ATOM 2985 C CA . GLY B 1 167 ? 18.109 14.242 0.715 1 95.88 167 GLY B CA 1
ATOM 2986 C C . GLY B 1 167 ? 18.844 12.969 0.36 1 95.88 167 GLY B C 1
ATOM 2987 O O . GLY B 1 167 ? 18.469 12.266 -0.578 1 95.88 167 GLY B O 1
ATOM 2988 N N . GLU B 1 168 ? 19.953 12.828 1.055 1 97.88 168 GLU B N 1
ATOM 2989 C CA . GLU B 1 168 ? 20.797 11.656 0.841 1 97.88 168 GLU B CA 1
ATOM 2990 C C . GLU B 1 168 ? 20.906 10.812 2.111 1 97.88 168 GLU B C 1
ATOM 2992 O O . GLU B 1 168 ? 21.078 11.352 3.207 1 97.88 168 GLU B O 1
ATOM 2997 N N . TYR B 1 169 ? 20.734 9.555 1.918 1 98 169 TYR B N 1
ATOM 2998 C CA . TYR B 1 169 ? 20.812 8.594 3.012 1 98 169 TYR B CA 1
ATOM 2999 C C . TYR B 1 169 ? 21.891 7.551 2.75 1 98 169 TYR B C 1
ATOM 3001 O O . TYR B 1 169 ? 21.672 6.602 1.99 1 98 169 TYR B O 1
ATOM 3009 N N . ARG B 1 170 ? 22.969 7.695 3.42 1 98.06 170 ARG B N 1
ATOM 3010 C CA . ARG B 1 170 ? 24.172 6.949 3.086 1 98.06 170 ARG B CA 1
ATOM 3011 C C . ARG B 1 170 ? 24.094 5.52 3.615 1 98.06 170 ARG B C 1
ATOM 3013 O O . ARG B 1 170 ? 24.859 4.648 3.176 1 98.06 170 ARG B O 1
ATOM 3020 N N . HIS B 1 171 ? 23.297 5.336 4.594 1 97.88 171 HIS B N 1
ATOM 3021 C CA . HIS B 1 171 ? 23.156 4.051 5.273 1 97.88 171 HIS B CA 1
ATOM 3022 C C . HIS B 1 171 ? 21.734 3.855 5.801 1 97.88 171 HIS B C 1
ATOM 3024 O O . HIS B 1 171 ? 21.094 4.816 6.211 1 97.88 171 HIS B O 1
ATOM 3030 N N . TRP B 1 172 ? 21.203 2.586 5.844 1 95.81 172 TRP B N 1
ATOM 3031 C CA . TRP B 1 172 ? 19.812 2.322 6.215 1 95.81 172 TRP B CA 1
ATOM 3032 C C . TRP B 1 172 ? 19.547 2.766 7.648 1 95.81 172 TRP B C 1
ATOM 3034 O O . TRP B 1 172 ? 18.391 3.027 8.016 1 95.81 172 TRP B O 1
ATOM 3044 N N . ASN B 1 173 ? 20.547 2.896 8.469 1 95.19 173 ASN B N 1
ATOM 3045 C CA . ASN B 1 173 ? 20.391 3.432 9.812 1 95.19 173 ASN B CA 1
ATOM 3046 C C . ASN B 1 173 ? 19.875 4.871 9.789 1 95.19 173 ASN B C 1
ATOM 3048 O O . ASN B 1 173 ? 19.234 5.32 10.742 1 95.19 173 ASN B O 1
ATOM 3052 N N . GLU B 1 174 ? 20.188 5.551 8.703 1 95 174 GLU B N 1
ATOM 3053 C CA . GLU B 1 174 ? 19.828 6.965 8.609 1 95 174 GLU B CA 1
ATOM 3054 C C . GLU B 1 174 ? 18.328 7.156 8.422 1 95 174 GLU B C 1
ATOM 3056 O O . GLU B 1 174 ? 17.812 8.258 8.609 1 95 174 GLU B O 1
ATOM 3061 N N . TRP B 1 175 ? 17.641 6.09 8.023 1 93.12 175 TRP B N 1
ATOM 3062 C CA . TRP B 1 175 ? 16.188 6.184 8.008 1 93.12 175 TRP B CA 1
ATOM 3063 C C . TRP B 1 175 ? 15.57 5.242 9.031 1 93.12 175 TRP B C 1
ATOM 3065 O O . TRP B 1 175 ? 14.438 4.777 8.859 1 93.12 175 TRP B O 1
ATOM 3075 N N . ASP B 1 176 ? 16.312 4.855 10.023 1 91.31 176 ASP B N 1
ATOM 3076 C CA . ASP B 1 176 ? 15.898 4.156 11.234 1 91.31 176 ASP B CA 1
ATOM 3077 C C . ASP B 1 176 ? 15.508 2.711 10.922 1 91.31 176 ASP B C 1
ATOM 3079 O O . ASP B 1 176 ? 14.57 2.176 11.516 1 91.31 176 ASP B O 1
ATOM 3083 N N . ALA B 1 177 ? 16.047 2.154 9.977 1 93.75 177 ALA B N 1
ATOM 3084 C CA . ALA B 1 177 ? 15.852 0.734 9.703 1 93.75 177 ALA B CA 1
ATOM 3085 C C . ALA B 1 177 ? 16.938 -0.107 10.359 1 93.75 177 ALA B C 1
ATOM 3087 O O . ALA B 1 177 ? 18.078 0.331 10.484 1 93.75 177 ALA B O 1
ATOM 3088 N N . SER B 1 178 ? 16.578 -1.215 10.828 1 92.12 178 SER B N 1
ATOM 3089 C CA . SER B 1 178 ? 17.547 -2.121 11.43 1 92.12 178 SER B CA 1
ATOM 3090 C C . SER B 1 178 ? 18.188 -3.025 10.375 1 92.12 178 SER B C 1
ATOM 3092 O O . SER B 1 178 ? 19.234 -3.625 10.617 1 92.12 178 SER B O 1
ATOM 3094 N N . GLN B 1 179 ? 17.562 -3.209 9.281 1 92.94 179 GLN B N 1
ATOM 3095 C CA . GLN B 1 179 ? 18.016 -4 8.141 1 92.94 179 GLN B CA 1
ATOM 3096 C C . GLN B 1 179 ? 17.688 -3.309 6.824 1 92.94 179 GLN B C 1
ATOM 3098 O O . GLN B 1 179 ? 16.719 -2.551 6.742 1 92.94 179 GLN B O 1
ATOM 3103 N N . PRO B 1 180 ? 18.516 -3.502 5.84 1 94 180 PRO B N 1
ATOM 3104 C CA . PRO B 1 180 ? 18.281 -2.873 4.535 1 94 180 PRO B CA 1
ATOM 3105 C C . PRO B 1 180 ? 17.219 -3.598 3.711 1 94 180 PRO B C 1
ATOM 3107 O O . PRO B 1 180 ? 17.484 -3.988 2.57 1 94 180 PRO B O 1
ATOM 3110 N N . LEU B 1 181 ? 16.078 -3.662 4.301 1 91.75 181 LEU B N 1
ATOM 3111 C CA . LEU B 1 181 ? 15.039 -4.457 3.67 1 91.75 181 LEU B CA 1
ATOM 3112 C C . LEU B 1 181 ? 13.922 -3.564 3.145 1 91.75 181 LEU B C 1
ATOM 3114 O O . LEU B 1 181 ? 13.102 -3.068 3.92 1 91.75 181 LEU B O 1
ATOM 3118 N N . ILE B 1 182 ? 13.961 -3.15 1.958 1 96.5 182 ILE B N 1
ATOM 3119 C CA . ILE B 1 182 ? 12.883 -2.451 1.261 1 96.5 182 ILE B CA 1
ATOM 3120 C C . ILE B 1 182 ? 12.547 -3.188 -0.033 1 96.5 182 ILE B C 1
ATOM 3122 O O . ILE B 1 182 ? 13.422 -3.445 -0.857 1 96.5 182 ILE B O 1
ATOM 3126 N N . GLN B 1 183 ? 11.289 -3.521 -0.146 1 96.5 183 GLN B N 1
ATOM 3127 C CA . GLN B 1 183 ? 10.945 -4.297 -1.334 1 96.5 183 GLN B CA 1
ATOM 3128 C C . GLN B 1 183 ? 9.914 -3.562 -2.189 1 96.5 183 GLN B C 1
ATOM 3130 O O . GLN B 1 183 ? 9.594 -4.008 -3.291 1 96.5 183 GLN B O 1
ATOM 3135 N N . SER B 1 184 ? 9.383 -2.502 -1.724 1 96.56 184 SER B N 1
ATOM 3136 C CA . SER B 1 184 ? 8.469 -1.671 -2.502 1 96.56 184 SER B CA 1
ATOM 3137 C C . SER B 1 184 ? 8.602 -0.2 -2.121 1 96.56 184 SER B C 1
ATOM 3139 O O . SER B 1 184 ? 9.047 0.124 -1.02 1 96.56 184 SER B O 1
ATOM 3141 N N . VAL B 1 185 ? 8.297 0.681 -3.064 1 96.88 185 VAL B N 1
ATOM 3142 C CA . VAL B 1 185 ? 8.43 2.121 -2.867 1 96.88 185 VAL B CA 1
ATOM 3143 C C . VAL B 1 185 ? 7.332 2.852 -3.635 1 96.88 185 VAL B C 1
ATOM 3145 O O . VAL B 1 185 ? 6.984 2.467 -4.754 1 96.88 185 VAL B O 1
ATOM 3148 N N . ARG B 1 186 ? 6.789 3.877 -3.025 1 96.38 186 ARG B N 1
ATOM 3149 C CA . ARG B 1 186 ? 5.785 4.652 -3.748 1 96.38 186 ARG B CA 1
ATOM 3150 C C . ARG B 1 186 ? 5.941 6.145 -3.473 1 96.38 186 ARG B C 1
ATOM 3152 O O . ARG B 1 186 ? 6.57 6.535 -2.488 1 96.38 186 ARG B O 1
ATOM 3159 N N . ARG B 1 187 ? 5.391 6.945 -4.336 1 95.12 187 ARG B N 1
ATOM 3160 C CA . ARG B 1 187 ? 5.414 8.398 -4.23 1 95.12 187 ARG B CA 1
ATOM 3161 C C . ARG B 1 187 ? 4.383 8.891 -3.221 1 95.12 187 ARG B C 1
ATOM 3163 O O . ARG B 1 187 ? 3.318 8.289 -3.066 1 95.12 187 ARG B O 1
ATOM 3170 N N . VAL B 1 188 ? 4.73 9.867 -2.492 1 94.31 188 VAL B N 1
ATOM 3171 C CA . VAL B 1 188 ? 3.764 10.602 -1.682 1 94.31 188 VAL B CA 1
ATOM 3172 C C . VAL B 1 188 ? 3.352 11.883 -2.402 1 94.31 188 VAL B C 1
ATOM 3174 O O . VAL B 1 188 ? 4.188 12.758 -2.662 1 94.31 188 VAL B O 1
ATOM 3177 N N . ARG B 1 189 ? 2.117 11.977 -2.762 1 87.31 189 ARG B N 1
ATOM 3178 C CA . ARG B 1 189 ? 1.651 13.086 -3.584 1 87.31 189 ARG B CA 1
ATOM 3179 C C . ARG B 1 189 ? 0.557 13.875 -2.871 1 87.31 189 ARG B C 1
ATOM 3181 O O . ARG B 1 189 ? -0.147 13.336 -2.016 1 87.31 189 ARG B O 1
ATOM 3188 N N . ASP B 1 190 ? 0.556 15.219 -3.189 1 72.75 190 ASP B N 1
ATOM 3189 C CA . ASP B 1 190 ? -0.537 16.062 -2.719 1 72.75 190 ASP B CA 1
ATOM 3190 C C . ASP B 1 190 ? -1.774 15.906 -3.6 1 72.75 190 ASP B C 1
ATOM 3192 O O . ASP B 1 190 ? -1.746 16.234 -4.785 1 72.75 190 ASP B O 1
ATOM 3196 N N . GLN B 1 191 ? -2.285 14.766 -3.707 1 60.53 191 GLN B N 1
ATOM 3197 C CA . GLN B 1 191 ? -3.252 14.375 -4.727 1 60.53 191 GLN B CA 1
ATOM 3198 C C . GLN B 1 191 ? -4.367 15.414 -4.855 1 60.53 191 GLN B C 1
ATOM 3200 O O . GLN B 1 191 ? -5.34 15.195 -5.578 1 60.53 191 GLN B O 1
ATOM 3205 N N . GLN B 1 192 ? -4.445 16.516 -4.172 1 50.66 192 GLN B N 1
ATOM 3206 C CA . GLN B 1 192 ? -5.539 17.406 -4.535 1 50.66 192 GLN B CA 1
ATOM 3207 C C . GLN B 1 192 ? -5.629 17.578 -6.051 1 50.66 192 GLN B C 1
ATOM 3209 O O . GLN B 1 192 ? -6.719 17.781 -6.59 1 50.66 192 GLN B O 1
ATOM 3214 N N . TRP B 1 193 ? -4.539 17.438 -6.809 1 43.81 193 TRP B N 1
ATOM 3215 C CA . TRP B 1 193 ? -4.578 17.844 -8.211 1 43.81 193 TRP B CA 1
ATOM 3216 C C . TRP B 1 193 ? -4.75 16.625 -9.117 1 43.81 193 TRP B C 1
ATOM 3218 O O . TRP B 1 193 ? -4.488 16.688 -10.32 1 43.81 193 TRP B O 1
ATOM 3228 N N . HIS B 1 194 ? -5.168 15.578 -8.625 1 46.09 194 HIS B N 1
ATOM 3229 C CA . HIS B 1 194 ? -5.031 14.641 -9.727 1 46.09 194 HIS B CA 1
ATOM 3230 C C . HIS B 1 194 ? -5.957 15 -10.883 1 46.09 194 HIS B C 1
ATOM 3232 O O . HIS B 1 194 ? -7.184 15.008 -10.727 1 46.09 194 HIS B O 1
ATOM 3238 N N . LYS B 1 195 ? -5.496 15.711 -11.734 1 39.06 195 LYS B N 1
ATOM 3239 C CA . LYS B 1 195 ? -6.09 16.125 -13 1 39.06 195 LYS B CA 1
ATOM 3240 C C . LYS B 1 195 ? -6.914 15.008 -13.617 1 39.06 195 LYS B C 1
ATOM 3242 O O . LYS B 1 195 ? -8.016 15.242 -14.117 1 39.06 195 LYS B O 1
ATOM 3247 N N . ARG B 1 196 ? -6.348 13.93 -13.797 1 43.22 196 ARG B N 1
ATOM 3248 C CA . ARG B 1 196 ? -6.945 13.102 -14.836 1 43.22 196 ARG B CA 1
ATOM 3249 C C . ARG B 1 196 ? -8.102 12.273 -14.281 1 43.22 196 ARG B C 1
ATOM 3251 O O . ARG B 1 196 ? -8.711 11.492 -15.008 1 43.22 196 ARG B O 1
ATOM 3258 N N . GLY B 1 197 ? -8.227 12.055 -12.977 1 43.31 197 GLY B N 1
ATOM 3259 C CA . GLY B 1 197 ? -9.523 11.461 -12.672 1 43.31 197 GLY B CA 1
ATOM 3260 C C . GLY B 1 197 ? -10.688 12.367 -13.008 1 43.31 197 GLY B C 1
ATOM 3261 O O . GLY B 1 197 ? -10.828 13.445 -12.43 1 43.31 197 GLY B O 1
ATOM 3262 N N . CYS B 1 198 ? -11 12.469 -14.227 1 41.41 198 CYS B N 1
ATOM 3263 C CA . CYS B 1 198 ? -12.102 13.297 -14.703 1 41.41 198 CYS B CA 1
ATOM 3264 C C . CYS B 1 198 ? -13.414 12.898 -14.023 1 41.41 198 CYS B C 1
ATOM 3266 O O . CYS B 1 198 ? -13.789 11.727 -14.039 1 41.41 198 CYS B O 1
ATOM 3268 N N . PHE B 1 199 ? -13.609 13.531 -12.922 1 44.19 199 PHE B N 1
ATOM 3269 C CA . PHE B 1 199 ? -14.953 13.375 -12.383 1 44.19 199 PHE B CA 1
ATOM 3270 C C . PHE B 1 199 ? -15.992 13.875 -13.375 1 44.19 199 PHE B C 1
ATOM 3272 O O . PHE B 1 199 ? -15.906 15 -13.867 1 44.19 199 PHE B O 1
ATOM 3279 N N . GLU B 1 200 ? -16.375 13.023 -14.195 1 39.88 200 GLU B N 1
ATOM 3280 C CA . GLU B 1 200 ? -17.547 13.531 -14.898 1 39.88 200 GLU B CA 1
ATOM 3281 C C . GLU B 1 200 ? -18.781 13.508 -14.008 1 39.88 200 GLU B C 1
ATOM 3283 O O . GLU B 1 200 ? -19.094 12.484 -13.398 1 39.88 200 GLU B O 1
ATOM 3288 N N . GLN B 1 201 ? -18.953 14.586 -13.32 1 35.5 201 GLN B N 1
ATOM 3289 C CA . GLN B 1 201 ? -20.266 14.758 -12.719 1 35.5 201 GLN B CA 1
ATOM 3290 C C . GLN B 1 201 ? -21.375 14.352 -13.68 1 35.5 201 GLN B C 1
ATOM 3292 O O . GLN B 1 201 ? -21.406 14.812 -14.82 1 35.5 201 GLN B O 1
ATOM 3297 N N . SER B 1 202 ? -21.75 13.039 -13.602 1 32.66 202 SER B N 1
ATOM 3298 C CA . SER B 1 202 ? -23 12.938 -14.336 1 32.66 202 SER B CA 1
ATOM 3299 C C . SER B 1 202 ? -24.094 13.742 -13.664 1 32.66 202 SER B C 1
ATOM 3301 O O . SER B 1 202 ? -24.109 13.891 -12.438 1 32.66 202 SER B O 1
#

InterPro domains:
  IPR001064 Beta/gamma crystallin [PF00030] (17-97)
  IPR001064 Beta/gamma crystallin [PF00030] (106-188)
  IPR001064 Beta/gamma crystallin [PR01367] (52-71)
  IPR001064 Beta/gamma crystallin [PR01367] (72-86)
  IPR001064 Beta/gamma crystallin [PR01367] (107-126)
  IPR001064 Beta/gamma crystallin [PR01367] (166-175)
  IPR001064 Beta/gamma crystallin [PS50915] (15-54)
  IPR001064 Beta/gamma crystallin [PS50915] (55-99)
  IPR001064 Beta/gamma crystallin [PS50915] (147-189)
  IPR001064 Beta/gamma crystallin [SM00247] (16-98)
  IPR001064 Beta/gamma crystallin [SM00247] (106-188)
  IPR011024 Gamma-crystallin-like [SSF49695] (16-189)
  IPR050252 Beta/Gamma-Crystallin [PTHR11818] (17-201)